Protein AF-A0A7S1YWM7-F1 (afdb_monomer_lite)

pLDDT: mean 72.5, std 27.32, range [23.38, 98.81]

Radius of gyration: 28.18 Å; chains: 1; bounding box: 75×85×78 Å

Foldseek 3Di:
DAFQLFEEDEQAEAEAQAEPEEAALYEFAHFPQQCVPPPPVAQDQGASYEYHDPPLVRAYEHYEYEQAEFEQGLAESYEYEERYAHYEYYQEEFEQHAQAGSDDGHQAYYEYAYDPSHPPAGAYEHYLYEYFAGADPLPAHDHSHENYEAALYEHEAYQEENYHYADLYAYEREQYEAAYEPRPLPHAHAEYAYDLQSLQSYHFYQYAHQEQRNGSVDDDSQSRYAYPPRHGDDPSSHHPDHPDDDPPDDGDHNDLVSLVVSVQFHHSQHPVGDDPVVVVRSQQRPSPDRHSYDHRNTHNHNGDHPVVDDDSDRDDDADQQCPLQAHPVLCVVVVHDSNDNQQQPQDPLRDGVVVVRVPVRGPDDSHRDPPDPDDDPDDDDPDDDPDDDDDDDDDDDDDDDDDDDDDDDDDDDDDDDDKDWDFDDAQDWDQLQQDPVSDIDGRDDDDPDDDDDRDTRTRDDDPPPDDDDDDDPDDDDDDDDDDDDPPVVVVVVVVPDDDDDDDDDDDDDDDDDDDDDDDDD

Organism: NCBI:txid49249

Structure (mmCIF, N/CA/C/O backbone):
data_AF-A0A7S1YWM7-F1
#
_entry.id   AF-A0A7S1YWM7-F1
#
loop_
_atom_site.group_PDB
_atom_site.id
_atom_site.type_symbol
_atom_site.label_atom_id
_atom_site.label_alt_id
_atom_site.label_comp_id
_atom_site.label_asym_id
_atom_site.label_entity_id
_atom_site.label_seq_id
_atom_site.pdbx_PDB_ins_code
_atom_site.Cartn_x
_atom_site.Cartn_y
_atom_site.Cartn_z
_atom_site.occupancy
_atom_site.B_iso_or_equiv
_atom_site.auth_seq_id
_atom_site.auth_comp_id
_atom_site.auth_asym_id
_atom_site.auth_atom_id
_atom_site.pdbx_PDB_model_num
ATOM 1 N N . GLN A 1 1 ? -16.288 -2.196 22.431 1.00 72.94 1 GLN A N 1
ATOM 2 C CA . GLN A 1 1 ? -14.935 -2.762 22.242 1.00 72.94 1 GLN A CA 1
ATOM 3 C C . GLN A 1 1 ? -14.620 -3.030 20.774 1.00 72.94 1 GLN A C 1
ATOM 5 O O . GLN A 1 1 ? -15.533 -3.049 19.949 1.00 72.94 1 GLN A O 1
ATOM 10 N N . THR A 1 2 ? -13.340 -3.245 20.452 1.00 77.19 2 THR A N 1
ATOM 11 C CA . THR A 1 2 ? -12.866 -3.684 19.128 1.00 77.19 2 THR A CA 1
ATOM 12 C C . THR A 1 2 ? -13.220 -5.148 18.843 1.00 77.19 2 THR A C 1
ATOM 14 O O . THR A 1 2 ? -13.482 -5.924 19.758 1.00 77.19 2 THR A O 1
ATOM 17 N N . SER A 1 3 ? -13.270 -5.526 17.559 1.00 82.19 3 SER A N 1
ATOM 18 C CA . SER A 1 3 ? -13.573 -6.904 17.139 1.00 82.19 3 SER A CA 1
ATOM 19 C C . SER A 1 3 ? -12.373 -7.824 17.393 1.00 82.19 3 SER A C 1
ATOM 21 O O . SER A 1 3 ? -11.393 -7.661 16.670 1.00 82.19 3 SER A O 1
ATOM 23 N N . PRO A 1 4 ? -12.450 -8.831 18.290 1.00 77.50 4 PRO A N 1
ATOM 24 C CA . PRO A 1 4 ? -11.312 -9.681 18.665 1.00 77.50 4 PRO A CA 1
ATOM 25 C C . PRO A 1 4 ? -10.742 -10.551 17.532 1.00 77.50 4 PRO A C 1
ATOM 27 O O . PRO A 1 4 ? -9.649 -11.098 17.646 1.00 77.50 4 PRO A O 1
ATOM 30 N N . GLY A 1 5 ? -11.506 -10.736 16.455 1.00 76.88 5 GLY A N 1
ATOM 31 C CA . GLY A 1 5 ? -11.076 -11.442 15.245 1.00 76.88 5 GLY A CA 1
ATOM 32 C C . GLY A 1 5 ? -10.779 -10.503 14.075 1.00 76.88 5 GLY A C 1
ATOM 33 O O . GLY A 1 5 ? -10.630 -10.972 12.945 1.00 76.88 5 GLY A O 1
ATOM 34 N N . GLY A 1 6 ? -10.766 -9.185 14.309 1.00 85.19 6 GLY A N 1
ATOM 35 C CA . GLY A 1 6 ? -10.711 -8.135 13.291 1.00 85.19 6 GLY A CA 1
ATOM 36 C C . GLY A 1 6 ? -12.002 -8.014 12.470 1.00 85.19 6 GLY A C 1
ATOM 37 O O . GLY A 1 6 ? -13.011 -8.662 12.750 1.00 85.19 6 GLY A O 1
ATOM 38 N N . ILE A 1 7 ? -11.973 -7.206 11.404 1.00 88.75 7 ILE A N 1
ATOM 39 C CA . ILE A 1 7 ? -13.115 -7.009 10.487 1.00 88.75 7 ILE A CA 1
ATOM 40 C C . ILE A 1 7 ? -12.692 -7.349 9.053 1.00 88.75 7 ILE A C 1
ATOM 42 O O . ILE A 1 7 ? -11.596 -6.976 8.635 1.00 88.75 7 ILE A O 1
ATOM 46 N N . THR A 1 8 ? -13.540 -8.070 8.311 1.00 91.44 8 THR A N 1
ATOM 47 C CA . THR A 1 8 ? -13.350 -8.353 6.876 1.00 91.44 8 THR A CA 1
ATOM 48 C C . THR A 1 8 ? -14.588 -7.947 6.088 1.00 91.44 8 THR A C 1
ATOM 50 O O . THR A 1 8 ? -15.693 -8.376 6.415 1.00 91.44 8 THR A O 1
ATOM 53 N N . LEU A 1 9 ? -14.402 -7.176 5.018 1.00 92.19 9 LEU A N 1
ATOM 54 C CA . LEU A 1 9 ? -15.423 -6.910 4.007 1.00 92.19 9 LEU A CA 1
ATOM 55 C C . LEU A 1 9 ? -15.198 -7.829 2.798 1.00 92.19 9 LEU A C 1
ATOM 57 O O . LEU A 1 9 ? -14.133 -7.793 2.185 1.00 92.19 9 LEU A O 1
ATOM 61 N N . ARG A 1 10 ? -16.201 -8.645 2.450 1.00 89.88 10 ARG A N 1
ATOM 62 C CA . ARG A 1 10 ? -16.209 -9.561 1.292 1.00 89.88 10 ARG A CA 1
ATOM 63 C C . ARG A 1 10 ? -17.391 -9.246 0.379 1.00 89.88 10 ARG A C 1
ATOM 65 O O . ARG A 1 10 ? -18.444 -8.825 0.851 1.00 89.88 10 ARG A O 1
ATOM 72 N N . GLY A 1 11 ? -17.233 -9.469 -0.922 1.00 85.38 11 GLY A N 1
ATOM 73 C CA . GLY A 1 11 ? -18.294 -9.338 -1.924 1.00 85.38 11 GLY A CA 1
ATOM 74 C C . GLY A 1 11 ? -18.488 -7.931 -2.495 1.00 85.38 11 GLY A C 1
ATOM 75 O O . GLY A 1 11 ? -19.141 -7.791 -3.531 1.00 85.38 11 GLY A O 1
ATOM 76 N N . SER A 1 12 ? -17.921 -6.893 -1.872 1.00 85.81 12 SER A N 1
ATOM 77 C CA . SER A 1 12 ? -18.046 -5.497 -2.310 1.00 85.81 12 SER A CA 1
ATOM 78 C C . SER A 1 12 ? -16.835 -4.653 -1.900 1.00 85.81 12 SER A C 1
ATOM 80 O O . SER A 1 12 ? -16.039 -5.074 -1.061 1.00 85.81 12 SER A O 1
ATOM 82 N N . ARG A 1 13 ? -16.728 -3.456 -2.486 1.00 88.00 13 ARG A N 1
ATOM 83 C CA . ARG A 1 13 ? -15.683 -2.462 -2.204 1.00 88.00 13 ARG A CA 1
ATOM 84 C C . ARG A 1 13 ? -16.076 -1.504 -1.083 1.00 88.00 13 ARG A C 1
ATOM 86 O O . ARG A 1 13 ? -17.255 -1.168 -0.942 1.00 88.00 13 ARG A O 1
ATOM 93 N N . LEU A 1 14 ? -15.088 -0.958 -0.375 1.00 94.19 14 LEU A N 1
ATOM 94 C CA . LEU A 1 14 ? -15.259 0.256 0.434 1.00 94.19 14 LEU A CA 1
ATOM 95 C C . LEU A 1 14 ? -14.886 1.493 -0.395 1.00 94.19 14 LEU A C 1
ATOM 97 O O . LEU A 1 14 ? -13.809 1.541 -0.979 1.00 94.19 14 LEU A O 1
ATOM 101 N N . LYS A 1 15 ? -15.728 2.532 -0.416 1.00 94.88 15 LYS A N 1
ATOM 102 C CA . LYS A 1 15 ? -15.357 3.838 -0.991 1.00 94.88 15 LYS A CA 1
ATOM 103 C C . LYS A 1 15 ? -15.594 4.956 0.019 1.00 94.88 15 LYS A C 1
ATOM 105 O O . LYS A 1 15 ? -16.739 5.238 0.368 1.00 94.88 15 LYS A O 1
ATOM 110 N N . VAL A 1 16 ? -14.524 5.624 0.435 1.00 97.25 16 VAL A N 1
ATOM 111 C CA . VAL A 1 16 ? -14.571 6.814 1.290 1.00 97.25 16 VAL A CA 1
ATOM 112 C C . VAL A 1 16 ? -14.831 8.045 0.423 1.00 97.25 16 VAL A C 1
ATOM 114 O O . VAL A 1 16 ? -14.039 8.389 -0.455 1.00 97.25 16 VAL A O 1
ATOM 117 N N . ARG A 1 17 ? -15.972 8.699 0.663 1.00 96.38 17 ARG A N 1
ATOM 118 C CA . ARG A 1 17 ? -16.415 9.922 -0.036 1.00 96.38 17 ARG A CA 1
ATOM 119 C C . ARG A 1 17 ? -16.599 11.122 0.899 1.00 96.38 17 ARG A C 1
ATOM 121 O O . ARG A 1 17 ? -17.191 12.117 0.491 1.00 96.38 17 ARG A O 1
ATOM 128 N N . ALA A 1 18 ? -16.136 10.992 2.138 1.00 96.06 18 ALA A N 1
ATOM 129 C CA . ALA A 1 18 ? -16.194 12.010 3.178 1.00 96.06 18 ALA A CA 1
ATOM 130 C C . ALA A 1 18 ? -14.775 12.341 3.651 1.00 96.06 18 ALA A C 1
ATOM 132 O O . ALA A 1 18 ? -13.895 11.482 3.574 1.00 96.06 18 ALA A O 1
ATOM 133 N N . SER A 1 19 ? -14.582 13.570 4.123 1.00 96.50 19 SER A N 1
ATOM 134 C CA . SER A 1 19 ? -13.327 14.038 4.719 1.00 96.50 19 SER A CA 1
ATOM 135 C C . SER A 1 19 ? -13.237 13.680 6.205 1.00 96.50 19 SER A C 1
ATOM 137 O O . SER A 1 19 ? -14.265 13.387 6.817 1.00 96.50 19 SER A O 1
ATOM 139 N N . GLU A 1 20 ? -12.032 13.749 6.780 1.00 97.06 20 GLU A N 1
ATOM 140 C CA . GLU A 1 20 ? -11.750 13.427 8.195 1.00 97.06 20 GLU A CA 1
ATOM 141 C C . GLU A 1 20 ? -12.072 11.967 8.545 1.00 97.06 20 GLU A C 1
ATOM 143 O O . GLU A 1 20 ? -12.846 11.666 9.457 1.00 97.06 20 GLU A O 1
ATOM 148 N N . VAL A 1 21 ? -11.503 11.036 7.776 1.00 98.06 21 VAL A N 1
ATOM 149 C CA . VAL A 1 21 ? -11.785 9.602 7.917 1.00 98.06 21 VAL A CA 1
ATOM 150 C C . VAL A 1 21 ? -10.505 8.828 8.188 1.00 98.06 21 VAL A C 1
ATOM 152 O O . VAL A 1 21 ? -9.547 8.903 7.426 1.00 98.06 21 VAL A O 1
ATOM 155 N N . ILE A 1 22 ? -10.525 8.018 9.243 1.00 96.19 22 ILE A N 1
ATOM 156 C CA . ILE A 1 22 ? -9.471 7.056 9.560 1.00 96.19 22 ILE A CA 1
ATOM 157 C C . ILE A 1 22 ? -10.051 5.646 9.419 1.00 96.19 22 ILE A C 1
ATOM 159 O O . ILE A 1 22 ? -11.076 5.327 10.022 1.00 96.19 22 ILE A O 1
ATOM 163 N N . VAL A 1 23 ? -9.391 4.800 8.632 1.00 96.56 23 VAL A N 1
ATOM 164 C CA . VAL A 1 23 ? -9.722 3.381 8.453 1.00 96.56 23 VAL A CA 1
ATOM 165 C C . VAL A 1 23 ? -8.502 2.555 8.837 1.00 96.56 23 VAL A C 1
ATOM 167 O O . VAL A 1 23 ? -7.436 2.728 8.246 1.00 96.56 23 VAL A O 1
ATOM 170 N N . ARG A 1 24 ? -8.641 1.688 9.850 1.00 93.19 24 ARG A N 1
ATOM 171 C CA . ARG A 1 24 ? -7.517 0.919 10.408 1.00 93.19 24 ARG A CA 1
ATOM 172 C C . ARG A 1 24 ? -7.884 -0.499 10.802 1.00 93.19 24 ARG A C 1
ATOM 174 O O . ARG A 1 24 ? -9.008 -0.734 11.241 1.00 93.19 24 ARG A O 1
ATOM 181 N N . GLY A 1 25 ? -6.943 -1.431 10.662 1.00 91.88 25 GLY A N 1
ATOM 182 C CA . GLY A 1 25 ? -7.104 -2.823 11.101 1.00 91.88 25 GLY A CA 1
ATOM 183 C C . GLY A 1 25 ? -8.165 -3.607 10.321 1.00 91.88 25 GLY A C 1
ATOM 184 O O . GLY A 1 25 ? -8.723 -4.584 10.828 1.00 91.88 25 GLY A O 1
ATOM 185 N N . MET A 1 26 ? -8.515 -3.160 9.109 1.00 94.00 26 MET A N 1
ATOM 186 C CA . MET A 1 26 ? -9.597 -3.740 8.308 1.00 94.00 26 MET A CA 1
ATOM 187 C C . MET A 1 26 ? -9.074 -4.512 7.100 1.00 94.00 26 MET A C 1
ATOM 189 O O . MET A 1 26 ? -8.111 -4.111 6.445 1.00 94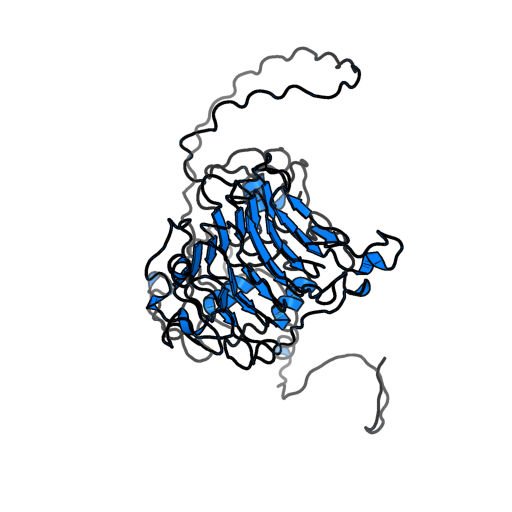.00 26 MET A O 1
ATOM 193 N N . ARG A 1 27 ? -9.771 -5.605 6.773 1.00 94.94 27 ARG A N 1
ATOM 194 C CA . ARG A 1 27 ? -9.498 -6.440 5.599 1.00 94.94 27 ARG A CA 1
ATOM 195 C C . ARG A 1 27 ? -10.550 -6.211 4.523 1.00 94.94 27 ARG A C 1
ATOM 197 O O . ARG A 1 27 ? -11.749 -6.260 4.800 1.00 94.94 27 ARG A O 1
ATOM 204 N N . PHE A 1 28 ? -10.106 -6.031 3.289 1.00 96.31 28 PHE A N 1
ATOM 205 C CA . PHE A 1 28 ? -10.931 -5.836 2.103 1.00 96.31 28 PHE A CA 1
ATOM 206 C C . PHE A 1 28 ? -10.643 -6.966 1.123 1.00 96.31 28 PHE A C 1
ATOM 208 O O . PHE A 1 28 ? -9.557 -7.038 0.553 1.00 96.31 28 PHE A O 1
ATOM 215 N N . ARG A 1 29 ? -11.605 -7.877 0.970 1.00 94.06 29 ARG A N 1
ATOM 216 C CA . ARG A 1 29 ? -11.478 -9.094 0.161 1.00 94.06 29 ARG A CA 1
ATOM 217 C C . ARG A 1 29 ? -12.700 -9.283 -0.734 1.00 94.06 29 ARG A C 1
ATOM 219 O O . ARG A 1 29 ? -13.441 -10.255 -0.552 1.00 94.06 29 ARG A O 1
ATOM 226 N N . PRO A 1 30 ? -12.980 -8.340 -1.652 1.00 91.19 30 PRO A N 1
ATOM 227 C CA . PRO A 1 30 ? -14.220 -8.328 -2.424 1.00 91.19 30 PRO A CA 1
ATOM 228 C C . PRO A 1 30 ? -14.442 -9.632 -3.201 1.00 91.19 30 PRO A C 1
ATOM 230 O O . PRO A 1 30 ? -15.560 -10.140 -3.150 1.00 91.19 30 PRO A O 1
ATOM 233 N N . GLY A 1 31 ? -13.407 -10.195 -3.835 1.00 89.12 31 GLY A N 1
ATOM 234 C CA . GLY A 1 31 ? -13.492 -11.465 -4.555 1.00 89.12 31 GLY A CA 1
ATOM 235 C C . GLY A 1 31 ? -14.425 -11.475 -5.763 1.00 89.12 31 GLY A C 1
ATOM 236 O O . GLY A 1 31 ? -15.201 -10.543 -6.007 1.00 89.12 31 GLY A O 1
ATOM 237 N N . ASP A 1 32 ? -14.384 -12.584 -6.495 1.00 83.25 32 ASP A N 1
ATOM 238 C CA . ASP A 1 32 ? -15.316 -12.907 -7.582 1.00 83.25 32 ASP A CA 1
ATOM 239 C C . ASP A 1 32 ? -16.265 -14.076 -7.234 1.00 83.25 32 ASP A C 1
ATOM 241 O O . ASP A 1 32 ? -17.213 -14.359 -7.966 1.00 83.25 32 ASP A O 1
ATOM 245 N N . ASP A 1 33 ? -16.096 -14.695 -6.062 1.00 76.38 33 ASP A N 1
ATOM 246 C CA . ASP A 1 33 ? -16.854 -15.864 -5.597 1.00 76.38 33 ASP A CA 1
ATOM 247 C C . ASP A 1 33 ? -18.373 -15.622 -5.462 1.00 76.38 33 ASP A C 1
ATOM 249 O O . ASP A 1 33 ? -19.193 -16.538 -5.578 1.00 76.38 33 ASP A O 1
ATOM 253 N N . THR A 1 34 ? -18.758 -14.365 -5.241 1.00 65.31 34 THR A N 1
ATOM 254 C CA . THR A 1 34 ? -20.158 -13.941 -5.091 1.00 65.31 34 THR A CA 1
ATOM 255 C C . THR A 1 34 ? -20.899 -13.801 -6.424 1.00 65.31 34 THR A C 1
ATOM 257 O O . THR A 1 34 ? -22.130 -13.766 -6.423 1.00 65.31 34 THR A O 1
ATOM 260 N N . ILE A 1 35 ? -20.183 -13.804 -7.557 1.00 60.59 35 ILE A N 1
ATOM 261 C CA . ILE A 1 35 ? -20.754 -13.717 -8.915 1.00 60.59 35 ILE A CA 1
ATOM 262 C C . ILE A 1 35 ? -21.447 -15.037 -9.307 1.00 60.59 35 ILE A C 1
ATOM 264 O O . ILE A 1 35 ? -22.415 -15.043 -10.066 1.00 60.59 35 ILE A O 1
ATOM 268 N N . ALA A 1 36 ? -21.011 -16.171 -8.748 1.00 48.84 36 ALA A N 1
ATOM 269 C CA . ALA A 1 36 ? -21.535 -17.497 -9.088 1.00 48.84 36 ALA A CA 1
ATOM 270 C C . ALA A 1 36 ? -22.841 -17.887 -8.353 1.00 48.84 36 ALA A C 1
ATOM 272 O O . ALA A 1 36 ? -23.482 -18.862 -8.739 1.00 48.84 36 ALA A O 1
ATOM 273 N N . ASN A 1 37 ? -23.259 -17.138 -7.321 1.00 43.00 37 ASN A N 1
ATOM 274 C CA . ASN A 1 37 ? -24.347 -17.525 -6.401 1.00 43.00 37 ASN A CA 1
ATOM 275 C C . ASN A 1 37 ? -25.614 -16.647 -6.492 1.00 43.00 37 ASN A C 1
ATOM 277 O O . ASN A 1 37 ? -26.392 -16.575 -5.542 1.00 43.00 37 ASN A O 1
ATOM 281 N N . GLY A 1 38 ? -25.844 -15.965 -7.618 1.00 43.56 38 GLY A N 1
ATOM 282 C CA . GLY A 1 38 ? -27.034 -15.119 -7.802 1.00 43.56 38 GLY A CA 1
ATOM 283 C C . GLY A 1 38 ? -26.984 -13.766 -7.075 1.00 43.56 38 GLY A C 1
ATOM 284 O O . GLY A 1 38 ? -27.999 -13.073 -7.020 1.00 43.56 38 GLY A O 1
ATOM 285 N N . GLY A 1 39 ? -25.819 -13.376 -6.546 1.00 45.88 39 GLY A N 1
ATOM 286 C CA . GLY A 1 39 ? -25.472 -11.978 -6.283 1.00 45.88 39 GLY A CA 1
ATOM 287 C C . GLY A 1 39 ? -24.994 -11.312 -7.576 1.00 45.88 39 GLY A C 1
ATOM 288 O O . GLY A 1 39 ? -24.473 -12.010 -8.438 1.00 45.88 39 GLY A O 1
ATOM 289 N N . ASP A 1 40 ? -25.251 -10.003 -7.710 1.00 46.66 40 ASP A N 1
ATOM 290 C CA . ASP A 1 40 ? -25.045 -9.145 -8.894 1.00 46.66 40 ASP A CA 1
ATOM 291 C C . ASP A 1 40 ? -24.505 -9.870 -10.143 1.00 46.66 40 ASP A C 1
ATOM 293 O O . ASP A 1 40 ? -23.310 -10.124 -10.280 1.00 46.66 40 ASP A O 1
ATOM 297 N N . SER A 1 41 ? -25.412 -10.209 -11.065 1.00 47.88 41 SER A N 1
ATOM 298 C CA . SER A 1 41 ? -25.155 -10.974 -12.293 1.00 47.88 41 SER A CA 1
ATOM 299 C C . SER A 1 41 ? -24.244 -10.268 -13.306 1.00 47.88 41 SER A C 1
ATOM 301 O O . SER A 1 41 ? -24.177 -10.674 -14.468 1.00 47.88 41 SER A O 1
ATOM 303 N N . THR A 1 42 ? -23.594 -9.176 -12.914 1.00 56.06 42 THR A N 1
ATOM 304 C CA . THR A 1 42 ? -22.659 -8.432 -13.740 1.00 56.06 42 THR A CA 1
ATOM 305 C C . THR A 1 42 ? -21.293 -8.474 -13.083 1.00 56.06 42 THR A C 1
ATOM 307 O O . THR A 1 42 ? -21.121 -8.134 -11.916 1.00 56.06 42 THR A O 1
ATOM 310 N N . CYS A 1 43 ? -20.299 -8.929 -13.837 1.00 65.81 43 CYS A N 1
ATOM 311 C CA . CYS A 1 43 ? -18.923 -8.761 -13.424 1.00 65.81 43 CYS A CA 1
ATOM 312 C C . CYS A 1 43 ? -18.669 -7.245 -13.304 1.00 65.81 43 CYS A C 1
ATOM 314 O O . CYS A 1 43 ? -18.796 -6.516 -14.289 1.00 65.81 43 CYS A O 1
ATOM 316 N N . GLN A 1 44 ? -18.390 -6.774 -12.089 1.00 68.31 44 GLN A N 1
ATOM 317 C CA . GLN A 1 44 ? -18.227 -5.357 -11.767 1.00 68.31 44 GLN A CA 1
ATOM 318 C C . GLN A 1 44 ? -16.803 -5.055 -11.330 1.00 68.31 44 GLN A C 1
ATOM 320 O O . GLN A 1 44 ? -16.184 -5.852 -10.634 1.00 68.31 44 GLN A O 1
ATOM 325 N N . ASN A 1 45 ? -16.320 -3.858 -11.647 1.00 76.19 45 ASN A N 1
ATOM 326 C CA . ASN A 1 45 ? -15.075 -3.352 -11.085 1.00 76.19 45 ASN A CA 1
ATOM 327 C C . ASN A 1 45 ? -15.259 -3.168 -9.572 1.00 76.19 45 ASN A C 1
ATOM 329 O O . ASN A 1 45 ? -15.995 -2.282 -9.120 1.00 76.19 45 ASN A O 1
ATOM 333 N N . LYS A 1 46 ? -14.629 -4.052 -8.795 1.00 85.19 46 LYS A N 1
ATOM 334 C CA . LYS A 1 46 ? -14.627 -4.011 -7.333 1.00 85.19 46 LYS A CA 1
ATOM 335 C C . LYS A 1 46 ? -13.203 -3.814 -6.850 1.00 85.19 46 LYS A C 1
ATOM 337 O O . LYS A 1 46 ? -12.434 -4.776 -6.792 1.00 85.19 46 LYS A O 1
ATOM 342 N N . ASP A 1 47 ? -12.888 -2.577 -6.494 1.00 90.19 47 ASP A N 1
ATOM 343 C CA . ASP A 1 47 ? -11.695 -2.256 -5.728 1.00 90.19 47 ASP A CA 1
ATOM 344 C C . ASP A 1 47 ? -11.766 -2.940 -4.344 1.00 90.19 47 ASP A C 1
ATOM 346 O O . ASP A 1 47 ? -12.854 -3.266 -3.860 1.00 90.19 47 ASP A O 1
ATOM 350 N N . GLY A 1 48 ? -10.640 -3.116 -3.657 1.00 94.31 48 GLY A N 1
ATOM 351 C CA . GLY A 1 48 ? -10.653 -3.456 -2.231 1.00 94.31 48 GLY A CA 1
ATOM 352 C C . GLY A 1 48 ? -11.195 -2.277 -1.422 1.00 94.31 48 GLY A C 1
ATOM 353 O O . GLY A 1 48 ? -12.307 -2.318 -0.876 1.00 94.31 48 GLY A O 1
ATOM 354 N N . PHE A 1 49 ? -10.437 -1.183 -1.423 1.00 96.00 49 PHE A N 1
ATOM 355 C CA . PHE A 1 49 ? -10.900 0.107 -0.928 1.00 96.00 49 PHE A CA 1
ATOM 356 C C . PHE A 1 49 ? -10.507 1.255 -1.856 1.00 96.00 49 PHE A C 1
ATOM 358 O O . PHE A 1 49 ? -9.597 1.145 -2.670 1.00 96.00 49 PHE A O 1
ATOM 365 N N . GLY A 1 50 ? -11.149 2.407 -1.689 1.00 95.56 50 GLY A N 1
ATOM 366 C CA . GLY A 1 50 ? -10.640 3.632 -2.283 1.00 95.56 50 GLY A CA 1
ATOM 367 C C . GLY A 1 50 ? -11.174 4.903 -1.650 1.00 95.56 50 GLY A C 1
ATOM 368 O O . GLY A 1 50 ? -12.183 4.899 -0.943 1.00 95.56 50 GLY A O 1
ATOM 369 N N . VAL A 1 51 ? -10.533 6.017 -1.976 1.00 96.56 51 VAL A N 1
ATOM 370 C CA . VAL A 1 51 ? -10.909 7.369 -1.552 1.00 96.56 51 VAL A CA 1
ATOM 371 C C . VAL A 1 51 ? -11.222 8.251 -2.757 1.00 96.56 51 VAL A C 1
ATOM 373 O O . VAL A 1 51 ? -10.710 8.032 -3.858 1.00 96.56 51 VAL A O 1
ATOM 376 N N . GLY A 1 52 ? -12.122 9.209 -2.552 1.00 94.69 52 GLY A N 1
ATOM 377 C CA . GLY A 1 52 ? -12.443 10.265 -3.504 1.00 94.69 52 GLY A CA 1
ATOM 378 C C . GLY A 1 52 ? -13.817 10.134 -4.150 1.00 94.69 52 GLY A C 1
ATOM 379 O O . GLY A 1 52 ? -14.510 9.114 -4.040 1.00 94.69 52 GLY A O 1
ATOM 380 N N . SER A 1 53 ? -14.234 11.210 -4.808 1.00 93.62 53 SER A N 1
ATOM 381 C CA . SER A 1 53 ? -15.590 11.381 -5.320 1.00 93.62 53 SER A CA 1
ATOM 382 C C . SER A 1 53 ? -15.582 11.661 -6.816 1.00 93.62 53 SER A C 1
ATOM 384 O O . SER A 1 53 ? -14.859 12.523 -7.290 1.00 93.62 53 SER A O 1
ATOM 386 N N . SER A 1 54 ? -16.429 10.962 -7.571 1.00 90.94 54 SER A N 1
ATOM 387 C CA . SER A 1 54 ? -16.659 11.282 -8.986 1.00 90.94 54 SER A CA 1
ATOM 388 C C . SER A 1 54 ? -17.470 12.571 -9.174 1.00 90.94 54 SER A C 1
ATOM 390 O O . SER A 1 54 ? -17.554 13.090 -10.281 1.00 90.94 54 SER A O 1
ATOM 392 N N . ASP A 1 55 ? -18.108 13.066 -8.111 1.00 91.00 55 ASP A N 1
ATOM 393 C CA . ASP A 1 55 ? -18.707 14.397 -8.085 1.00 91.00 55 ASP A CA 1
ATOM 394 C C . ASP A 1 55 ? -17.601 15.434 -7.875 1.00 91.00 55 ASP A C 1
ATOM 396 O O . ASP A 1 55 ? -17.043 15.533 -6.781 1.00 91.00 55 ASP A O 1
ATOM 400 N N . SER A 1 56 ? -17.317 16.215 -8.922 1.00 85.94 56 SER A N 1
ATOM 401 C CA . SER A 1 56 ? -16.270 17.241 -8.937 1.00 85.94 56 SER A CA 1
ATOM 402 C C . SER A 1 56 ? -16.503 18.390 -7.951 1.00 85.94 56 SER A C 1
ATOM 404 O O . SER A 1 56 ? -15.624 19.233 -7.784 1.00 85.94 56 SER A O 1
ATOM 406 N N . THR A 1 57 ? -17.684 18.469 -7.335 1.00 87.44 57 THR A N 1
ATOM 407 C CA . THR A 1 57 ? -18.002 19.455 -6.293 1.00 87.44 57 THR A CA 1
ATOM 408 C C . THR A 1 57 ? -17.732 18.942 -4.879 1.00 87.44 57 THR A C 1
ATOM 410 O O . THR A 1 57 ? -17.656 19.742 -3.948 1.00 87.44 57 THR A O 1
ATOM 413 N N . ASN A 1 58 ? -17.533 17.631 -4.714 1.00 90.38 58 ASN A N 1
ATOM 414 C CA . ASN A 1 58 ? -17.226 17.004 -3.434 1.00 90.38 58 ASN A CA 1
ATOM 415 C C . ASN A 1 58 ? -15.725 16.698 -3.339 1.00 90.38 58 ASN A C 1
ATOM 417 O O . ASN A 1 58 ? -15.248 15.711 -3.900 1.00 90.38 58 ASN A O 1
ATOM 421 N N . TYR A 1 59 ? -14.982 17.545 -2.632 1.00 92.38 59 TYR A N 1
ATOM 422 C CA . TYR A 1 59 ? -13.554 17.354 -2.384 1.00 92.38 59 TYR A CA 1
ATOM 423 C C . TYR A 1 59 ? -13.347 16.532 -1.115 1.00 92.38 59 TYR A C 1
ATOM 425 O O . TYR A 1 59 ? -13.769 16.937 -0.035 1.00 92.38 59 TYR A O 1
ATOM 433 N N . VAL A 1 60 ? -12.689 15.385 -1.259 1.00 95.44 60 VAL A N 1
ATOM 434 C CA . VAL A 1 60 ? -12.408 14.461 -0.160 1.00 95.44 60 VAL A CA 1
ATOM 435 C C . VAL A 1 60 ? -10.976 14.680 0.310 1.00 95.44 60 VAL A C 1
ATOM 437 O O . VAL A 1 60 ? -10.036 14.511 -0.470 1.00 95.44 60 VAL A O 1
ATOM 440 N N . GLU A 1 61 ? -10.804 15.058 1.572 1.00 95.50 61 GLU A N 1
ATOM 441 C CA . GLU A 1 61 ? -9.489 15.323 2.154 1.00 95.50 61 GLU A CA 1
ATOM 442 C C . GLU A 1 61 ? -9.337 14.796 3.582 1.00 95.50 61 GLU A C 1
ATOM 444 O O . GLU A 1 61 ? -10.322 14.506 4.253 1.00 95.50 61 GLU A O 1
ATOM 449 N N . ASN A 1 62 ? -8.089 14.680 4.042 1.00 96.81 62 ASN A N 1
ATOM 450 C CA . ASN A 1 62 ? -7.735 14.215 5.385 1.00 96.81 62 ASN A CA 1
ATOM 451 C C . ASN A 1 62 ? -8.261 12.797 5.633 1.00 96.81 62 ASN A C 1
ATOM 453 O O . ASN A 1 62 ? -9.135 12.553 6.467 1.00 96.81 62 ASN A O 1
ATOM 457 N N . VAL A 1 63 ? -7.742 11.861 4.838 1.00 98.25 63 VAL A N 1
ATOM 458 C CA . VAL A 1 63 ? -8.105 10.444 4.915 1.00 98.25 63 VAL A CA 1
ATOM 459 C C . VAL A 1 63 ? -6.866 9.614 5.212 1.00 98.25 63 VAL A C 1
ATOM 461 O O . VAL A 1 63 ? -5.849 9.750 4.534 1.00 98.25 63 VAL A O 1
ATOM 464 N N . VAL A 1 64 ? -6.959 8.738 6.207 1.00 98.31 64 VAL A N 1
ATOM 465 C CA . VAL A 1 64 ? -5.892 7.805 6.573 1.00 98.31 64 VAL A CA 1
ATOM 466 C C . VAL A 1 64 ? -6.395 6.378 6.418 1.00 98.31 64 VAL A C 1
ATOM 468 O O . VAL A 1 64 ? -7.388 5.996 7.035 1.00 98.31 64 VAL A O 1
ATOM 471 N N . PHE A 1 65 ? -5.681 5.589 5.625 1.00 98.31 65 PHE A N 1
ATOM 472 C CA . PHE A 1 65 ? -5.727 4.134 5.682 1.00 98.31 65 PHE A CA 1
ATOM 473 C C . PHE A 1 65 ? -4.429 3.671 6.324 1.00 98.31 65 PHE A C 1
ATOM 475 O O . PHE A 1 65 ? -3.361 3.900 5.767 1.00 98.31 65 PHE A O 1
ATOM 482 N N . ASP A 1 66 ? -4.511 3.055 7.494 1.00 97.19 66 ASP A N 1
ATOM 483 C CA . ASP A 1 66 ? -3.331 2.554 8.196 1.00 97.19 66 ASP A CA 1
ATOM 484 C C . ASP A 1 66 ? -3.557 1.110 8.632 1.00 97.19 66 ASP A C 1
ATOM 486 O O . ASP A 1 66 ? -4.652 0.781 9.083 1.00 97.19 66 ASP A O 1
ATOM 490 N N . HIS A 1 67 ? -2.565 0.233 8.476 1.00 96.12 67 HIS A N 1
ATOM 491 C CA . HIS A 1 67 ? -2.694 -1.171 8.887 1.00 96.12 67 HIS A CA 1
ATOM 492 C C . HIS A 1 67 ? -3.957 -1.844 8.323 1.00 96.12 67 HIS A C 1
ATOM 494 O O . HIS A 1 67 ? -4.769 -2.427 9.040 1.00 96.12 67 HIS A O 1
ATOM 500 N N . CYS A 1 68 ? -4.183 -1.709 7.019 1.00 97.50 68 CYS A N 1
ATOM 501 C CA . CYS A 1 68 ? -5.262 -2.397 6.315 1.00 97.50 68 CYS A CA 1
ATOM 502 C C . CYS A 1 68 ? -4.696 -3.470 5.385 1.00 97.50 68 CYS A C 1
ATOM 504 O O . CYS A 1 68 ? -3.568 -3.362 4.910 1.00 97.50 68 CYS A O 1
ATOM 506 N N . SER A 1 69 ? -5.503 -4.477 5.064 1.00 97.75 69 SER A N 1
ATOM 507 C CA . SER A 1 69 ? -5.142 -5.493 4.069 1.00 97.75 69 SER A CA 1
ATOM 508 C C . SER A 1 69 ? -6.172 -5.515 2.957 1.00 97.75 69 SER A C 1
ATOM 510 O O . SER A 1 69 ? -7.349 -5.768 3.203 1.00 97.75 69 SER A O 1
ATOM 512 N N . ALA A 1 70 ? -5.745 -5.276 1.726 1.00 97.88 70 ALA A N 1
ATOM 513 C CA . ALA A 1 70 ? -6.578 -5.387 0.543 1.00 97.88 70 ALA A CA 1
ATOM 514 C C . ALA A 1 70 ? -6.039 -6.486 -0.372 1.00 97.88 70 ALA A C 1
ATOM 516 O O . ALA A 1 70 ? -4.904 -6.429 -0.850 1.00 97.88 70 ALA A O 1
ATOM 517 N N . THR A 1 71 ? -6.864 -7.504 -0.591 1.00 96.00 71 THR A N 1
ATOM 518 C CA . THR A 1 71 ? -6.514 -8.670 -1.403 1.00 96.00 71 THR A CA 1
ATOM 519 C C . THR A 1 71 ? -7.665 -9.061 -2.302 1.00 96.00 71 THR A C 1
ATOM 521 O O . THR A 1 71 ? -8.831 -8.826 -1.976 1.00 96.00 71 THR A O 1
ATOM 524 N N . TRP A 1 72 ? -7.341 -9.682 -3.434 1.00 94.19 72 TRP A N 1
ATOM 525 C CA . TRP A 1 72 ? -8.336 -10.261 -4.333 1.00 94.19 72 TRP A CA 1
ATOM 526 C C . TRP A 1 72 ? -9.398 -9.258 -4.815 1.00 94.19 72 TRP A C 1
ATOM 528 O O . TRP A 1 72 ? -10.580 -9.591 -4.966 1.00 94.19 72 TRP A O 1
ATOM 538 N N . ALA A 1 73 ? -8.990 -8.010 -5.040 1.00 92.31 73 ALA A N 1
ATOM 539 C CA . ALA A 1 73 ? -9.802 -7.055 -5.773 1.00 92.31 73 ALA A CA 1
ATOM 540 C C . ALA A 1 73 ? -9.937 -7.457 -7.239 1.00 92.31 73 ALA A C 1
ATOM 542 O O . ALA A 1 73 ? -8.999 -7.985 -7.839 1.00 92.31 73 ALA A O 1
ATOM 543 N N . MET A 1 74 ? -11.115 -7.197 -7.807 1.00 86.81 74 MET A N 1
ATOM 544 C CA . MET A 1 74 ? -11.339 -7.396 -9.236 1.00 86.81 74 MET A CA 1
ATOM 545 C C . MET A 1 74 ? -10.727 -6.272 -10.060 1.00 86.81 74 MET A C 1
ATOM 547 O O . MET A 1 74 ? -10.293 -6.546 -11.169 1.00 86.81 74 MET A O 1
ATOM 5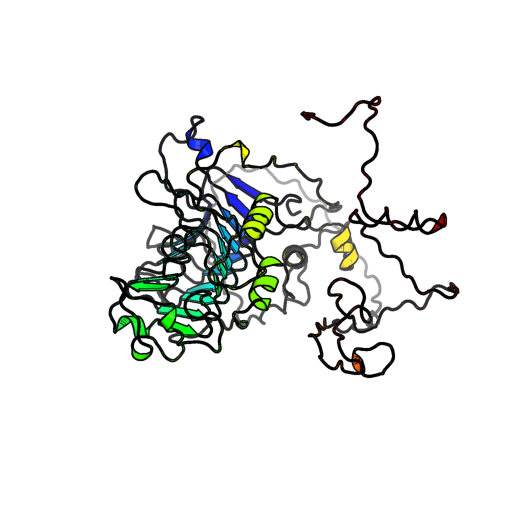51 N N . ASP A 1 75 ? -10.682 -5.041 -9.539 1.00 88.00 75 ASP A N 1
ATOM 552 C CA . ASP A 1 75 ? -9.947 -3.935 -10.166 1.00 88.00 75 ASP A CA 1
ATOM 553 C C . ASP A 1 75 ? -8.645 -3.666 -9.394 1.00 88.00 75 ASP A C 1
ATOM 555 O O . ASP A 1 75 ? -7.726 -4.489 -9.457 1.00 88.00 75 ASP A O 1
ATOM 559 N N . GLU A 1 76 ? -8.569 -2.598 -8.600 1.00 93.62 76 GLU A N 1
ATOM 560 C CA . GLU A 1 76 ? -7.446 -2.326 -7.699 1.00 93.62 76 GLU A CA 1
ATOM 561 C C . GLU A 1 76 ? -7.659 -2.840 -6.282 1.00 93.62 76 GLU A C 1
ATOM 563 O O . GLU A 1 76 ? -8.717 -2.653 -5.689 1.00 93.62 76 GLU A O 1
ATOM 568 N N . ASN A 1 77 ? -6.612 -3.356 -5.646 1.00 97.25 77 ASN A N 1
ATOM 569 C CA . ASN A 1 77 ? -6.654 -3.564 -4.201 1.00 97.25 77 ASN A CA 1
ATOM 570 C C . ASN A 1 77 ? -6.881 -2.232 -3.446 1.00 97.25 77 ASN A C 1
ATOM 572 O O . ASN A 1 77 ? -7.644 -2.205 -2.479 1.00 97.25 77 ASN A O 1
ATOM 576 N N . GLY A 1 78 ? -6.322 -1.115 -3.921 1.00 97.50 78 GLY A N 1
ATOM 577 C CA . GLY A 1 78 ? -6.564 0.220 -3.366 1.00 97.50 78 GLY A CA 1
ATOM 578 C C . GLY A 1 78 ? -6.600 1.346 -4.406 1.00 97.50 78 GLY A C 1
ATOM 579 O O . GLY A 1 78 ? -5.975 1.257 -5.460 1.00 97.50 78 GLY A O 1
ATOM 580 N N . SER A 1 79 ? -7.301 2.446 -4.123 1.00 97.12 79 SER A N 1
ATOM 581 C CA . SER A 1 79 ? -7.277 3.616 -5.013 1.00 97.12 79 SER A CA 1
ATOM 582 C C . SER A 1 79 ? -7.416 4.968 -4.305 1.00 97.12 79 SER A C 1
ATOM 584 O O . SER A 1 79 ? -8.283 5.164 -3.452 1.00 97.12 79 SER A O 1
ATOM 586 N N . SER A 1 80 ? -6.618 5.952 -4.730 1.00 96.75 80 SER A N 1
ATOM 587 C CA . SER A 1 80 ? -6.850 7.381 -4.475 1.00 96.75 80 SER A CA 1
ATOM 588 C C . SER A 1 80 ? -7.221 8.048 -5.789 1.00 96.75 80 SER A C 1
ATOM 590 O O . SER A 1 80 ? -6.363 8.248 -6.650 1.00 96.75 80 SER A O 1
ATOM 592 N N . TRP A 1 81 ? -8.509 8.332 -5.975 1.00 93.25 81 TRP A N 1
ATOM 593 C CA . TRP A 1 81 ? -9.037 8.638 -7.301 1.00 93.25 81 TRP A CA 1
ATOM 594 C C . TRP A 1 81 ? -10.005 9.821 -7.309 1.00 93.25 81 TRP A C 1
ATOM 596 O O . TRP A 1 81 ? -10.721 10.054 -6.335 1.00 93.25 81 TRP A O 1
ATOM 606 N N . TYR A 1 82 ? -10.102 10.515 -8.443 1.00 93.69 82 TYR A N 1
ATOM 607 C CA . TYR A 1 82 ? -10.959 11.691 -8.639 1.00 93.69 82 TYR A CA 1
ATOM 608 C C . TYR A 1 82 ? -10.586 12.879 -7.725 1.00 93.69 82 TYR A C 1
ATOM 610 O O . TYR A 1 82 ? -9.427 13.282 -7.656 1.00 93.69 82 TYR A O 1
ATOM 618 N N . THR A 1 83 ? -11.553 13.518 -7.061 1.00 93.38 83 THR A N 1
ATOM 619 C CA . THR A 1 83 ? -11.339 14.672 -6.175 1.00 93.38 83 THR A CA 1
ATOM 620 C C . THR A 1 83 ? -10.883 14.248 -4.773 1.00 93.38 83 THR A C 1
ATOM 622 O O . THR A 1 83 ? -11.575 14.491 -3.785 1.00 93.38 83 THR A O 1
ATOM 625 N N . SER A 1 84 ? -9.716 13.601 -4.678 1.00 93.94 84 SER A N 1
ATOM 626 C CA . SER A 1 84 ? -9.070 13.227 -3.408 1.00 93.94 84 SER A CA 1
ATOM 627 C C . SER A 1 84 ? -7.750 13.970 -3.185 1.00 93.94 84 SER A C 1
ATOM 629 O O . SER A 1 84 ? -6.931 14.062 -4.101 1.00 93.94 84 SER A O 1
ATOM 631 N N . SER A 1 85 ? -7.509 14.443 -1.962 1.00 94.69 85 SER A N 1
ATOM 632 C CA . SER A 1 85 ? -6.228 15.019 -1.525 1.00 94.69 85 SER A CA 1
ATOM 633 C C . SER A 1 85 ? -5.951 14.694 -0.055 1.00 94.69 85 SER A C 1
ATOM 635 O O . SER A 1 85 ? -6.807 14.134 0.625 1.00 94.69 85 SER A O 1
ATOM 637 N N . LYS A 1 86 ? -4.754 15.026 0.441 1.00 96.19 86 LYS A N 1
ATOM 638 C CA . LYS A 1 86 ? -4.303 14.809 1.828 1.00 96.19 86 LYS A CA 1
ATOM 639 C C . LYS A 1 86 ? -4.650 13.401 2.323 1.00 96.19 86 LYS A C 1
ATOM 641 O O . LYS A 1 86 ? -5.347 13.229 3.322 1.00 96.19 86 LYS A O 1
ATOM 646 N N . THR A 1 87 ? -4.242 12.406 1.540 1.00 97.38 87 THR A N 1
ATOM 647 C CA . THR A 1 87 ? -4.486 10.992 1.841 1.00 97.38 87 THR A CA 1
ATOM 648 C C . THR A 1 87 ? -3.185 10.318 2.244 1.00 97.38 87 THR A C 1
ATOM 650 O O . THR A 1 87 ? -2.233 10.332 1.466 1.00 97.38 87 THR A O 1
ATOM 653 N N . THR A 1 88 ? -3.170 9.682 3.411 1.00 98.50 88 THR A N 1
ATOM 654 C CA . THR A 1 88 ? -2.061 8.831 3.857 1.00 98.50 88 THR A CA 1
ATOM 655 C C . THR A 1 88 ? -2.494 7.374 3.808 1.00 98.50 88 THR A C 1
ATOM 657 O O . THR A 1 88 ? -3.541 7.011 4.340 1.00 98.50 88 THR A O 1
ATOM 660 N N . VAL A 1 89 ? -1.685 6.543 3.166 1.00 98.75 89 VAL A N 1
ATOM 661 C CA . VAL A 1 89 ? -1.835 5.090 3.120 1.00 98.75 89 VAL A CA 1
ATOM 662 C C . VAL A 1 89 ? -0.563 4.496 3.703 1.00 98.75 89 VAL A C 1
ATOM 664 O O . VAL A 1 89 ? 0.494 4.582 3.070 1.00 98.75 89 VAL A O 1
ATOM 667 N N . SER A 1 90 ? -0.644 3.962 4.919 1.00 98.00 90 SER A N 1
ATOM 668 C CA . SER A 1 90 ? 0.518 3.494 5.673 1.00 98.00 90 SER A CA 1
ATOM 669 C C . SER A 1 90 ? 0.396 2.062 6.164 1.00 98.00 90 SER A C 1
ATOM 671 O O . SER A 1 90 ? -0.689 1.612 6.528 1.00 98.00 90 SER A O 1
ATOM 673 N N . SER A 1 91 ? 1.514 1.332 6.172 1.00 97.69 91 SER A N 1
ATOM 674 C CA . SER A 1 91 ? 1.590 -0.024 6.735 1.00 97.69 91 SER A CA 1
ATOM 675 C C . SER A 1 91 ? 0.486 -0.964 6.226 1.00 97.69 91 SER A C 1
ATOM 677 O O . SER A 1 91 ? 0.010 -1.834 6.951 1.00 97.69 91 SER A O 1
ATOM 679 N N . CYS A 1 92 ? 0.030 -0.797 4.981 1.00 98.62 92 CYS A N 1
ATOM 680 C CA . CYS A 1 92 ? -1.015 -1.628 4.387 1.00 98.62 92 CYS A CA 1
ATOM 681 C C . CYS A 1 92 ? -0.435 -2.755 3.522 1.00 98.62 92 CYS A C 1
ATOM 683 O O . CYS A 1 92 ? 0.635 -2.614 2.925 1.00 98.62 92 CYS A O 1
ATOM 685 N N . ILE A 1 93 ? -1.183 -3.854 3.398 1.00 98.62 93 ILE A N 1
ATOM 686 C CA . ILE A 1 93 ? -0.919 -4.935 2.439 1.00 98.62 93 ILE A CA 1
ATOM 687 C C . ILE A 1 93 ? -1.825 -4.752 1.219 1.00 98.62 93 ILE A C 1
ATOM 689 O O . ILE A 1 93 ? -3.044 -4.659 1.357 1.00 98.62 93 ILE A O 1
ATOM 693 N N . PHE A 1 94 ? -1.240 -4.778 0.023 1.00 98.62 94 PHE A N 1
ATOM 694 C CA . PHE A 1 94 ? -1.942 -4.859 -1.259 1.00 98.62 94 PHE A CA 1
ATOM 695 C C . PHE A 1 94 ? -1.449 -6.083 -2.018 1.00 98.62 94 PHE A C 1
ATOM 697 O O . PHE A 1 94 ? -0.338 -6.070 -2.552 1.00 98.62 94 PHE A O 1
ATOM 704 N N . ALA A 1 95 ? -2.239 -7.147 -2.104 1.00 97.38 95 ALA A N 1
ATOM 705 C CA . ALA A 1 95 ? -1.721 -8.392 -2.664 1.00 97.38 95 ALA A CA 1
ATOM 706 C C . ALA A 1 95 ? -2.714 -9.189 -3.503 1.00 97.38 95 ALA A C 1
ATOM 708 O O . ALA A 1 95 ? -3.929 -9.073 -3.353 1.00 97.38 95 ALA A O 1
ATOM 709 N N . GLU A 1 96 ? -2.164 -10.007 -4.398 1.00 95.50 96 GLU A N 1
ATOM 710 C CA . GLU A 1 96 ? -2.895 -10.996 -5.192 1.00 95.50 96 GLU A CA 1
ATOM 711 C C . GLU A 1 96 ? -4.166 -10.427 -5.859 1.00 95.50 96 GLU A C 1
ATOM 713 O O . GLU A 1 96 ? -5.234 -11.032 -5.809 1.00 95.50 96 GLU A O 1
ATOM 718 N N . GLY A 1 97 ? -4.099 -9.242 -6.480 1.00 93.62 97 GLY A N 1
ATOM 719 C CA . GLY A 1 97 ? -5.237 -8.745 -7.263 1.00 93.62 97 GLY A CA 1
ATOM 720 C C . GLY A 1 97 ? -5.667 -9.766 -8.336 1.00 93.62 97 GLY A C 1
ATOM 721 O O . GLY A 1 97 ? -4.820 -10.417 -8.960 1.00 93.62 97 GLY A O 1
ATOM 722 N N . ILE A 1 98 ? -6.970 -9.886 -8.596 1.00 90.94 98 ILE A N 1
ATOM 723 C CA . ILE A 1 98 ? -7.520 -10.873 -9.535 1.00 90.94 98 ILE A CA 1
ATOM 724 C C . ILE A 1 98 ? -7.166 -10.472 -10.969 1.00 90.94 98 ILE A C 1
ATOM 726 O O . ILE A 1 98 ? -7.561 -9.418 -11.466 1.00 90.94 98 ILE A O 1
ATOM 730 N N . SER A 1 99 ? -6.402 -11.322 -11.658 1.00 87.19 99 SER A N 1
ATOM 731 C CA . SER A 1 99 ? -5.885 -11.017 -12.998 1.00 87.19 99 SER A CA 1
ATOM 732 C C . SER A 1 99 ? -6.886 -11.173 -14.134 1.00 87.19 99 SER A C 1
ATOM 734 O O . SER A 1 99 ? -6.685 -10.562 -15.189 1.00 87.19 99 SER A O 1
ATOM 736 N N . GLN A 1 100 ? -7.938 -11.969 -13.939 1.00 77.69 100 GLN A N 1
ATOM 737 C CA . GLN A 1 100 ? -9.009 -12.147 -14.909 1.00 77.69 100 GLN A CA 1
ATOM 738 C C . GLN A 1 100 ? -10.191 -11.255 -14.528 1.00 77.69 100 GLN A C 1
ATOM 740 O O . GLN A 1 100 ? -11.034 -11.627 -13.719 1.00 77.69 100 GLN A O 1
ATOM 745 N N . GLN A 1 101 ? -10.247 -10.064 -15.120 1.00 70.88 101 GLN A N 1
ATOM 746 C CA . GLN A 1 101 ? -11.374 -9.157 -14.921 1.00 70.88 101 GLN A CA 1
ATOM 747 C C . GLN A 1 101 ? -12.517 -9.451 -15.892 1.00 70.88 101 GLN A C 1
ATOM 749 O O . GLN A 1 101 ? -12.400 -10.206 -16.859 1.00 70.88 101 GLN A O 1
ATOM 754 N N . CYS A 1 102 ? -13.611 -8.737 -15.664 1.00 64.44 102 CYS A N 1
ATOM 755 C CA . CYS A 1 102 ? -14.797 -8.654 -16.507 1.00 64.44 102 CYS A CA 1
ATOM 756 C C . CYS A 1 102 ? -14.483 -8.267 -17.953 1.00 64.44 102 CYS A C 1
ATOM 758 O O . CYS A 1 102 ? -15.086 -8.786 -18.892 1.00 64.44 102 CYS A O 1
ATOM 760 N N . SER A 1 103 ? -13.533 -7.349 -18.128 1.00 60.22 103 SER A N 1
ATOM 761 C CA . SER A 1 103 ? -13.048 -6.904 -19.427 1.00 60.22 103 SER A CA 1
ATOM 762 C C . SER A 1 103 ? -11.606 -6.429 -19.305 1.00 60.22 103 SER A C 1
ATOM 764 O O . SER A 1 103 ? -11.341 -5.448 -18.619 1.00 60.22 103 SER A O 1
ATOM 766 N N . GLY A 1 104 ? -10.695 -7.083 -20.021 1.00 71.25 104 GLY A N 1
ATOM 767 C CA . GLY A 1 104 ? -9.287 -6.701 -20.047 1.00 71.25 104 GLY A CA 1
ATOM 768 C C . GLY A 1 104 ? -8.450 -7.358 -18.952 1.00 71.25 104 GLY A C 1
ATOM 769 O O . GLY A 1 104 ? -8.776 -8.422 -18.427 1.00 71.25 104 GLY A O 1
ATOM 770 N N . ASP A 1 105 ? -7.311 -6.734 -18.689 1.00 80.94 105 ASP A N 1
ATOM 771 C CA . ASP A 1 105 ? -6.298 -7.209 -17.759 1.00 80.94 105 ASP A CA 1
ATOM 772 C C . ASP A 1 105 ? -6.583 -6.722 -16.338 1.00 80.94 105 ASP A C 1
ATOM 774 O O . ASP A 1 105 ? -6.908 -5.554 -16.176 1.00 80.94 105 ASP A O 1
ATOM 778 N N . GLY A 1 106 ? -6.373 -7.570 -15.325 1.00 85.81 106 GLY A N 1
ATOM 779 C CA . GLY A 1 106 ? -6.440 -7.163 -13.916 1.00 85.81 106 GLY A CA 1
ATOM 780 C C . GLY A 1 106 ? -5.205 -7.473 -13.100 1.00 85.81 106 GLY A C 1
ATOM 781 O O . GLY A 1 106 ? -4.116 -7.705 -13.634 1.00 85.81 106 GLY A O 1
ATOM 782 N N . GLY A 1 107 ? -5.404 -7.537 -11.788 1.00 91.12 107 GLY A N 1
ATOM 783 C CA . GLY A 1 107 ? -4.357 -7.756 -10.806 1.00 91.12 107 GLY A CA 1
ATOM 784 C C . GLY A 1 107 ? -3.675 -6.464 -10.400 1.00 91.12 107 GLY A C 1
ATOM 785 O O . GLY A 1 107 ? -2.451 -6.388 -10.432 1.00 91.12 107 GLY A O 1
ATOM 786 N N . PHE A 1 108 ? -4.440 -5.426 -10.080 1.00 94.62 108 PHE A N 1
ATOM 787 C CA . PHE A 1 108 ? -3.871 -4.118 -9.786 1.00 94.62 108 PHE A CA 1
ATOM 788 C C . PHE A 1 108 ? -3.671 -3.896 -8.284 1.00 94.62 108 PHE A C 1
ATOM 790 O O . PHE A 1 108 ? -4.525 -4.249 -7.474 1.00 94.62 108 PHE A O 1
ATOM 797 N N . GLY A 1 109 ? -2.527 -3.314 -7.913 1.00 97.44 109 GLY A N 1
ATOM 798 C CA . GLY A 1 109 ? -2.196 -2.985 -6.525 1.00 97.44 109 GLY A CA 1
ATOM 799 C C . GLY A 1 109 ? -2.914 -1.724 -6.043 1.00 97.44 109 GLY A C 1
ATOM 800 O O . GLY A 1 109 ? -3.986 -1.803 -5.454 1.00 97.44 109 GLY A O 1
ATOM 801 N N . TYR A 1 110 ? -2.318 -0.560 -6.289 1.00 98.19 110 TYR A N 1
ATOM 802 C CA . TYR A 1 110 ? -2.835 0.754 -5.946 1.00 98.19 110 TYR A CA 1
ATOM 803 C C . TYR A 1 110 ? -2.777 1.739 -7.118 1.00 98.19 110 TYR A C 1
ATOM 805 O O . TYR A 1 110 ? -1.728 1.935 -7.742 1.00 98.19 110 TYR A O 1
ATOM 813 N N . LEU A 1 111 ? -3.896 2.404 -7.391 1.00 97.31 111 LEU A N 1
ATOM 814 C CA . LEU A 1 111 ? -3.998 3.437 -8.421 1.00 97.31 111 LEU A CA 1
ATOM 815 C C . LEU A 1 111 ? -4.132 4.831 -7.797 1.00 97.31 111 LEU A C 1
ATOM 817 O O . LEU A 1 111 ? -4.945 5.051 -6.898 1.00 97.31 111 LEU A O 1
ATOM 821 N N . ILE A 1 112 ? -3.358 5.783 -8.313 1.00 97.44 112 ILE A N 1
ATOM 822 C CA . ILE A 1 112 ? -3.428 7.198 -7.955 1.00 97.44 112 ILE A CA 1
ATOM 823 C C . ILE A 1 112 ? -3.697 8.009 -9.218 1.00 97.44 112 ILE A C 1
ATOM 825 O O . ILE A 1 112 ? -2.873 8.035 -10.128 1.00 97.44 112 ILE A O 1
ATOM 829 N N . GLY A 1 113 ? -4.826 8.705 -9.256 1.00 94.44 113 GLY A N 1
ATOM 830 C CA . GLY A 1 113 ? -5.154 9.630 -10.340 1.00 94.44 113 GLY A CA 1
ATOM 831 C C . GLY A 1 113 ? -6.209 10.613 -9.888 1.00 94.44 113 GLY A C 1
ATOM 832 O O . GLY A 1 113 ? -7.362 10.268 -9.616 1.00 94.44 113 GLY A O 1
ATOM 833 N N . THR A 1 114 ? -5.774 11.856 -9.726 1.00 92.19 114 THR A N 1
ATOM 834 C CA . THR A 1 114 ? -6.608 12.909 -9.165 1.00 92.19 114 THR A CA 1
ATOM 835 C C . THR A 1 114 ? -7.092 13.851 -10.256 1.00 92.19 114 THR A C 1
ATOM 837 O O . THR A 1 114 ? -6.495 13.988 -11.327 1.00 92.19 114 THR A O 1
ATOM 840 N N . SER A 1 115 ? -8.231 14.485 -9.991 1.00 89.00 115 SER A N 1
ATOM 841 C CA . SER A 1 115 ? -8.800 15.495 -10.876 1.00 89.00 115 SER A CA 1
ATOM 842 C C . SER A 1 115 ? -7.940 16.756 -10.869 1.00 89.00 115 SER A C 1
ATOM 844 O O . SER A 1 115 ? -7.580 17.256 -9.803 1.00 89.00 115 SER A O 1
ATOM 846 N N . SER A 1 116 ? -7.739 17.365 -12.039 1.00 86.00 116 SER A N 1
ATOM 847 C CA . SER A 1 116 ? -7.084 18.676 -12.169 1.00 86.00 116 SER A CA 1
ATOM 848 C C . SER A 1 116 ? -7.840 19.813 -11.468 1.00 86.00 116 SER A C 1
ATOM 850 O O . SER A 1 116 ? -7.342 20.931 -11.385 1.00 86.00 116 SER A O 1
ATOM 852 N N . THR A 1 117 ? -9.066 19.559 -10.998 1.00 84.94 117 THR A N 1
ATOM 853 C CA . THR A 1 117 ? -9.856 20.509 -10.205 1.00 84.94 117 THR A CA 1
ATOM 854 C C . THR A 1 117 ? -9.446 20.552 -8.733 1.00 84.94 117 THR A C 1
ATOM 856 O O . THR A 1 117 ? -9.865 21.464 -8.024 1.00 84.94 117 THR A O 1
ATOM 859 N N . VAL A 1 118 ? -8.650 19.592 -8.248 1.00 79.81 118 VAL A N 1
ATOM 860 C CA . VAL A 1 118 ? -8.138 19.592 -6.872 1.00 79.81 118 VAL A CA 1
ATOM 861 C C . VAL A 1 118 ? -7.173 20.770 -6.695 1.00 79.81 118 VAL A C 1
ATOM 863 O O . VAL A 1 118 ? -6.163 20.871 -7.387 1.00 79.81 118 VAL A O 1
ATOM 866 N N . SER A 1 119 ? -7.514 21.687 -5.784 1.00 74.62 119 SER A N 1
ATOM 867 C CA . SER A 1 119 ? -6.732 22.892 -5.489 1.00 74.62 119 SER A CA 1
ATOM 868 C C . SER A 1 119 ? -6.676 23.140 -3.973 1.00 74.62 119 SER A C 1
ATOM 870 O O . SER A 1 119 ? -7.740 23.176 -3.349 1.00 74.62 119 SER A O 1
ATOM 872 N N . PRO A 1 120 ? -5.488 23.331 -3.355 1.00 71.44 120 PRO A N 1
ATOM 873 C CA . PRO A 1 120 ? -4.134 23.233 -3.934 1.00 71.44 120 PRO A CA 1
ATOM 874 C C . PRO A 1 120 ? -3.840 21.817 -4.481 1.00 71.44 120 PRO A C 1
ATOM 876 O O . PRO A 1 120 ? -4.698 20.949 -4.311 1.00 71.44 120 PRO A O 1
ATOM 879 N N . PRO A 1 121 ? -2.693 21.581 -5.160 1.00 80.50 121 PRO A N 1
ATOM 880 C CA . PRO A 1 121 ? -2.377 20.286 -5.766 1.00 80.50 121 PRO A CA 1
ATOM 881 C C . PRO A 1 121 ? -2.688 19.118 -4.818 1.00 80.50 121 PRO A C 1
ATOM 883 O O . PRO A 1 121 ? -2.551 19.250 -3.595 1.00 80.50 121 PRO A O 1
ATOM 886 N N . SER A 1 122 ? -3.144 17.987 -5.366 1.00 92.19 122 SER A N 1
ATOM 887 C CA . SER A 1 122 ? -3.322 16.766 -4.573 1.00 92.19 122 SER A CA 1
ATOM 888 C C . SER A 1 122 ? -2.048 16.436 -3.784 1.00 92.19 122 SER A C 1
ATOM 890 O O . SER A 1 122 ? -0.961 16.785 -4.229 1.00 92.19 122 SER A O 1
ATOM 892 N N . LYS A 1 123 ? -2.198 15.843 -2.594 1.00 96.44 123 LYS A N 1
ATOM 893 C CA . LYS A 1 123 ? -1.098 15.377 -1.731 1.00 96.44 123 LYS A CA 1
ATOM 894 C C . LYS A 1 123 ? -1.417 13.970 -1.261 1.00 96.44 123 LYS A C 1
ATOM 896 O O . LYS A 1 123 ? -2.442 13.780 -0.597 1.00 96.44 123 LYS A O 1
ATOM 901 N N . ILE A 1 124 ? -0.610 12.988 -1.636 1.00 97.81 124 ILE A N 1
ATOM 902 C CA . ILE A 1 124 ? -0.890 11.580 -1.330 1.00 97.81 124 ILE A CA 1
ATOM 903 C C . ILE A 1 124 ? 0.403 10.904 -0.891 1.00 97.81 124 ILE A C 1
ATOM 905 O O . ILE A 1 124 ? 1.373 10.921 -1.637 1.00 97.81 124 ILE A O 1
ATOM 909 N N . SER A 1 125 ? 0.402 10.266 0.275 1.00 98.62 125 SER A N 1
ATOM 910 C CA . SER A 1 125 ? 1.574 9.558 0.794 1.00 98.62 125 SER A CA 1
ATOM 911 C C . SER A 1 125 ? 1.280 8.068 0.926 1.00 98.62 125 SER A C 1
ATOM 913 O O . SER A 1 125 ? 0.403 7.670 1.687 1.00 98.62 125 SER A O 1
ATOM 915 N N . LEU A 1 126 ? 2.020 7.242 0.190 1.00 98.81 126 LEU A N 1
ATOM 916 C CA . LEU A 1 126 ? 2.096 5.791 0.345 1.00 98.81 126 LEU A CA 1
ATOM 917 C C . LEU A 1 126 ? 3.384 5.475 1.103 1.00 98.81 126 LEU A C 1
ATOM 919 O O . LEU A 1 126 ? 4.483 5.541 0.546 1.00 98.81 126 LEU A O 1
ATOM 923 N N . LEU A 1 127 ? 3.240 5.161 2.385 1.00 98.62 127 LEU A N 1
ATOM 924 C CA . LEU A 1 127 ? 4.344 5.000 3.321 1.00 98.62 127 LEU A CA 1
ATOM 925 C C . LEU A 1 127 ? 4.388 3.560 3.824 1.00 98.62 127 LEU A C 1
ATOM 927 O O . LEU A 1 127 ? 3.400 3.074 4.361 1.00 98.62 127 LEU A O 1
ATOM 931 N N . ARG A 1 128 ? 5.528 2.880 3.719 1.00 97.94 128 ARG A N 1
ATOM 932 C CA . ARG A 1 128 ? 5.720 1.586 4.397 1.00 97.94 128 ARG A CA 1
ATOM 933 C C . ARG A 1 128 ? 4.677 0.510 4.055 1.00 97.94 128 ARG A C 1
ATOM 935 O O . ARG A 1 128 ? 4.333 -0.320 4.888 1.00 97.94 128 ARG A O 1
ATOM 942 N N . ASN A 1 129 ? 4.142 0.517 2.839 1.00 98.81 129 ASN A N 1
ATOM 943 C CA . ASN A 1 129 ? 3.195 -0.503 2.396 1.00 98.81 129 ASN A CA 1
ATOM 944 C C . ASN A 1 129 ? 3.920 -1.686 1.755 1.00 98.81 129 ASN A C 1
ATOM 946 O O . ASN A 1 129 ? 5.040 -1.564 1.251 1.00 98.81 129 ASN A O 1
ATOM 950 N N . VAL A 1 130 ? 3.236 -2.823 1.718 1.00 98.44 130 VAL A N 1
ATOM 951 C CA . VAL A 1 130 ? 3.706 -4.043 1.068 1.00 98.44 130 VAL A CA 1
ATOM 952 C C . VAL A 1 130 ? 2.789 -4.390 -0.102 1.00 98.44 130 VAL A C 1
ATOM 954 O O . VAL A 1 130 ? 1.580 -4.546 0.057 1.00 98.44 130 VAL A O 1
ATOM 957 N N . PHE A 1 131 ? 3.380 -4.548 -1.284 1.00 98.44 131 PHE A N 1
ATOM 958 C CA . PHE A 1 131 ? 2.718 -4.944 -2.522 1.00 98.44 131 PHE A CA 1
ATOM 959 C C . PHE A 1 131 ? 3.216 -6.324 -2.944 1.00 98.44 131 PHE A C 1
ATOM 961 O O . PHE A 1 131 ? 4.395 -6.475 -3.254 1.00 98.44 131 PHE A O 1
ATOM 968 N N . ILE A 1 132 ? 2.354 -7.342 -2.971 1.00 97.19 132 ILE A N 1
ATOM 969 C CA . ILE A 1 132 ? 2.782 -8.729 -3.228 1.00 97.19 132 ILE A CA 1
ATOM 970 C C . ILE A 1 132 ? 1.987 -9.355 -4.364 1.00 97.19 132 ILE A C 1
ATOM 972 O O . ILE A 1 132 ? 0.770 -9.501 -4.287 1.00 97.19 132 ILE A O 1
ATOM 976 N N . SER A 1 133 ? 2.699 -9.817 -5.394 1.00 95.75 133 SER A N 1
ATOM 977 C CA . SER A 1 133 ? 2.138 -10.616 -6.491 1.00 95.75 133 SER A CA 1
ATOM 978 C C . SER A 1 133 ? 0.907 -9.970 -7.134 1.00 95.75 133 SER A C 1
ATOM 980 O O . SER A 1 133 ? -0.094 -10.627 -7.410 1.00 95.75 133 SER A O 1
ATOM 982 N N . ASN A 1 134 ? 0.987 -8.661 -7.370 1.00 96.25 134 ASN A N 1
ATOM 983 C CA . ASN A 1 134 ? 0.063 -7.941 -8.239 1.00 96.25 134 ASN A CA 1
ATOM 984 C C . ASN A 1 134 ? 0.662 -7.869 -9.645 1.00 96.25 134 ASN A C 1
ATOM 986 O O . ASN A 1 134 ? 1.874 -7.874 -9.840 1.00 96.25 134 ASN A O 1
ATOM 990 N N . ARG A 1 135 ? -0.170 -7.744 -10.667 1.00 93.94 135 ARG A N 1
ATOM 991 C CA . ARG A 1 135 ? 0.293 -7.547 -12.036 1.00 93.94 135 ARG A CA 1
ATOM 992 C C . ARG A 1 135 ? 0.952 -6.189 -12.243 1.00 93.94 135 ARG A C 1
ATOM 994 O O . ARG A 1 135 ? 2.067 -6.131 -12.752 1.00 93.94 135 ARG A O 1
ATOM 1001 N N . ASP A 1 136 ? 0.236 -5.118 -11.949 1.00 92.81 136 ASP A N 1
ATOM 1002 C CA . ASP A 1 136 ? 0.602 -3.740 -12.292 1.00 92.81 136 ASP A CA 1
ATOM 1003 C C . ASP A 1 136 ? 0.063 -2.797 -11.207 1.00 92.81 136 ASP A C 1
ATOM 1005 O O . ASP A 1 136 ? -0.611 -3.245 -10.277 1.00 92.81 136 ASP A O 1
ATOM 1009 N N . ARG A 1 137 ? 0.324 -1.497 -11.347 1.00 94.62 137 ARG A N 1
ATOM 1010 C CA . ARG A 1 137 ? -0.126 -0.438 -10.443 1.00 94.62 137 ARG A CA 1
ATOM 1011 C C . ARG A 1 137 ? 0.341 -0.698 -9.011 1.00 94.62 137 ARG A C 1
ATOM 1013 O O . ARG A 1 137 ? -0.478 -0.974 -8.159 1.00 94.62 137 ARG A O 1
ATOM 1020 N N . ASN A 1 138 ? 1.644 -0.634 -8.727 1.00 97.31 138 ASN A N 1
ATOM 1021 C CA . ASN A 1 138 ? 2.184 -0.886 -7.375 1.00 97.31 138 ASN A CA 1
ATOM 1022 C C . ASN A 1 138 ? 2.996 0.273 -6.737 1.00 97.31 138 ASN A C 1
ATOM 1024 O O . ASN A 1 138 ? 3.940 -0.011 -6.003 1.00 97.31 138 ASN A O 1
ATOM 1028 N N . PRO A 1 139 ? 2.658 1.566 -6.927 1.00 97.81 139 PRO A N 1
ATOM 1029 C CA . PRO A 1 139 ? 1.436 2.120 -7.509 1.00 97.81 139 PRO A CA 1
ATOM 1030 C C . PRO A 1 139 ? 1.564 2.471 -9.003 1.00 97.81 139 PRO A C 1
ATOM 1032 O O . PRO A 1 139 ? 2.646 2.419 -9.592 1.00 97.81 139 PRO A O 1
ATOM 1035 N N . TYR A 1 140 ? 0.442 2.850 -9.620 1.00 97.25 140 TYR A N 1
ATOM 1036 C CA . TYR A 1 140 ? 0.427 3.628 -10.865 1.00 97.25 140 TYR A CA 1
ATOM 1037 C C . TYR A 1 140 ? -0.086 5.036 -10.567 1.00 97.25 140 TYR A C 1
ATOM 1039 O O . TYR A 1 140 ? -1.179 5.184 -10.026 1.00 97.25 140 TYR A O 1
ATOM 1047 N N . ILE A 1 141 ? 0.706 6.050 -10.902 1.00 97.12 141 ILE A N 1
ATOM 1048 C CA . ILE A 1 141 ? 0.452 7.463 -10.620 1.00 97.12 141 ILE A CA 1
ATOM 1049 C C . ILE A 1 141 ? 0.196 8.169 -11.947 1.00 97.12 141 ILE A C 1
ATOM 1051 O O . ILE A 1 141 ? 1.031 8.107 -12.849 1.00 97.12 141 ILE A O 1
ATOM 1055 N N . THR A 1 142 ? -0.963 8.802 -12.097 1.00 93.81 142 THR A N 1
ATOM 1056 C CA . THR A 1 142 ? -1.413 9.345 -13.383 1.00 93.81 142 THR A CA 1
ATOM 1057 C C . THR A 1 142 ? -2.338 10.555 -13.232 1.00 93.81 142 THR A C 1
ATOM 1059 O O . THR A 1 142 ? -2.523 11.084 -12.135 1.00 93.81 142 THR A O 1
ATOM 1062 N N . ASP A 1 143 ? -2.910 11.000 -14.350 1.00 90.81 143 ASP A N 1
ATOM 1063 C CA . ASP A 1 143 ? -3.764 12.179 -14.464 1.00 90.81 143 ASP A CA 1
ATOM 1064 C C . ASP A 1 143 ? -3.100 13.433 -13.869 1.00 90.81 143 ASP A C 1
ATOM 1066 O O . ASP A 1 143 ? -1.942 13.722 -14.176 1.00 90.81 143 ASP A O 1
ATOM 1070 N N . ALA A 1 144 ? -3.829 14.190 -13.044 1.00 90.56 144 ALA A N 1
ATOM 1071 C CA . ALA A 1 144 ? -3.335 15.391 -12.378 1.00 90.56 144 ALA A CA 1
ATOM 1072 C C . ALA A 1 144 ? -2.848 15.117 -10.944 1.00 90.56 144 ALA A C 1
ATOM 1074 O O . ALA A 1 144 ? -2.776 16.045 -10.133 1.00 90.56 144 ALA A O 1
ATOM 1075 N N . ALA A 1 145 ? -2.528 13.853 -10.623 1.00 93.81 145 ALA A N 1
ATOM 1076 C CA . ALA A 1 145 ? -1.899 13.507 -9.354 1.00 93.81 145 ALA A CA 1
ATOM 1077 C C . ALA A 1 145 ? -0.638 14.343 -9.153 1.00 93.81 145 ALA A C 1
ATOM 1079 O O . ALA A 1 145 ? 0.132 14.559 -10.073 1.00 93.81 145 ALA A O 1
ATOM 1080 N N . SER A 1 146 ? -0.416 14.823 -7.946 1.00 93.38 146 SER A N 1
ATOM 1081 C CA . SER A 1 146 ? 0.679 15.730 -7.623 1.00 93.38 146 SER A CA 1
ATOM 1082 C C . SER A 1 146 ? 1.114 15.474 -6.194 1.00 93.38 146 SER A C 1
ATOM 1084 O O . SER A 1 146 ? 0.364 14.863 -5.438 1.00 93.38 146 SER A O 1
ATOM 1086 N N . GLU A 1 147 ? 2.309 15.934 -5.839 1.00 96.12 147 GLU A N 1
ATOM 1087 C CA . GLU A 1 147 ? 2.888 15.808 -4.498 1.00 96.12 147 GLU A CA 1
ATOM 1088 C C . GLU A 1 147 ? 2.674 14.405 -3.905 1.00 96.12 147 GLU A C 1
ATOM 1090 O O . GLU A 1 147 ? 2.141 14.244 -2.803 1.00 96.12 147 GLU A O 1
ATOM 1095 N N . VAL A 1 148 ? 3.023 13.382 -4.696 1.00 98.25 148 VAL A N 1
ATOM 1096 C CA . VAL A 1 148 ? 2.879 11.982 -4.300 1.00 98.25 148 VAL A CA 1
ATOM 1097 C C . VAL A 1 148 ? 4.167 11.493 -3.656 1.00 98.25 148 VAL A C 1
ATOM 1099 O O . VAL A 1 148 ? 5.221 11.467 -4.289 1.00 98.25 148 VAL A O 1
ATOM 1102 N N . GLU A 1 149 ? 4.085 11.055 -2.409 1.00 98.69 149 GLU A N 1
ATOM 1103 C CA . GLU A 1 149 ? 5.169 10.366 -1.721 1.00 98.69 149 GLU A CA 1
ATOM 1104 C C . GLU A 1 149 ? 4.975 8.853 -1.842 1.00 98.69 149 GLU A C 1
ATOM 1106 O O . GLU A 1 149 ? 3.918 8.319 -1.516 1.00 98.69 149 GLU A O 1
ATOM 1111 N N . PHE A 1 150 ? 6.007 8.151 -2.293 1.00 98.81 150 PHE A N 1
ATOM 1112 C CA . PHE A 1 150 ? 6.103 6.698 -2.290 1.00 98.81 150 PHE A CA 1
ATOM 1113 C C . PHE A 1 150 ? 7.380 6.338 -1.534 1.00 98.81 150 PHE A C 1
ATOM 1115 O O . PHE A 1 150 ? 8.470 6.350 -2.108 1.00 98.81 150 PHE A O 1
ATOM 1122 N N . ILE A 1 151 ? 7.264 6.132 -0.220 1.00 98.81 151 ILE A N 1
ATOM 1123 C CA . ILE A 1 151 ? 8.419 6.045 0.681 1.00 98.81 151 ILE A CA 1
ATOM 1124 C C . ILE A 1 151 ? 8.435 4.729 1.461 1.00 98.81 151 ILE A C 1
ATOM 1126 O O . ILE A 1 151 ? 7.453 4.376 2.115 1.00 98.81 151 ILE A O 1
ATOM 1130 N N . ASN A 1 152 ? 9.575 4.032 1.434 1.00 98.56 152 ASN A N 1
ATOM 1131 C CA . ASN A 1 152 ? 9.821 2.784 2.168 1.00 98.56 152 ASN A CA 1
ATOM 1132 C C . ASN A 1 152 ? 8.811 1.659 1.925 1.00 98.56 152 ASN A C 1
ATOM 1134 O O . ASN A 1 152 ? 8.535 0.865 2.817 1.00 98.56 152 ASN A O 1
ATOM 1138 N N . ASN A 1 153 ? 8.268 1.560 0.718 1.00 98.81 153 ASN A N 1
ATOM 1139 C CA . ASN A 1 153 ? 7.387 0.461 0.349 1.00 98.81 153 ASN A CA 1
ATOM 1140 C C . ASN A 1 153 ? 8.203 -0.732 -0.161 1.00 98.81 153 ASN A C 1
ATOM 1142 O O . ASN A 1 153 ? 9.270 -0.568 -0.761 1.00 98.81 153 ASN A O 1
ATOM 1146 N N . PHE A 1 154 ? 7.667 -1.931 0.034 1.00 98.12 154 PHE A N 1
ATOM 1147 C CA . PHE A 1 154 ? 8.208 -3.168 -0.520 1.00 98.12 154 PHE A CA 1
ATOM 1148 C C . PHE A 1 154 ? 7.279 -3.680 -1.617 1.00 98.12 154 PHE A C 1
ATOM 1150 O O . PHE A 1 154 ? 6.091 -3.891 -1.375 1.00 98.12 154 PHE A O 1
ATOM 1157 N N . VAL A 1 155 ? 7.809 -3.891 -2.819 1.00 97.75 155 VAL A N 1
ATOM 1158 C CA . VAL A 1 155 ? 7.055 -4.443 -3.950 1.00 97.75 155 VAL A CA 1
ATOM 1159 C C . VAL A 1 155 ? 7.698 -5.743 -4.394 1.00 97.75 155 VAL A C 1
ATOM 1161 O O . VAL A 1 155 ? 8.875 -5.762 -4.745 1.00 97.75 155 VAL A O 1
ATOM 1164 N N . TYR A 1 156 ? 6.923 -6.823 -4.403 1.00 96.06 156 TYR A N 1
ATOM 1165 C CA . TYR A 1 156 ? 7.383 -8.159 -4.752 1.00 96.06 156 TYR A CA 1
ATOM 1166 C C . TYR A 1 156 ? 6.577 -8.786 -5.887 1.00 96.06 156 TYR A C 1
ATOM 1168 O O . TYR A 1 156 ? 5.343 -8.788 -5.867 1.00 96.06 156 TYR A O 1
ATOM 1176 N N . ASN A 1 157 ? 7.295 -9.423 -6.820 1.00 94.19 157 ASN A N 1
ATOM 1177 C CA . ASN A 1 157 ? 6.737 -10.324 -7.834 1.00 94.19 157 ASN A CA 1
ATOM 1178 C C . ASN A 1 157 ? 5.684 -9.667 -8.744 1.00 94.19 157 ASN A C 1
ATOM 1180 O O . ASN A 1 157 ? 4.633 -10.243 -9.033 1.00 94.19 157 ASN A O 1
ATOM 1184 N N . HIS A 1 158 ? 5.960 -8.449 -9.212 1.00 93.62 158 HIS A N 1
ATOM 1185 C CA . HIS A 1 158 ? 5.102 -7.777 -10.184 1.00 93.62 158 HIS A CA 1
ATOM 1186 C C . HIS A 1 158 ? 5.174 -8.436 -11.570 1.00 93.62 158 HIS A C 1
ATOM 1188 O O . HIS A 1 158 ? 6.244 -8.799 -12.042 1.00 93.62 158 HIS A O 1
ATOM 1194 N N . LYS A 1 159 ? 4.062 -8.549 -12.304 1.00 91.94 159 LYS A N 1
ATOM 1195 C CA . LYS A 1 159 ? 4.099 -9.108 -13.685 1.00 91.94 159 LYS A CA 1
ATOM 1196 C C . LYS A 1 159 ? 4.359 -8.070 -14.776 1.00 91.94 159 LYS A C 1
ATOM 1198 O O . LYS A 1 159 ? 4.786 -8.428 -15.874 1.00 91.94 159 LYS A O 1
ATOM 1203 N N . SER A 1 160 ? 4.050 -6.808 -14.506 1.00 91.56 160 SER A N 1
ATOM 1204 C CA . SER A 1 160 ? 4.145 -5.696 -15.453 1.00 91.56 160 SER A CA 1
ATOM 1205 C C . SER A 1 160 ? 4.973 -4.555 -14.877 1.00 91.56 160 SER A C 1
ATOM 1207 O O . SER A 1 160 ? 6.016 -4.250 -15.446 1.00 91.56 160 SER A O 1
ATOM 1209 N N . LYS A 1 161 ? 4.544 -3.942 -13.762 1.00 90.88 161 LYS A N 1
ATOM 1210 C CA . LYS A 1 161 ? 5.239 -2.790 -13.155 1.00 90.88 161 LYS A CA 1
ATOM 1211 C C . LYS A 1 161 ? 5.156 -2.824 -11.641 1.00 90.88 161 LYS A C 1
ATOM 1213 O O . LYS A 1 161 ? 4.093 -3.112 -11.080 1.00 90.88 161 LYS A O 1
ATOM 1218 N N . ALA A 1 162 ? 6.264 -2.461 -11.014 1.00 95.44 162 ALA A N 1
ATOM 1219 C CA . ALA A 1 162 ? 6.338 -2.194 -9.592 1.00 95.44 162 ALA A CA 1
ATOM 1220 C C . ALA A 1 162 ? 6.060 -0.715 -9.282 1.00 95.44 162 ALA A C 1
ATOM 1222 O O . ALA A 1 162 ? 5.415 -0.413 -8.298 1.00 95.44 162 ALA A O 1
ATOM 1223 N N . LEU A 1 163 ? 6.459 0.209 -10.153 1.00 97.50 163 LEU A N 1
ATOM 1224 C CA . LEU A 1 163 ? 6.109 1.626 -10.081 1.00 97.50 163 LEU A CA 1
ATOM 1225 C C . LEU A 1 163 ? 5.791 2.132 -11.486 1.00 97.50 163 LEU A C 1
ATOM 1227 O O . LEU A 1 163 ? 6.548 1.898 -12.428 1.00 97.50 163 LEU A O 1
ATOM 1231 N N . GLY A 1 164 ? 4.680 2.842 -11.638 1.00 96.25 164 GLY A N 1
ATOM 1232 C CA . GLY A 1 164 ? 4.365 3.568 -12.861 1.00 96.25 164 GLY A CA 1
ATOM 1233 C C . GLY A 1 164 ? 4.057 5.028 -12.573 1.00 96.25 164 GLY A C 1
ATOM 1234 O O . GLY A 1 164 ? 3.291 5.321 -11.661 1.00 96.25 164 GLY A O 1
ATOM 1235 N N . VAL A 1 165 ? 4.619 5.933 -13.368 1.00 95.62 165 VAL A N 1
ATOM 1236 C CA . VAL A 1 165 ? 4.324 7.371 -13.311 1.00 95.62 165 VAL A CA 1
ATOM 1237 C C . VAL A 1 165 ? 3.981 7.849 -14.714 1.00 95.62 165 VAL A C 1
ATOM 1239 O O . VAL A 1 165 ? 4.695 7.524 -15.657 1.00 95.62 165 VAL A O 1
ATOM 1242 N N . ASN A 1 166 ? 2.890 8.586 -14.874 1.00 91.69 166 ASN A N 1
ATOM 1243 C CA . ASN A 1 166 ? 2.405 9.098 -16.152 1.00 91.69 166 ASN A CA 1
ATOM 1244 C C . ASN A 1 166 ? 1.842 10.517 -15.977 1.00 91.69 166 ASN A C 1
ATOM 1246 O O . ASN A 1 166 ? 1.476 10.919 -14.873 1.00 91.69 166 ASN A O 1
ATOM 1250 N N . GLY A 1 167 ? 1.725 11.248 -17.081 1.00 81.75 167 GLY A N 1
ATOM 1251 C CA . GLY A 1 167 ? 1.088 12.557 -17.131 1.00 81.75 167 GLY A CA 1
ATOM 1252 C C . GLY A 1 167 ? 1.963 13.664 -16.552 1.00 81.75 167 GLY A C 1
ATOM 1253 O O . GLY A 1 167 ? 3.175 13.712 -16.785 1.00 81.75 167 GLY A O 1
ATOM 1254 N N . ASP A 1 168 ? 1.321 14.566 -15.815 1.00 81.19 168 ASP A N 1
ATOM 1255 C CA . ASP A 1 168 ? 1.949 15.734 -15.191 1.00 81.19 168 ASP A CA 1
ATOM 1256 C C . ASP A 1 168 ? 2.258 15.487 -13.705 1.00 81.19 168 ASP A C 1
ATOM 1258 O O . ASP A 1 168 ? 2.336 16.422 -12.906 1.00 81.19 168 ASP A O 1
ATOM 1262 N N . ALA A 1 169 ? 2.422 14.216 -13.321 1.00 91.06 169 ALA A N 1
ATOM 1263 C CA . ALA A 1 169 ? 2.553 13.852 -11.924 1.00 91.06 169 ALA A CA 1
ATOM 1264 C C . ALA A 1 169 ? 3.898 14.229 -11.304 1.00 91.06 169 ALA A C 1
ATOM 1266 O O . ALA A 1 169 ? 4.958 13.977 -11.877 1.00 91.06 169 ALA A O 1
ATOM 1267 N N . SER A 1 170 ? 3.844 14.778 -10.086 1.00 94.06 170 SER A N 1
ATOM 1268 C CA . SER A 1 170 ? 5.024 15.022 -9.257 1.00 94.06 170 SER A CA 1
ATOM 1269 C C . SER A 1 170 ? 5.139 13.988 -8.142 1.00 94.06 170 SER A C 1
ATOM 1271 O O . SER A 1 170 ? 4.190 13.754 -7.391 1.00 94.06 170 SER A O 1
ATOM 1273 N N . VAL A 1 171 ? 6.308 13.349 -8.053 1.00 97.38 171 VAL A N 1
ATOM 1274 C CA . VAL A 1 171 ? 6.521 12.150 -7.233 1.00 97.38 171 VAL A CA 1
ATOM 1275 C C . VAL A 1 171 ? 7.864 12.206 -6.514 1.00 97.38 171 VAL A C 1
ATOM 1277 O O . VAL A 1 171 ? 8.886 12.520 -7.121 1.00 97.38 171 VAL A O 1
ATOM 1280 N N . HIS A 1 172 ? 7.877 11.842 -5.235 1.00 98.50 172 HIS A N 1
ATOM 1281 C CA . HIS A 1 172 ? 9.079 11.427 -4.511 1.00 98.50 172 HIS A CA 1
ATOM 1282 C C . HIS A 1 172 ? 9.007 9.917 -4.298 1.00 98.50 172 HIS A C 1
ATOM 1284 O O . HIS A 1 172 ? 8.161 9.451 -3.539 1.00 98.50 172 HIS A O 1
ATOM 1290 N N . ALA A 1 173 ? 9.881 9.153 -4.952 1.00 98.56 173 ALA A N 1
ATOM 1291 C CA . ALA A 1 173 ? 10.058 7.730 -4.678 1.00 98.56 173 ALA A CA 1
ATOM 1292 C C . ALA A 1 173 ? 11.355 7.545 -3.887 1.00 98.56 173 ALA A C 1
ATOM 1294 O O . ALA A 1 173 ? 12.449 7.713 -4.436 1.00 98.56 173 ALA A O 1
ATOM 1295 N N . ILE A 1 174 ? 11.235 7.254 -2.590 1.00 98.62 174 ILE A N 1
ATOM 1296 C CA . ILE A 1 174 ? 12.368 7.266 -1.660 1.00 98.62 174 ILE A CA 1
ATOM 1297 C C . ILE A 1 174 ? 12.451 5.955 -0.880 1.00 98.62 174 ILE A C 1
ATOM 1299 O O . ILE A 1 174 ? 11.485 5.535 -0.249 1.00 98.62 174 ILE A O 1
ATOM 1303 N N . GLY A 1 175 ? 13.621 5.320 -0.869 1.00 98.12 175 GLY A N 1
ATOM 1304 C CA . GLY A 1 175 ? 13.881 4.203 0.037 1.00 98.12 175 GLY A CA 1
ATOM 1305 C C . GLY A 1 175 ? 13.017 2.963 -0.213 1.00 98.12 175 GLY A C 1
ATOM 1306 O O . GLY A 1 175 ? 12.779 2.215 0.730 1.00 98.12 175 GLY A O 1
ATOM 1307 N N . ASN A 1 176 ? 12.484 2.759 -1.422 1.00 98.69 176 ASN A N 1
ATOM 1308 C CA . ASN A 1 176 ? 11.646 1.595 -1.727 1.00 98.69 176 ASN A CA 1
ATOM 1309 C C . ASN A 1 176 ? 12.495 0.379 -2.114 1.00 98.69 176 ASN A C 1
ATOM 1311 O O . ASN A 1 176 ? 13.577 0.516 -2.692 1.00 98.69 176 ASN A O 1
ATOM 1315 N N . VAL A 1 177 ? 11.964 -0.810 -1.836 1.00 97.56 177 VAL A N 1
ATOM 1316 C CA . VAL A 1 177 ? 12.571 -2.093 -2.199 1.00 97.56 177 VAL A CA 1
ATOM 1317 C C . VAL A 1 177 ? 11.722 -2.756 -3.277 1.00 97.56 177 VAL A C 1
ATOM 1319 O O . VAL A 1 177 ? 10.590 -3.173 -3.025 1.00 97.56 177 VAL A O 1
ATOM 1322 N N . PHE A 1 178 ? 12.283 -2.883 -4.477 1.00 96.62 178 PHE A N 1
ATOM 1323 C CA . PHE A 1 178 ? 11.680 -3.605 -5.591 1.00 96.62 178 PHE A CA 1
ATOM 1324 C C . PHE A 1 178 ? 12.326 -4.982 -5.712 1.00 96.62 178 PHE A C 1
ATOM 1326 O O . PHE A 1 178 ? 13.447 -5.136 -6.204 1.00 96.62 178 PHE A O 1
ATOM 1333 N N . LYS A 1 179 ? 11.626 -6.002 -5.223 1.00 94.31 179 LYS A N 1
ATOM 1334 C CA . LYS A 1 179 ? 12.126 -7.370 -5.199 1.00 94.31 179 LYS A CA 1
ATOM 1335 C C . LYS A 1 179 ? 11.495 -8.217 -6.283 1.00 94.31 179 LYS A C 1
ATOM 1337 O O . LYS A 1 179 ? 10.275 -8.361 -6.382 1.00 94.31 179 LYS A O 1
ATOM 1342 N N . HIS A 1 180 ? 12.353 -8.839 -7.074 1.00 92.44 180 HIS A N 1
ATOM 1343 C CA . HIS A 1 180 ? 11.890 -9.700 -8.135 1.00 92.44 180 HIS A CA 1
ATOM 1344 C C . HIS A 1 180 ? 11.443 -11.060 -7.602 1.00 92.44 180 HIS A C 1
ATOM 1346 O O . HIS A 1 180 ? 11.973 -11.579 -6.624 1.00 92.44 180 HIS A O 1
ATOM 1352 N N . GLY A 1 181 ? 10.431 -11.620 -8.254 1.00 91.44 181 GLY A N 1
ATOM 1353 C CA . GLY A 1 181 ? 9.927 -12.965 -8.018 1.00 91.44 181 GLY A CA 1
ATOM 1354 C C . GLY A 1 181 ? 9.675 -13.685 -9.342 1.00 91.44 181 GLY A C 1
ATOM 1355 O O . GLY A 1 181 ? 9.979 -13.143 -10.412 1.00 91.44 181 GLY A O 1
ATOM 1356 N N . PRO A 1 182 ? 9.082 -14.889 -9.309 1.00 88.25 182 PRO A N 1
ATOM 1357 C CA . PRO A 1 182 ? 8.921 -15.745 -10.485 1.00 88.25 182 PRO A CA 1
ATOM 1358 C C . PRO A 1 182 ? 8.281 -15.078 -11.713 1.00 88.25 182 PRO A C 1
ATOM 1360 O O . PRO A 1 182 ? 8.550 -15.482 -12.844 1.00 88.25 182 PRO A O 1
ATOM 1363 N N . GLN A 1 183 ? 7.429 -14.068 -11.517 1.00 88.31 183 GLN A N 1
ATOM 1364 C CA . GLN A 1 183 ? 6.714 -13.376 -12.592 1.00 88.31 183 GLN A CA 1
ATOM 1365 C C . GLN A 1 183 ? 7.401 -12.090 -13.075 1.00 88.31 183 GLN A C 1
ATOM 1367 O O . GLN A 1 183 ? 7.008 -11.570 -14.123 1.00 88.31 183 GLN A O 1
ATOM 1372 N N . SER A 1 184 ? 8.428 -11.607 -12.370 1.00 89.69 184 SER A N 1
ATOM 1373 C CA . SER A 1 184 ? 9.084 -10.322 -12.644 1.00 89.69 184 SER A CA 1
ATOM 1374 C C . SER A 1 184 ? 10.523 -10.447 -13.162 1.00 89.69 184 SER A C 1
ATOM 1376 O O . SER A 1 184 ? 11.102 -9.448 -13.571 1.00 89.69 184 SER A O 1
ATOM 1378 N N . LEU A 1 185 ? 11.114 -11.650 -13.209 1.00 82.12 185 LEU A N 1
ATOM 1379 C CA . LEU A 1 185 ? 12.533 -11.875 -13.572 1.00 82.12 185 LEU A CA 1
ATOM 1380 C C . LEU A 1 185 ? 12.985 -11.287 -14.925 1.00 82.12 185 LEU A C 1
ATOM 1382 O O . LEU A 1 185 ? 14.176 -11.177 -15.181 1.00 82.12 185 LEU A O 1
ATOM 1386 N N . SER A 1 186 ? 12.052 -10.946 -15.815 1.00 78.94 186 SER A N 1
ATOM 1387 C CA . SER A 1 186 ? 12.330 -10.383 -17.148 1.00 78.94 186 SER A CA 1
ATOM 1388 C C . SER A 1 186 ? 11.754 -8.976 -17.338 1.00 78.94 186 SER A C 1
ATOM 1390 O O . SER A 1 186 ? 11.513 -8.549 -18.470 1.00 78.94 186 SER A O 1
ATOM 1392 N N . ARG A 1 187 ? 11.437 -8.288 -16.240 1.00 80.94 187 ARG A N 1
ATOM 1393 C CA . ARG A 1 187 ? 10.690 -7.029 -16.235 1.00 80.94 187 ARG A CA 1
ATOM 1394 C C . ARG A 1 187 ? 11.408 -5.988 -15.411 1.00 80.94 187 ARG A C 1
ATOM 1396 O O . ARG A 1 187 ? 11.940 -6.300 -14.365 1.00 80.94 187 ARG A O 1
ATOM 1403 N N . GLU A 1 188 ? 11.314 -4.749 -15.849 1.00 86.31 188 GLU A N 1
ATOM 1404 C CA . GLU A 1 188 ? 11.784 -3.603 -15.086 1.00 86.31 188 GLU A CA 1
ATOM 1405 C C . GLU A 1 188 ? 10.791 -3.276 -13.970 1.00 86.31 188 GLU A C 1
ATOM 1407 O O . GLU A 1 188 ? 9.587 -3.549 -14.087 1.00 86.31 188 GLU A O 1
ATOM 1412 N N . SER A 1 189 ? 11.278 -2.690 -12.882 1.00 92.31 189 SER A N 1
ATOM 1413 C CA . SER A 1 189 ? 10.419 -2.314 -11.759 1.00 92.31 189 SER A CA 1
ATOM 1414 C C . SER A 1 189 ? 9.700 -0.994 -12.009 1.00 92.31 189 SER A C 1
ATOM 1416 O O . SER A 1 189 ? 8.488 -0.912 -11.803 1.00 92.31 189 SER A O 1
ATOM 1418 N N . CYS A 1 190 ? 10.398 0.024 -12.508 1.00 95.62 190 CYS A N 1
ATOM 1419 C CA . CYS A 1 190 ? 9.859 1.373 -12.656 1.00 95.62 190 CYS A CA 1
ATOM 1420 C C . CYS A 1 190 ? 9.656 1.764 -14.128 1.00 95.62 190 CYS A C 1
ATOM 1422 O O . CYS A 1 190 ? 10.538 1.593 -14.970 1.00 95.62 190 CYS A O 1
ATOM 1424 N N . TYR A 1 191 ? 8.498 2.353 -14.438 1.00 95.25 191 TYR A N 1
ATOM 1425 C CA . TYR A 1 191 ? 8.207 2.934 -15.746 1.00 95.25 191 TYR A CA 1
ATOM 1426 C C . TYR A 1 191 ? 7.707 4.377 -15.640 1.00 95.25 191 TYR A C 1
ATOM 1428 O O . TYR A 1 191 ? 6.707 4.655 -14.978 1.00 95.25 191 TYR A O 1
ATOM 1436 N N . LEU A 1 192 ? 8.369 5.283 -16.357 1.00 94.38 192 LEU A N 1
ATOM 1437 C CA . LEU A 1 192 ? 8.072 6.710 -16.401 1.00 94.38 192 LEU A CA 1
ATOM 1438 C C . LEU A 1 192 ? 7.544 7.097 -17.795 1.00 94.38 192 LEU A C 1
ATOM 1440 O O . LEU A 1 192 ? 8.291 7.256 -18.761 1.00 94.38 192 LEU A O 1
ATOM 1444 N N . TYR A 1 193 ? 6.227 7.238 -17.894 1.00 88.00 193 TYR A N 1
ATOM 1445 C CA . TYR A 1 193 ? 5.451 7.596 -19.085 1.00 88.00 193 TYR A CA 1
ATOM 1446 C C . TYR A 1 193 ? 5.233 9.105 -19.182 1.00 88.00 193 TYR A C 1
ATOM 1448 O O . TYR A 1 193 ? 4.111 9.574 -19.328 1.00 88.00 193 TYR A O 1
ATOM 1456 N N . ALA A 1 194 ? 6.296 9.891 -19.062 1.00 77.62 194 ALA A N 1
ATOM 1457 C CA . ALA A 1 194 ? 6.191 11.339 -19.149 1.00 77.62 194 ALA A CA 1
ATOM 1458 C C . ALA A 1 194 ? 7.139 11.884 -20.216 1.00 77.62 194 ALA A C 1
ATOM 1460 O O . ALA A 1 194 ? 8.150 11.265 -20.563 1.00 77.62 194 ALA A O 1
ATOM 1461 N N . SER A 1 195 ? 6.812 13.063 -20.743 1.00 76.56 195 SER A N 1
ATOM 1462 C CA . SER A 1 195 ? 7.766 13.822 -21.548 1.00 76.56 195 SER A CA 1
ATOM 1463 C C . SER A 1 195 ? 9.031 14.088 -20.723 1.00 76.56 195 SER A C 1
ATOM 1465 O O . SER A 1 195 ? 8.968 14.197 -19.499 1.00 76.56 195 SER A O 1
ATOM 1467 N N . THR A 1 196 ? 10.189 14.243 -21.369 1.00 72.69 196 THR A N 1
ATOM 1468 C CA . THR A 1 196 ? 11.441 14.518 -20.644 1.00 72.69 196 THR A CA 1
ATOM 1469 C C . THR A 1 196 ? 11.350 15.763 -19.750 1.00 72.69 196 THR A C 1
ATOM 1471 O O . THR A 1 196 ? 11.972 15.795 -18.694 1.00 72.69 196 THR A O 1
ATOM 1474 N N . SER A 1 197 ? 10.549 16.770 -20.119 1.00 78.75 197 SER A N 1
ATOM 1475 C CA . SER A 1 197 ? 10.308 17.944 -19.268 1.00 78.75 197 SER A CA 1
ATOM 1476 C C . SER A 1 197 ? 9.539 17.611 -17.990 1.00 78.75 197 SER A C 1
ATOM 1478 O O . SER A 1 197 ? 9.816 18.206 -16.955 1.00 78.75 197 SER A O 1
ATOM 1480 N N . ASN A 1 198 ? 8.616 16.652 -18.044 1.00 84.19 198 ASN A N 1
ATOM 1481 C CA . ASN A 1 198 ? 7.806 16.248 -16.896 1.00 84.19 198 ASN A CA 1
ATOM 1482 C C . ASN A 1 198 ? 8.559 15.283 -15.970 1.00 84.19 198 ASN A C 1
ATOM 1484 O O . ASN A 1 198 ? 8.271 15.223 -14.780 1.00 84.19 198 ASN A O 1
ATOM 1488 N N . LEU A 1 199 ? 9.568 14.563 -16.477 1.00 91.50 199 LEU A N 1
ATOM 1489 C CA . LEU A 1 199 ? 10.422 13.706 -15.644 1.00 91.50 199 LEU A CA 1
ATOM 1490 C C . LEU A 1 199 ? 11.195 14.497 -14.574 1.00 91.50 199 LEU A C 1
ATOM 1492 O O . LEU A 1 199 ? 11.506 13.948 -13.521 1.00 91.50 199 LEU A O 1
ATOM 1496 N N . GLN A 1 200 ? 11.398 15.805 -14.768 1.00 93.50 200 GLN A N 1
ATOM 1497 C CA . GLN A 1 200 ? 11.945 16.716 -13.751 1.00 93.50 200 GLN A CA 1
ATOM 1498 C C . GLN A 1 200 ? 11.030 16.911 -12.530 1.00 93.50 200 GLN A C 1
ATOM 1500 O O . GLN A 1 200 ? 11.417 17.590 -11.583 1.00 93.50 200 GLN A O 1
ATOM 1505 N N . TRP A 1 201 ? 9.827 16.337 -12.528 1.00 94.44 201 TRP A N 1
ATOM 1506 C CA . TRP A 1 201 ? 8.941 16.275 -11.364 1.00 94.44 201 TRP A CA 1
ATOM 1507 C C . TRP A 1 201 ? 8.995 14.930 -10.638 1.00 94.44 201 TRP A C 1
ATOM 1509 O O . TRP A 1 201 ? 8.257 14.717 -9.679 1.00 94.44 201 TRP A O 1
ATOM 1519 N N . VAL A 1 202 ? 9.882 14.030 -11.057 1.00 96.75 202 VAL A N 1
ATOM 1520 C CA . VAL A 1 202 ? 10.139 12.760 -10.382 1.00 96.75 202 VAL A CA 1
ATOM 1521 C C . VAL A 1 202 ? 11.471 12.858 -9.654 1.00 96.75 202 VAL A C 1
ATOM 1523 O O . VAL A 1 202 ? 12.511 13.074 -10.273 1.00 96.75 202 VAL A O 1
ATOM 1526 N N . TYR A 1 203 ? 11.437 12.689 -8.338 1.00 97.75 203 TYR A N 1
ATOM 1527 C CA . TYR A 1 203 ? 12.613 12.602 -7.483 1.00 97.75 203 TYR A CA 1
ATOM 1528 C C . TYR A 1 203 ? 12.794 11.158 -7.009 1.00 97.75 203 TYR A C 1
ATOM 1530 O O . TYR A 1 203 ? 11.894 10.594 -6.385 1.00 97.75 203 TYR A O 1
ATOM 1538 N N . LEU A 1 204 ? 13.948 10.564 -7.324 1.00 97.81 204 LEU A N 1
ATOM 1539 C CA . LEU A 1 204 ? 14.326 9.206 -6.926 1.00 97.81 204 LEU A CA 1
ATOM 1540 C C . LEU A 1 204 ? 15.487 9.281 -5.933 1.00 97.81 204 LEU A C 1
ATOM 1542 O O . LEU A 1 204 ? 16.484 9.952 -6.210 1.00 97.81 204 LEU A O 1
ATOM 1546 N N . GLN A 1 205 ? 15.377 8.593 -4.799 1.00 97.62 205 GLN A N 1
ATOM 1547 C CA . GLN A 1 205 ? 16.457 8.546 -3.815 1.00 97.62 205 GLN A CA 1
ATOM 1548 C C . GLN A 1 205 ? 16.469 7.241 -3.019 1.00 97.62 205 GLN A C 1
ATOM 1550 O O . GLN A 1 205 ? 15.486 6.884 -2.379 1.00 97.62 205 GLN A O 1
ATOM 1555 N N . GLY A 1 206 ? 17.615 6.568 -2.972 1.00 97.31 206 GLY A N 1
ATOM 1556 C CA . GLY A 1 206 ? 17.846 5.421 -2.103 1.00 97.31 206 GLY A CA 1
ATOM 1557 C C . GLY A 1 206 ? 16.948 4.222 -2.394 1.00 97.31 206 GLY A C 1
ATOM 1558 O O . GLY A 1 206 ? 16.682 3.450 -1.480 1.00 97.31 206 GLY A O 1
ATOM 1559 N N . ASN A 1 207 ? 16.442 4.071 -3.619 1.00 97.94 207 ASN A N 1
ATOM 1560 C CA . ASN A 1 207 ? 15.658 2.891 -3.981 1.00 97.94 207 ASN A CA 1
ATOM 1561 C C . ASN A 1 207 ? 16.594 1.746 -4.380 1.00 97.94 207 ASN A C 1
ATOM 1563 O O . ASN A 1 207 ? 17.655 1.994 -4.961 1.00 97.94 207 ASN A O 1
ATOM 1567 N N . ILE A 1 208 ? 16.182 0.504 -4.121 1.00 96.00 208 ILE A N 1
ATOM 1568 C CA . ILE A 1 208 ? 16.875 -0.692 -4.614 1.00 96.00 208 ILE A CA 1
ATOM 1569 C C . ILE A 1 208 ? 15.947 -1.536 -5.483 1.00 96.00 208 ILE A C 1
ATOM 1571 O O . ILE A 1 208 ? 14.747 -1.638 -5.231 1.00 96.00 208 ILE A O 1
ATOM 1575 N N . ASP A 1 209 ? 16.532 -2.161 -6.494 1.00 95.06 209 ASP A N 1
ATOM 1576 C CA . ASP A 1 209 ? 15.913 -3.174 -7.338 1.00 95.06 209 ASP A CA 1
ATOM 1577 C C . ASP A 1 209 ? 16.829 -4.390 -7.337 1.00 95.06 209 ASP A C 1
ATOM 1579 O O . ASP A 1 209 ? 17.992 -4.301 -7.730 1.00 95.06 209 ASP A O 1
ATOM 1583 N N . THR A 1 210 ? 16.321 -5.539 -6.907 1.00 92.75 210 THR A N 1
ATOM 1584 C CA . THR A 1 210 ? 17.162 -6.724 -6.686 1.00 92.75 210 THR A CA 1
ATOM 1585 C C . THR A 1 210 ? 17.892 -7.230 -7.937 1.00 92.75 210 THR A C 1
ATOM 1587 O O . THR A 1 210 ? 18.849 -7.993 -7.803 1.00 92.75 210 THR A O 1
ATOM 1590 N N . CYS A 1 211 ? 17.459 -6.834 -9.139 1.00 91.56 211 CYS A N 1
ATOM 1591 C CA . CYS A 1 211 ? 18.058 -7.208 -10.419 1.00 91.56 211 CYS A CA 1
ATOM 1592 C C . CYS A 1 211 ? 18.890 -6.093 -11.070 1.00 91.56 211 CYS A C 1
ATOM 1594 O O . CYS A 1 211 ? 19.868 -6.405 -11.750 1.00 91.56 211 CYS A O 1
ATOM 1596 N N . HIS A 1 212 ? 18.532 -4.823 -10.867 1.00 91.38 212 HIS A N 1
ATOM 1597 C CA . HIS A 1 212 ? 19.109 -3.689 -11.605 1.00 91.38 212 HIS A CA 1
ATOM 1598 C C . HIS A 1 212 ? 19.908 -2.713 -10.727 1.00 91.38 212 HIS A C 1
ATOM 1600 O O . HIS A 1 212 ? 20.796 -2.024 -11.224 1.00 91.38 212 HIS A O 1
ATOM 1606 N N . ARG A 1 213 ? 19.634 -2.679 -9.419 1.00 93.00 213 ARG A N 1
ATOM 1607 C CA . ARG A 1 213 ? 20.295 -1.833 -8.411 1.00 93.00 213 ARG A CA 1
ATOM 1608 C C . ARG A 1 213 ? 20.207 -2.536 -7.056 1.00 93.00 213 ARG A C 1
ATOM 1610 O O . ARG A 1 213 ? 19.397 -2.171 -6.206 1.00 93.00 213 ARG A O 1
ATOM 1617 N N . ASN A 1 214 ? 20.964 -3.619 -6.906 1.00 89.62 214 ASN A N 1
ATOM 1618 C CA . ASN A 1 214 ? 20.783 -4.606 -5.839 1.00 89.62 214 ASN A CA 1
ATOM 1619 C C . ASN A 1 214 ? 21.127 -4.087 -4.433 1.00 89.62 214 ASN A C 1
ATOM 1621 O O . ASN A 1 214 ? 20.688 -4.674 -3.449 1.00 89.62 214 ASN A O 1
ATOM 1625 N N . ASP A 1 215 ? 21.886 -2.998 -4.333 1.00 90.31 215 ASP A N 1
ATOM 1626 C CA . ASP A 1 215 ? 22.131 -2.278 -3.085 1.00 90.31 215 ASP A CA 1
ATOM 1627 C C . ASP A 1 215 ? 22.359 -0.772 -3.330 1.00 90.31 215 ASP A C 1
ATOM 1629 O O . ASP A 1 215 ? 22.547 -0.322 -4.464 1.00 90.31 215 ASP A O 1
ATOM 1633 N N . LEU A 1 216 ? 22.382 0.015 -2.248 1.00 91.31 216 LEU A N 1
ATOM 1634 C CA . LEU A 1 216 ? 22.570 1.474 -2.283 1.00 91.31 216 LEU A CA 1
ATOM 1635 C C . LEU A 1 216 ? 23.957 1.927 -2.773 1.00 91.31 216 LEU A C 1
ATOM 1637 O O . LEU A 1 216 ? 24.146 3.107 -3.073 1.00 91.31 216 LEU A O 1
ATOM 1641 N N . SER A 1 217 ? 24.934 1.022 -2.832 1.00 90.44 217 SER A N 1
ATOM 1642 C CA . SER A 1 217 ? 26.287 1.291 -3.334 1.00 90.44 217 SER A CA 1
ATOM 1643 C C . SER A 1 217 ? 26.449 0.989 -4.829 1.00 90.44 217 SER A C 1
ATOM 1645 O O . SER A 1 217 ? 27.461 1.360 -5.428 1.00 90.44 217 SER A O 1
ATOM 1647 N N . SER A 1 218 ? 25.451 0.346 -5.438 1.00 88.31 218 SER A N 1
ATOM 1648 C CA . SER A 1 218 ? 25.440 -0.085 -6.835 1.00 88.31 218 SER A CA 1
ATOM 1649 C C . SER A 1 218 ? 24.667 0.884 -7.735 1.00 88.31 218 SER A C 1
ATOM 1651 O O . SER A 1 218 ? 23.661 1.442 -7.317 1.00 88.31 218 SER A O 1
ATOM 1653 N N . GLY A 1 219 ? 25.108 1.062 -8.986 1.00 89.38 219 GLY A N 1
ATOM 1654 C CA . GLY A 1 219 ? 24.339 1.732 -10.049 1.00 89.38 219 GLY A CA 1
ATOM 1655 C C . GLY A 1 219 ? 23.954 3.204 -9.812 1.00 89.38 219 GLY A C 1
ATOM 1656 O O . GLY A 1 219 ? 24.374 3.853 -8.850 1.00 89.38 219 GLY A O 1
ATOM 1657 N N . SER A 1 220 ? 23.116 3.735 -10.700 1.00 93.56 220 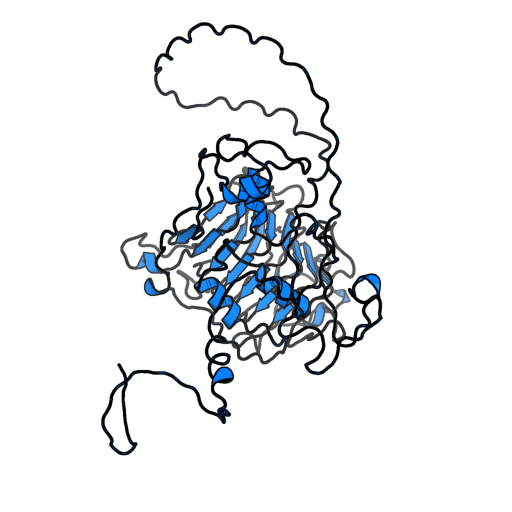SER A N 1
ATOM 1658 C CA . SER A 1 220 ? 22.388 5.007 -10.574 1.00 93.56 220 SER A CA 1
ATOM 1659 C C . SER A 1 220 ? 20.949 4.786 -10.093 1.00 93.56 220 SER A C 1
ATOM 1661 O O . SER A 1 220 ? 20.377 3.727 -10.330 1.00 93.56 220 SER A O 1
ATOM 1663 N N . GLU A 1 221 ? 20.326 5.785 -9.452 1.00 94.56 221 GLU A N 1
ATOM 1664 C CA . GLU A 1 221 ? 18.907 5.725 -9.043 1.00 94.56 221 GLU A CA 1
ATOM 1665 C C . GLU A 1 221 ? 17.974 5.448 -10.230 1.00 94.56 221 GLU A C 1
ATOM 1667 O O . GLU A 1 221 ? 16.927 4.828 -10.074 1.00 94.56 221 GLU A O 1
ATOM 1672 N N . THR A 1 222 ? 18.356 5.889 -11.432 1.00 95.06 222 THR A N 1
ATOM 1673 C CA . THR A 1 222 ? 17.566 5.697 -12.651 1.00 95.06 222 THR A CA 1
ATOM 1674 C C . THR A 1 222 ? 17.721 4.317 -13.277 1.00 95.06 222 THR A C 1
ATOM 1676 O O . THR A 1 222 ? 16.949 4.004 -14.178 1.00 95.06 222 THR A O 1
ATOM 1679 N N . ASP A 1 223 ? 18.659 3.483 -12.812 1.00 94.81 223 ASP A N 1
ATOM 1680 C CA . ASP A 1 223 ? 18.899 2.148 -13.388 1.00 94.81 223 ASP A CA 1
ATOM 1681 C C . ASP A 1 223 ? 17.689 1.216 -13.216 1.00 94.81 223 ASP A C 1
ATOM 1683 O O . ASP A 1 223 ? 17.529 0.265 -13.971 1.00 94.81 223 ASP A O 1
ATOM 1687 N N . ILE A 1 224 ? 16.801 1.523 -12.267 1.00 93.69 224 ILE A N 1
ATOM 1688 C CA . ILE A 1 224 ? 15.562 0.774 -12.015 1.00 93.69 224 ILE A CA 1
ATOM 1689 C C . ILE A 1 224 ? 14.402 1.208 -12.931 1.00 93.69 224 ILE A C 1
ATOM 1691 O O . ILE A 1 224 ? 13.351 0.561 -12.940 1.00 93.69 224 ILE A O 1
ATOM 1695 N N . CYS A 1 225 ? 14.548 2.334 -13.646 1.00 94.88 225 CYS A N 1
ATOM 1696 C CA . CYS A 1 225 ? 13.467 3.038 -14.338 1.00 94.88 225 CYS A CA 1
ATOM 1697 C C . CYS A 1 225 ? 13.646 3.090 -15.862 1.00 94.88 225 CYS A C 1
ATOM 1699 O O . CYS A 1 225 ? 14.711 3.407 -16.391 1.00 94.88 225 CYS A O 1
ATOM 1701 N N . HIS A 1 226 ? 12.536 2.905 -16.576 1.00 93.25 226 HIS A N 1
ATOM 1702 C CA . HIS A 1 226 ? 12.472 2.959 -18.035 1.00 93.25 226 HIS A CA 1
ATOM 1703 C C . HIS A 1 226 ? 11.375 3.903 -18.537 1.00 93.25 226 HIS A C 1
ATOM 1705 O O . HIS A 1 226 ? 10.341 4.081 -17.903 1.00 93.25 226 HIS A O 1
ATOM 1711 N N . LYS A 1 227 ? 11.570 4.493 -19.716 1.00 90.94 227 LYS A N 1
ATOM 1712 C CA . LYS A 1 227 ? 10.542 5.250 -20.444 1.00 90.94 227 LYS A CA 1
ATOM 1713 C C . LYS A 1 227 ? 9.608 4.319 -21.216 1.00 90.94 227 LYS A C 1
ATOM 1715 O O . LYS A 1 227 ? 9.827 3.107 -21.320 1.00 90.94 227 LYS A O 1
ATOM 1720 N N . GLU A 1 228 ? 8.589 4.908 -21.840 1.00 77.31 228 GLU A N 1
ATOM 1721 C CA . GLU A 1 228 ? 7.801 4.221 -22.862 1.00 77.31 228 GLU A CA 1
ATOM 1722 C C . GLU A 1 228 ? 8.721 3.608 -23.942 1.00 77.31 228 GLU A C 1
ATOM 1724 O O . GLU A 1 228 ? 9.711 4.216 -24.362 1.00 77.31 228 GLU A O 1
ATOM 1729 N N . ASN A 1 229 ? 8.405 2.380 -24.371 1.00 81.75 229 ASN A N 1
ATOM 1730 C CA . ASN A 1 229 ? 9.212 1.541 -25.273 1.00 81.75 229 ASN A CA 1
ATOM 1731 C C . ASN A 1 229 ? 10.525 0.986 -24.692 1.00 81.75 229 ASN A C 1
ATOM 1733 O O . ASN A 1 229 ? 11.394 0.568 -25.452 1.00 81.75 229 ASN A O 1
ATOM 1737 N N . ASN A 1 230 ? 10.651 0.925 -23.362 1.00 83.94 230 ASN A N 1
ATOM 1738 C CA . ASN A 1 230 ? 11.784 0.289 -22.677 1.00 83.94 230 ASN A CA 1
ATOM 1739 C C . ASN A 1 230 ? 13.131 0.993 -22.921 1.00 83.94 230 ASN A C 1
ATOM 1741 O O . ASN A 1 230 ? 14.187 0.364 -22.904 1.00 83.94 230 ASN A O 1
ATOM 1745 N N . ASN A 1 231 ? 13.095 2.306 -23.154 1.00 90.25 231 ASN A N 1
ATOM 1746 C CA . ASN A 1 231 ? 14.300 3.127 -23.224 1.00 90.25 231 ASN A CA 1
ATOM 1747 C C . ASN A 1 231 ? 14.785 3.463 -21.811 1.00 90.25 231 ASN A C 1
ATOM 1749 O O . ASN A 1 231 ? 13.971 3.839 -20.969 1.00 90.25 231 ASN A O 1
ATOM 1753 N N . ALA A 1 232 ? 16.094 3.409 -21.575 1.00 91.44 232 ALA A N 1
ATOM 1754 C CA . ALA A 1 232 ? 16.675 3.805 -20.295 1.00 91.44 232 ALA A CA 1
ATOM 1755 C C . ALA A 1 232 ? 16.360 5.274 -19.949 1.00 91.44 232 ALA A C 1
ATOM 1757 O O . ALA A 1 232 ? 16.304 6.142 -20.834 1.00 91.44 232 ALA A O 1
ATOM 1758 N N . VAL A 1 233 ? 16.171 5.545 -18.658 1.00 93.38 233 VAL A N 1
ATOM 1759 C CA . VAL A 1 233 ? 16.095 6.899 -18.096 1.00 93.38 233 VAL A CA 1
ATOM 1760 C C . VAL A 1 233 ? 17.503 7.326 -17.690 1.00 93.38 233 VAL A C 1
ATOM 1762 O O . VAL A 1 233 ? 18.212 6.582 -17.021 1.00 93.38 233 VAL A O 1
ATOM 1765 N N . SER A 1 234 ? 17.925 8.524 -18.086 1.00 93.19 234 SER A N 1
ATOM 1766 C CA . SER A 1 234 ? 19.193 9.094 -17.620 1.00 93.19 234 SER A CA 1
ATOM 1767 C C . SER A 1 234 ? 18.996 9.966 -16.380 1.00 93.19 234 SER A C 1
ATOM 1769 O O . SER A 1 234 ? 17.975 10.637 -16.238 1.00 93.19 234 SER A O 1
ATOM 1771 N N . ALA A 1 235 ? 20.005 10.023 -15.506 1.00 94.12 235 ALA A N 1
ATOM 1772 C CA . ALA A 1 235 ? 19.971 10.831 -14.283 1.00 94.12 235 ALA A CA 1
ATOM 1773 C C . ALA A 1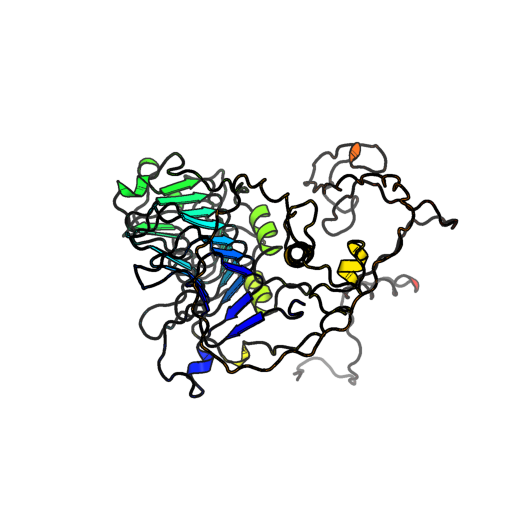 235 ? 19.675 12.326 -14.525 1.00 94.12 235 ALA A C 1
ATOM 1775 O O . ALA A 1 235 ? 19.127 12.990 -13.655 1.00 94.12 235 ALA A O 1
ATOM 1776 N N . SER A 1 236 ? 20.008 12.862 -15.705 1.00 94.06 236 SER A N 1
ATOM 1777 C CA . SER A 1 236 ? 19.689 14.245 -16.082 1.00 94.06 236 SER A CA 1
ATOM 1778 C C . SER A 1 236 ? 18.225 14.476 -16.458 1.00 94.06 236 SER A C 1
ATOM 1780 O O . SER A 1 236 ? 17.823 15.627 -16.586 1.00 94.06 236 SER A O 1
ATOM 1782 N N . GLU A 1 237 ? 17.443 13.422 -16.701 1.00 94.31 237 GLU A N 1
ATOM 1783 C CA . GLU A 1 237 ? 16.025 13.539 -17.060 1.00 94.31 237 GLU A CA 1
ATOM 1784 C C . GLU A 1 237 ? 15.119 13.628 -15.832 1.00 94.31 237 GLU A C 1
ATOM 1786 O O . GLU A 1 237 ? 14.044 14.209 -15.940 1.00 94.31 237 GLU A O 1
ATOM 1791 N N . VAL A 1 238 ? 15.563 13.132 -14.676 1.00 95.75 238 VAL A N 1
ATOM 1792 C CA . VAL A 1 238 ? 14.834 13.211 -13.403 1.00 95.75 238 VAL A CA 1
ATOM 1793 C C . VAL A 1 238 ? 15.343 14.353 -12.522 1.00 95.75 238 VAL A C 1
ATOM 1795 O O . VAL A 1 238 ? 16.400 14.933 -12.781 1.00 95.75 238 VAL A O 1
ATOM 1798 N N . ALA A 1 239 ? 14.589 14.690 -11.477 1.00 96.56 239 ALA A N 1
ATOM 1799 C CA . ALA A 1 239 ? 14.998 15.703 -10.515 1.00 96.56 239 ALA A CA 1
ATOM 1800 C C . ALA A 1 239 ? 16.190 15.226 -9.674 1.00 96.56 239 ALA A C 1
ATOM 1802 O O . ALA A 1 239 ? 16.215 14.097 -9.186 1.00 96.56 239 ALA A O 1
ATOM 1803 N N . ASN A 1 240 ? 17.153 16.117 -9.433 1.00 95.94 240 ASN A N 1
ATOM 1804 C CA . ASN A 1 240 ? 18.299 15.863 -8.551 1.00 95.94 240 ASN A CA 1
ATOM 1805 C C . ASN A 1 240 ? 18.093 16.376 -7.111 1.00 95.94 240 ASN A C 1
ATOM 1807 O O . ASN A 1 240 ? 18.976 16.224 -6.267 1.00 95.94 240 ASN A O 1
ATOM 1811 N N . SER A 1 241 ? 16.939 16.979 -6.829 1.00 96.50 241 SER A N 1
ATOM 1812 C CA . SER A 1 241 ? 16.524 17.462 -5.513 1.00 96.50 241 SER A CA 1
ATOM 1813 C C . SER A 1 241 ? 15.013 17.288 -5.340 1.00 96.50 241 SER A C 1
ATOM 1815 O O . SER A 1 241 ? 14.305 17.236 -6.350 1.00 96.50 241 SER A O 1
ATOM 1817 N N . PRO A 1 242 ? 14.496 17.263 -4.098 1.00 97.31 242 PRO A N 1
ATOM 1818 C CA . PRO A 1 242 ? 13.060 17.221 -3.845 1.00 97.31 242 PRO A CA 1
ATOM 1819 C C . PRO A 1 242 ? 12.297 18.299 -4.627 1.00 97.31 242 PRO A C 1
ATOM 1821 O O . PRO A 1 242 ? 12.670 19.472 -4.621 1.00 97.31 242 PRO A O 1
ATOM 1824 N N . VAL A 1 243 ? 11.220 17.891 -5.300 1.00 95.88 243 VAL A N 1
ATOM 1825 C CA . VAL A 1 243 ? 10.416 18.751 -6.195 1.00 95.88 243 VAL A CA 1
ATOM 1826 C C . VAL A 1 243 ? 9.205 19.408 -5.517 1.00 95.88 243 VAL A C 1
ATOM 1828 O O . VAL A 1 243 ? 8.517 20.224 -6.123 1.00 95.88 243 VAL A O 1
ATOM 1831 N N . PHE A 1 244 ? 8.942 19.058 -4.259 1.00 96.12 244 PHE A N 1
ATOM 1832 C CA . PHE A 1 244 ? 7.911 19.642 -3.399 1.00 96.12 244 PHE A CA 1
ATOM 1833 C C . PHE A 1 244 ? 8.323 19.471 -1.930 1.00 96.12 244 PHE A C 1
ATOM 1835 O O . PHE A 1 244 ? 9.296 18.778 -1.627 1.00 96.12 244 PHE A O 1
ATOM 1842 N N . THR A 1 245 ? 7.609 20.119 -1.011 1.00 95.38 245 THR A N 1
ATOM 1843 C CA . THR A 1 245 ? 7.853 19.979 0.432 1.00 95.38 245 THR A CA 1
ATOM 1844 C C . THR A 1 245 ? 7.354 18.619 0.916 1.00 95.38 245 THR A C 1
ATOM 1846 O O . THR A 1 245 ? 6.162 18.344 0.807 1.00 95.38 245 THR A O 1
ATOM 1849 N N . SER A 1 246 ? 8.247 17.791 1.464 1.00 91.12 246 SER A N 1
ATOM 1850 C CA . SER A 1 246 ? 7.887 16.484 2.033 1.00 91.12 246 SER A CA 1
ATOM 1851 C C . SER A 1 246 ? 6.969 16.616 3.258 1.00 91.12 246 SER A C 1
ATOM 1853 O O . SER A 1 246 ? 6.994 17.632 3.959 1.00 91.12 246 SER A O 1
ATOM 1855 N N . SER A 1 247 ? 6.201 15.561 3.543 1.00 92.00 247 SER A N 1
ATOM 1856 C CA . SER A 1 247 ? 5.405 15.395 4.766 1.00 92.00 247 SER A CA 1
ATOM 1857 C C . SER A 1 247 ? 6.235 15.422 6.055 1.00 92.00 247 SER A C 1
ATOM 1859 O O . SER A 1 247 ? 5.675 15.597 7.136 1.00 92.00 247 SER A O 1
ATOM 1861 N N . GLY A 1 248 ? 7.559 15.268 5.954 1.00 92.44 248 GLY A N 1
ATOM 1862 C CA . GLY A 1 248 ? 8.461 15.157 7.100 1.00 92.44 248 GLY A CA 1
ATOM 1863 C C . GLY A 1 248 ? 8.651 13.718 7.582 1.00 92.44 248 GLY A C 1
ATOM 1864 O O . GLY A 1 248 ? 9.300 13.508 8.605 1.00 92.44 248 GLY A O 1
ATOM 1865 N N . PHE A 1 249 ? 8.115 12.733 6.854 1.00 93.25 249 PHE A N 1
ATOM 1866 C CA . PHE A 1 249 ? 8.372 11.324 7.120 1.00 93.25 249 PHE A CA 1
ATOM 1867 C C . PHE A 1 249 ? 9.870 11.007 6.993 1.00 93.25 249 PHE A C 1
ATOM 1869 O O . PHE A 1 249 ? 10.517 11.350 6.002 1.00 93.25 249 PHE A O 1
ATOM 1876 N N . VAL A 1 250 ? 10.426 10.335 8.002 1.00 92.50 250 VAL A N 1
ATOM 1877 C CA . VAL A 1 250 ? 11.842 9.957 8.030 1.00 92.50 250 VAL A CA 1
ATOM 1878 C C . VAL A 1 250 ? 11.994 8.571 7.417 1.00 92.50 250 VAL A C 1
ATOM 1880 O O . VAL A 1 250 ? 11.596 7.575 8.017 1.00 92.50 250 VAL A O 1
ATOM 1883 N N . SER A 1 251 ? 12.577 8.507 6.221 1.00 94.12 251 SER A N 1
ATOM 1884 C CA . SER A 1 251 ? 12.827 7.239 5.540 1.00 94.12 251 SER A CA 1
ATOM 1885 C C . SER A 1 251 ? 13.958 6.444 6.195 1.00 94.12 251 SER A C 1
ATOM 1887 O O . SER A 1 251 ? 15.012 7.000 6.513 1.00 94.12 251 SER A O 1
ATOM 1889 N N . LEU A 1 252 ? 13.784 5.131 6.289 1.00 93.81 252 LEU A N 1
ATOM 1890 C CA . LEU A 1 252 ? 14.848 4.164 6.534 1.00 93.81 252 LEU A CA 1
ATOM 1891 C C . LEU A 1 252 ? 15.603 3.838 5.230 1.00 93.81 252 LEU A C 1
ATOM 1893 O O . LEU A 1 252 ? 15.031 3.978 4.143 1.00 93.81 252 LEU A O 1
ATOM 1897 N N . PRO A 1 253 ? 16.868 3.390 5.306 1.00 96.00 253 PRO A N 1
ATOM 1898 C CA . PRO A 1 253 ? 17.570 2.825 4.156 1.00 96.00 253 PRO A CA 1
ATOM 1899 C C . PRO A 1 253 ? 16.816 1.629 3.561 1.00 96.00 253 PRO A C 1
ATOM 1901 O O . PRO A 1 253 ? 16.222 0.839 4.289 1.00 96.00 253 PRO A O 1
ATOM 1904 N N . ALA A 1 254 ? 16.844 1.490 2.235 1.00 96.19 254 ALA A N 1
ATOM 1905 C CA . ALA A 1 254 ? 16.251 0.345 1.553 1.00 96.19 254 ALA A CA 1
ATOM 1906 C C . ALA A 1 254 ? 17.198 -0.864 1.630 1.00 96.19 254 ALA A C 1
ATOM 1908 O O . ALA A 1 254 ? 18.158 -0.959 0.864 1.00 96.19 254 ALA A O 1
ATOM 1909 N N . ASP A 1 255 ? 16.949 -1.757 2.584 1.00 92.94 255 ASP A N 1
ATOM 1910 C CA . ASP A 1 255 ? 17.740 -2.960 2.848 1.00 92.94 255 ASP A CA 1
ATOM 1911 C C . ASP A 1 255 ? 16.898 -4.052 3.546 1.00 92.94 255 ASP A C 1
ATOM 1913 O O . ASP A 1 255 ? 15.681 -3.923 3.703 1.00 92.94 255 ASP A O 1
ATOM 1917 N N . ASN A 1 256 ? 17.545 -5.144 3.971 1.00 91.25 256 ASN A N 1
ATOM 1918 C CA . ASN A 1 256 ? 16.878 -6.225 4.703 1.00 91.25 256 ASN A CA 1
ATOM 1919 C C . ASN A 1 256 ? 16.246 -5.747 6.019 1.00 91.25 256 ASN A C 1
ATOM 1921 O O . ASN A 1 256 ? 15.217 -6.290 6.410 1.00 91.25 256 ASN A O 1
ATOM 1925 N N . PHE A 1 257 ? 16.829 -4.748 6.694 1.00 91.12 257 PHE A N 1
ATOM 1926 C CA . PHE A 1 257 ? 16.280 -4.241 7.950 1.00 91.12 257 PHE A CA 1
ATOM 1927 C C . PHE A 1 257 ? 14.926 -3.578 7.714 1.00 91.12 257 PHE A C 1
ATOM 1929 O O . PHE A 1 257 ? 13.980 -3.883 8.435 1.00 91.12 257 PHE A O 1
ATOM 1936 N N . LEU A 1 258 ? 14.803 -2.743 6.675 1.00 93.56 258 LEU A N 1
ATOM 1937 C CA . LEU A 1 258 ? 13.508 -2.178 6.298 1.00 93.56 258 LEU A CA 1
ATOM 1938 C C . LEU A 1 258 ? 12.476 -3.282 6.026 1.00 93.56 258 LEU A C 1
ATOM 1940 O O . LEU A 1 258 ? 11.350 -3.189 6.505 1.00 93.56 258 LEU A O 1
ATOM 1944 N N . VAL A 1 259 ? 12.834 -4.321 5.269 1.00 95.06 259 VAL A N 1
ATOM 1945 C CA . VAL A 1 259 ? 11.887 -5.398 4.926 1.00 95.06 259 VAL A CA 1
ATOM 1946 C C . VAL A 1 259 ? 11.475 -6.205 6.159 1.00 95.06 259 VAL A C 1
ATOM 1948 O O . VAL A 1 259 ? 10.291 -6.502 6.319 1.00 95.06 259 VAL A O 1
ATOM 1951 N N . ASP A 1 260 ? 12.411 -6.520 7.053 1.00 92.50 260 ASP A N 1
ATOM 1952 C CA . ASP A 1 260 ? 12.104 -7.191 8.317 1.00 92.50 260 ASP A CA 1
ATOM 1953 C C . ASP A 1 260 ? 11.170 -6.349 9.190 1.00 92.50 260 ASP A C 1
ATOM 1955 O O . ASP A 1 260 ? 10.164 -6.859 9.678 1.00 92.50 260 ASP A O 1
ATOM 1959 N N . ASP A 1 261 ? 11.467 -5.059 9.332 1.00 91.06 261 ASP A N 1
ATOM 1960 C CA . ASP A 1 261 ? 10.672 -4.099 10.096 1.00 91.06 261 ASP A CA 1
ATOM 1961 C C . ASP A 1 261 ? 9.247 -3.971 9.524 1.00 91.06 261 ASP A C 1
ATOM 1963 O O . ASP A 1 261 ? 8.269 -4.094 10.263 1.00 91.06 261 ASP A O 1
ATOM 1967 N N . LEU A 1 262 ? 9.103 -3.852 8.197 1.00 93.19 262 LEU A N 1
ATOM 1968 C CA . LEU A 1 262 ? 7.800 -3.865 7.518 1.00 93.19 262 LEU A CA 1
ATOM 1969 C C . LEU A 1 262 ? 7.001 -5.131 7.837 1.00 93.19 262 LEU A C 1
ATOM 1971 O O . LEU A 1 262 ? 5.840 -5.046 8.214 1.00 93.19 262 LEU A O 1
ATOM 1975 N N . PHE A 1 263 ? 7.604 -6.313 7.716 1.00 92.75 263 PHE A N 1
ATOM 1976 C CA . PHE A 1 263 ? 6.884 -7.582 7.869 1.00 92.75 263 PHE A CA 1
ATOM 1977 C C . PHE A 1 263 ? 6.450 -7.863 9.316 1.00 92.75 263 PHE A C 1
ATOM 1979 O O . PHE A 1 263 ? 5.648 -8.771 9.541 1.00 92.75 263 PHE A O 1
ATOM 1986 N N . THR A 1 264 ? 6.951 -7.097 10.290 1.00 89.75 264 THR A N 1
ATOM 1987 C CA . THR A 1 264 ? 6.487 -7.160 11.685 1.00 89.75 264 THR A CA 1
ATOM 1988 C C . THR A 1 264 ? 5.293 -6.256 11.988 1.00 89.75 264 THR A C 1
ATOM 1990 O O . THR A 1 264 ? 4.560 -6.548 12.930 1.00 89.75 264 THR A O 1
ATOM 1993 N N . ASP A 1 265 ? 5.080 -5.202 11.196 1.00 89.81 265 ASP A N 1
ATOM 1994 C CA . ASP A 1 265 ? 4.107 -4.133 11.463 1.00 89.81 265 ASP A CA 1
ATOM 1995 C C . ASP A 1 265 ? 3.442 -3.654 10.160 1.00 89.81 265 ASP A C 1
ATOM 1997 O O . ASP A 1 265 ? 3.550 -2.497 9.745 1.00 89.81 265 ASP A O 1
ATOM 2001 N N . VAL A 1 266 ? 2.809 -4.592 9.450 1.00 94.75 266 VAL A N 1
ATOM 2002 C CA . VAL A 1 266 ? 2.066 -4.322 8.214 1.00 94.75 266 VAL A CA 1
ATOM 2003 C C . VAL A 1 266 ? 0.779 -5.135 8.162 1.00 94.75 266 VAL A C 1
ATOM 2005 O O . VAL A 1 266 ? 0.721 -6.273 8.626 1.00 94.75 266 VAL A O 1
ATOM 2008 N N . GLY A 1 267 ? -0.244 -4.568 7.532 1.00 95.12 267 GLY A N 1
ATOM 2009 C CA . GLY A 1 267 ? -1.531 -5.207 7.295 1.00 95.12 267 GLY A CA 1
ATOM 2010 C C . GLY A 1 267 ? -2.508 -5.035 8.447 1.00 95.12 267 GLY A C 1
ATOM 2011 O O . GLY A 1 267 ? -2.259 -4.317 9.411 1.00 95.12 267 GLY A O 1
ATOM 2012 N N . ALA A 1 268 ? -3.656 -5.694 8.332 1.00 93.50 268 ALA A N 1
ATOM 2013 C CA . ALA A 1 268 ? -4.734 -5.671 9.313 1.00 93.50 268 ALA A CA 1
ATOM 2014 C C . ALA A 1 268 ? -4.407 -6.505 10.561 1.00 93.50 268 ALA A C 1
ATOM 2016 O O . ALA A 1 268 ? -5.049 -7.522 10.839 1.00 93.50 268 ALA A O 1
ATOM 2017 N N . ILE A 1 269 ? -3.395 -6.062 11.305 1.00 86.44 269 ILE A N 1
ATOM 2018 C CA . ILE A 1 269 ? -2.965 -6.671 12.560 1.00 86.44 269 ILE A CA 1
ATOM 2019 C C . ILE A 1 269 ? -4.057 -6.480 13.615 1.00 86.44 269 ILE A C 1
ATOM 2021 O O . ILE A 1 269 ? -4.585 -5.388 13.822 1.00 86.44 269 ILE A O 1
ATOM 2025 N N . HIS A 1 270 ? -4.384 -7.570 14.300 1.00 79.31 270 HIS A N 1
ATOM 2026 C CA . HIS A 1 270 ? -5.213 -7.588 15.499 1.00 79.31 270 HIS A CA 1
ATOM 2027 C C . HIS A 1 270 ? -4.358 -8.099 16.682 1.00 79.31 270 HIS A C 1
ATOM 2029 O O . HIS A 1 270 ? -3.333 -8.730 16.437 1.00 79.31 270 HIS A O 1
ATOM 2035 N N . PRO A 1 271 ? -4.737 -7.926 17.965 1.00 74.06 271 PRO A N 1
ATOM 2036 C CA . PRO A 1 271 ? -4.135 -8.597 19.126 1.00 74.06 271 PRO A CA 1
ATOM 2037 C C . PRO A 1 271 ? -3.714 -10.062 18.974 1.00 74.06 271 PRO A C 1
ATOM 2039 O O . PRO A 1 271 ? -2.808 -10.514 19.666 1.00 74.06 271 PRO A O 1
ATOM 2042 N N . SER A 1 272 ? -4.377 -10.820 18.100 1.00 74.12 272 SER A N 1
ATOM 2043 C CA . SER A 1 272 ? -4.056 -12.227 17.827 1.00 74.12 272 SER A CA 1
ATOM 2044 C C . SER A 1 272 ? -3.063 -12.417 16.671 1.00 74.12 272 SER A C 1
ATOM 2046 O O . SER A 1 272 ? -2.776 -13.552 16.305 1.00 74.12 272 SER A O 1
ATOM 2048 N N . GLY A 1 273 ? -2.535 -11.327 16.114 1.00 81.75 273 GLY A N 1
ATOM 2049 C CA . GLY A 1 273 ? -1.690 -11.281 14.927 1.00 81.75 273 GLY A CA 1
ATOM 2050 C C . GLY A 1 273 ? -2.464 -11.006 13.635 1.00 81.75 273 GLY A C 1
ATOM 2051 O O . GLY A 1 273 ? -3.635 -10.613 13.649 1.00 81.75 273 GLY A O 1
ATOM 2052 N N . LEU A 1 274 ? -1.774 -11.213 12.512 1.00 88.31 274 LEU A N 1
ATOM 2053 C CA . LEU A 1 274 ? -2.378 -11.268 11.182 1.00 88.31 274 LEU A CA 1
ATOM 2054 C C . LEU A 1 274 ? -3.261 -12.505 11.042 1.00 88.31 274 LEU A C 1
ATOM 2056 O O . LEU A 1 274 ? -3.034 -13.531 11.687 1.00 88.31 274 LEU A O 1
ATOM 2060 N N . ASP A 1 275 ? -4.245 -12.428 10.150 1.00 89.94 275 ASP A N 1
ATOM 2061 C CA . ASP A 1 275 ? -4.970 -13.634 9.783 1.00 89.94 275 ASP A CA 1
ATOM 2062 C C . ASP A 1 275 ? -4.150 -14.548 8.866 1.00 89.94 275 ASP A C 1
ATOM 2064 O O . ASP A 1 275 ? -3.089 -14.192 8.351 1.00 89.94 275 ASP A O 1
ATOM 2068 N N . THR A 1 276 ? -4.655 -15.766 8.679 1.00 91.38 276 THR A N 1
ATOM 2069 C CA . THR A 1 276 ? -3.946 -16.813 7.943 1.00 91.38 276 THR A CA 1
ATOM 2070 C C . THR A 1 276 ? -3.698 -16.466 6.479 1.00 91.38 276 THR A C 1
ATOM 2072 O O . THR A 1 276 ? -2.713 -16.945 5.929 1.00 91.38 276 THR A O 1
ATOM 2075 N N . ILE A 1 277 ? -4.551 -15.646 5.853 1.00 93.19 277 ILE A N 1
ATOM 2076 C CA . ILE A 1 277 ? -4.379 -15.229 4.456 1.00 93.19 277 ILE A CA 1
ATOM 2077 C C . ILE A 1 277 ? -3.217 -14.245 4.358 1.00 93.19 277 ILE A C 1
ATOM 2079 O O . ILE A 1 277 ? -2.302 -14.459 3.567 1.00 93.19 277 ILE A O 1
ATOM 2083 N N . ASP A 1 278 ? -3.231 -13.190 5.173 1.00 94.69 278 ASP A N 1
ATOM 2084 C CA . ASP A 1 278 ? -2.187 -12.167 5.125 1.00 94.69 278 ASP A CA 1
ATOM 2085 C C . ASP A 1 278 ? -0.832 -12.763 5.532 1.00 94.69 278 ASP A C 1
ATOM 2087 O O . ASP A 1 278 ? 0.175 -12.532 4.863 1.00 94.69 278 ASP A O 1
ATOM 2091 N N . ALA A 1 279 ? -0.814 -13.610 6.567 1.00 93.69 279 ALA A N 1
ATOM 2092 C CA . ALA A 1 279 ? 0.389 -14.323 6.989 1.00 93.69 279 ALA A CA 1
ATOM 2093 C C . ALA A 1 279 ? 0.945 -15.237 5.882 1.00 93.69 279 ALA A C 1
ATOM 2095 O O . ALA A 1 279 ? 2.152 -15.247 5.639 1.00 93.69 279 ALA A O 1
ATOM 2096 N N . ASP A 1 280 ? 0.089 -15.988 5.183 1.00 93.75 280 ASP A N 1
ATOM 2097 C CA . ASP A 1 280 ? 0.499 -16.838 4.060 1.00 93.75 280 ASP A CA 1
ATOM 2098 C C . ASP A 1 280 ? 1.049 -16.015 2.883 1.00 93.75 280 ASP A C 1
ATOM 2100 O O . ASP A 1 280 ? 2.094 -16.353 2.326 1.00 93.75 280 ASP A O 1
ATOM 2104 N N . ILE A 1 281 ? 0.412 -14.891 2.547 1.00 94.81 281 ILE A N 1
ATOM 2105 C CA . ILE A 1 281 ? 0.877 -13.967 1.502 1.00 94.81 281 ILE A CA 1
ATOM 2106 C C . ILE A 1 281 ? 2.268 -13.412 1.825 1.00 94.81 281 ILE A C 1
ATOM 2108 O O . ILE A 1 281 ? 3.147 -13.424 0.957 1.00 94.81 281 ILE A O 1
ATOM 2112 N N . LEU A 1 282 ? 2.499 -12.967 3.063 1.00 94.19 282 LEU A N 1
ATOM 2113 C CA . LEU A 1 282 ? 3.820 -12.501 3.494 1.00 94.19 282 LEU A CA 1
ATOM 2114 C C . LEU A 1 282 ? 4.854 -13.638 3.439 1.00 94.19 282 LEU A C 1
ATOM 2116 O O . LEU A 1 282 ? 5.944 -13.450 2.899 1.00 94.19 282 LEU A O 1
ATOM 2120 N N . ASN A 1 283 ? 4.505 -14.844 3.897 1.00 92.25 283 ASN A N 1
ATOM 2121 C CA . ASN A 1 283 ? 5.399 -16.009 3.838 1.00 92.25 283 ASN A CA 1
ATOM 2122 C C . ASN A 1 283 ? 5.793 -16.376 2.395 1.00 92.25 283 ASN A C 1
ATOM 2124 O O . ASN A 1 283 ? 6.940 -16.737 2.126 1.00 92.25 283 ASN A O 1
ATOM 2128 N N . LYS A 1 284 ? 4.869 -16.236 1.441 1.00 90.12 284 LYS A N 1
ATOM 2129 C CA . LYS A 1 284 ? 5.109 -16.471 0.007 1.00 90.12 284 LYS A CA 1
ATOM 2130 C C . LYS A 1 284 ? 6.022 -15.432 -0.652 1.00 90.12 284 LYS A C 1
ATOM 2132 O O . LYS A 1 284 ? 6.557 -15.709 -1.732 1.00 90.12 284 LYS A O 1
ATOM 2137 N N . ALA A 1 285 ? 6.198 -14.256 -0.044 1.00 88.69 285 ALA A N 1
ATOM 2138 C CA . ALA A 1 285 ? 7.008 -13.169 -0.594 1.00 88.69 285 ALA A CA 1
ATOM 2139 C C . ALA A 1 285 ? 8.527 -13.353 -0.422 1.00 88.69 285 ALA A C 1
ATOM 2141 O O . ALA A 1 285 ? 9.294 -12.554 -0.961 1.00 88.69 285 ALA A O 1
ATOM 2142 N N . ASN A 1 286 ? 8.946 -14.411 0.290 1.00 74.62 286 ASN A N 1
ATOM 2143 C CA . ASN A 1 286 ? 10.332 -14.756 0.624 1.00 74.62 286 ASN A CA 1
ATOM 2144 C C . ASN A 1 286 ? 11.182 -13.532 1.013 1.00 74.62 286 ASN A C 1
ATOM 2146 O O . ASN A 1 286 ? 11.916 -12.979 0.204 1.00 74.62 286 ASN A O 1
ATOM 2150 N N . LYS A 1 287 ? 11.070 -13.066 2.253 1.00 77.06 287 LYS A N 1
ATOM 2151 C CA . LYS A 1 287 ? 11.728 -11.827 2.699 1.00 77.06 287 LYS A CA 1
ATOM 2152 C C . LYS A 1 287 ? 13.233 -11.961 2.986 1.00 77.06 287 LYS A C 1
ATOM 2154 O O . LYS A 1 287 ? 13.911 -10.947 3.092 1.00 77.06 287 LYS A O 1
ATOM 2159 N N . ASP A 1 288 ? 13.745 -13.186 3.116 1.00 70.50 288 ASP A N 1
ATOM 2160 C CA . ASP A 1 288 ? 15.033 -13.456 3.773 1.00 70.50 288 ASP A CA 1
ATOM 2161 C C . ASP A 1 288 ? 16.268 -13.207 2.878 1.00 70.50 288 ASP A C 1
ATOM 2163 O O . ASP A 1 288 ? 17.396 -13.202 3.374 1.00 70.50 288 ASP A O 1
ATOM 2167 N N . ASP A 1 289 ? 16.077 -12.983 1.571 1.00 77.31 289 ASP A N 1
ATOM 2168 C CA . ASP A 1 289 ? 17.160 -12.707 0.619 1.00 77.31 289 ASP A CA 1
ATOM 2169 C C . ASP A 1 289 ? 16.738 -11.708 -0.476 1.00 77.31 289 ASP A C 1
ATOM 2171 O O . ASP A 1 289 ? 15.887 -12.003 -1.317 1.00 77.31 289 ASP A O 1
ATOM 2175 N N . LEU A 1 290 ? 17.349 -10.518 -0.500 1.00 83.81 290 LEU A N 1
ATOM 2176 C CA . LEU A 1 290 ? 17.100 -9.487 -1.517 1.00 83.81 290 LEU A CA 1
ATOM 2177 C C . LEU A 1 290 ? 17.935 -9.728 -2.785 1.00 83.81 290 LEU A C 1
ATOM 2179 O O . LEU A 1 290 ? 18.722 -8.882 -3.210 1.00 83.81 290 LEU A O 1
ATOM 2183 N N . THR A 1 291 ? 17.754 -10.888 -3.416 1.00 86.56 291 THR A N 1
ATOM 2184 C CA . THR A 1 291 ? 18.421 -11.237 -4.680 1.00 86.56 291 THR A CA 1
ATOM 2185 C C . THR A 1 291 ? 17.460 -11.282 -5.862 1.00 86.56 291 THR A C 1
ATOM 2187 O O . THR A 1 291 ? 16.255 -11.472 -5.725 1.00 86.56 291 THR A O 1
ATOM 2190 N N . CYS A 1 292 ? 18.014 -11.115 -7.067 1.00 84.81 292 CYS A N 1
ATOM 2191 C CA . CYS A 1 292 ? 17.247 -11.090 -8.314 1.00 84.81 292 CYS A CA 1
ATOM 2192 C C . CYS A 1 292 ? 16.486 -12.396 -8.610 1.00 84.81 292 CYS A C 1
ATOM 2194 O O . CYS A 1 292 ? 15.440 -12.363 -9.245 1.00 84.81 292 CYS A O 1
ATOM 2196 N N . ASN A 1 293 ? 17.004 -13.554 -8.186 1.00 72.00 293 ASN A N 1
ATOM 2197 C CA . ASN A 1 293 ? 16.507 -14.875 -8.599 1.00 72.00 293 ASN A CA 1
ATOM 2198 C C . ASN A 1 293 ? 15.683 -15.572 -7.512 1.00 72.00 293 ASN A C 1
ATOM 2200 O O . ASN A 1 293 ? 15.822 -16.784 -7.304 1.00 72.00 293 ASN A O 1
ATOM 2204 N N . ASP A 1 294 ? 14.848 -14.814 -6.808 1.00 74.25 294 ASP A N 1
ATOM 2205 C CA . ASP A 1 294 ? 14.024 -15.379 -5.753 1.00 74.25 294 ASP A CA 1
ATOM 2206 C C . ASP A 1 294 ? 13.052 -16.455 -6.288 1.00 74.25 294 ASP A C 1
ATOM 2208 O O . ASP A 1 294 ? 12.409 -16.304 -7.331 1.00 74.25 294 ASP A O 1
ATOM 2212 N N . LYS A 1 295 ? 12.963 -17.568 -5.551 1.00 69.56 295 LYS A N 1
ATOM 2213 C CA . LYS A 1 295 ? 12.092 -18.725 -5.795 1.00 69.56 295 LYS A CA 1
ATOM 2214 C C . LYS A 1 295 ? 10.847 -18.748 -4.901 1.00 69.56 295 LYS A C 1
ATOM 2216 O O . LYS A 1 295 ? 10.237 -19.811 -4.758 1.00 69.56 295 LYS A O 1
ATOM 2221 N N . GLY A 1 296 ? 10.493 -17.628 -4.275 1.00 76.44 296 GLY A N 1
ATOM 2222 C CA . GLY A 1 296 ? 9.288 -17.478 -3.475 1.00 76.44 296 GLY A CA 1
ATOM 2223 C C . GLY A 1 296 ? 8.063 -17.936 -4.261 1.00 76.44 296 GLY A C 1
ATOM 2224 O O . GLY A 1 296 ? 8.039 -17.926 -5.491 1.00 76.44 296 GLY A O 1
ATOM 2225 N N . THR A 1 297 ? 7.043 -18.391 -3.549 1.00 80.38 297 THR A N 1
ATOM 2226 C CA . THR A 1 297 ? 5.919 -19.128 -4.144 1.00 80.38 297 THR A CA 1
ATOM 2227 C C . THR A 1 297 ? 4.700 -18.252 -4.428 1.00 80.38 297 THR A C 1
ATOM 2229 O O . THR A 1 297 ? 3.670 -18.767 -4.862 1.00 80.38 297 THR A O 1
ATOM 2232 N N . GLY A 1 298 ? 4.808 -16.938 -4.197 1.00 81.12 298 GLY A N 1
ATOM 2233 C CA . GLY A 1 298 ? 3.758 -15.966 -4.502 1.00 81.12 298 GLY A CA 1
ATOM 2234 C C . GLY A 1 298 ? 3.336 -15.997 -5.971 1.00 81.12 298 GLY A C 1
ATOM 2235 O O . GLY A 1 298 ? 4.160 -16.175 -6.873 1.00 81.12 298 GLY A O 1
ATOM 2236 N N . ALA A 1 299 ? 2.040 -15.817 -6.216 1.00 84.88 299 ALA A N 1
ATOM 2237 C CA . ALA A 1 299 ? 1.471 -15.859 -7.553 1.00 84.88 299 ALA A CA 1
ATOM 2238 C C . ALA A 1 299 ? 0.330 -14.855 -7.703 1.00 84.88 299 ALA A C 1
ATOM 2240 O O . ALA A 1 299 ? -0.493 -14.683 -6.810 1.00 84.88 299 ALA A O 1
ATOM 2241 N N . ILE A 1 300 ? 0.255 -14.235 -8.877 1.00 85.19 300 ILE A N 1
ATOM 2242 C CA . ILE A 1 300 ? -0.930 -13.499 -9.304 1.00 85.19 300 ILE A CA 1
ATOM 2243 C C . ILE A 1 300 ? -2.051 -14.505 -9.561 1.00 85.19 300 ILE A C 1
ATOM 2245 O O . ILE A 1 300 ? -1.907 -15.415 -10.385 1.00 85.19 300 ILE A O 1
ATOM 2249 N N . VAL A 1 301 ? -3.179 -14.313 -8.886 1.00 89.06 301 VAL A N 1
ATOM 2250 C CA . VAL A 1 301 ? -4.325 -15.222 -8.947 1.00 89.06 301 VAL A CA 1
ATOM 2251 C C . VAL A 1 301 ? -5.254 -14.879 -10.113 1.00 89.06 301 VAL A C 1
ATOM 2253 O O . VAL A 1 301 ? -5.348 -13.731 -10.552 1.00 89.06 301 VAL A O 1
ATOM 2256 N N . ALA A 1 302 ? -5.928 -15.889 -10.663 1.00 87.12 302 ALA A N 1
ATOM 2257 C CA . ALA A 1 302 ? -6.884 -15.709 -11.759 1.00 87.12 302 ALA A CA 1
ATOM 2258 C C . ALA A 1 302 ? -8.318 -15.482 -11.264 1.00 87.12 302 ALA A C 1
ATOM 2260 O O . ALA A 1 302 ? -9.070 -14.791 -11.933 1.00 87.12 302 ALA A O 1
ATOM 2261 N N . ASN A 1 303 ? -8.674 -16.049 -10.113 1.00 85.69 303 ASN A N 1
ATOM 2262 C CA . ASN A 1 303 ? -10.004 -16.033 -9.509 1.00 85.69 303 ASN A CA 1
ATOM 2263 C C . ASN A 1 303 ? -9.897 -16.363 -8.010 1.00 85.69 303 ASN A C 1
ATOM 2265 O O . ASN A 1 303 ? -8.840 -16.824 -7.566 1.00 85.69 303 ASN A O 1
ATOM 2269 N N . THR A 1 304 ? -10.981 -16.202 -7.246 1.00 87.88 304 THR A N 1
ATOM 2270 C CA . THR A 1 304 ? -11.041 -16.590 -5.830 1.00 87.88 304 THR A CA 1
ATOM 2271 C C . THR A 1 304 ? -12.179 -17.563 -5.519 1.00 87.88 304 THR A C 1
ATOM 2273 O O . THR A 1 304 ? -13.336 -17.184 -5.378 1.00 87.88 304 THR A O 1
ATOM 2276 N N . PRO A 1 305 ? -11.887 -18.861 -5.334 1.00 86.00 305 PRO A N 1
ATOM 2277 C CA . PRO A 1 305 ? -12.859 -19.815 -4.816 1.00 86.00 305 PRO A CA 1
ATOM 2278 C C . PRO A 1 305 ? -13.400 -19.417 -3.436 1.00 86.00 305 PRO A C 1
ATOM 2280 O O . PRO A 1 305 ? -12.652 -19.003 -2.551 1.00 86.00 305 PRO A O 1
ATOM 2283 N N . ALA A 1 306 ? -14.692 -19.665 -3.197 1.00 84.75 306 ALA A N 1
ATOM 2284 C CA . ALA A 1 306 ? -15.328 -19.386 -1.907 1.00 84.75 306 ALA A CA 1
ATOM 2285 C C . ALA A 1 306 ? -14.647 -20.086 -0.712 1.00 84.75 306 ALA A C 1
ATOM 2287 O O . ALA A 1 306 ? -14.753 -19.598 0.412 1.00 84.75 306 ALA A O 1
ATOM 2288 N N . SER A 1 307 ? -13.947 -21.201 -0.955 1.00 87.56 307 SER A N 1
ATOM 2289 C CA . SER A 1 307 ? -13.205 -21.979 0.042 1.00 87.56 307 SER A CA 1
ATOM 2290 C C . SER A 1 307 ? -11.908 -21.324 0.525 1.00 87.56 307 SER A C 1
ATOM 2292 O O . SER A 1 307 ? -11.329 -21.805 1.491 1.00 87.56 307 SER A O 1
ATOM 2294 N N . TRP A 1 308 ? -11.420 -20.271 -0.139 1.00 90.00 308 TRP A N 1
ATOM 2295 C CA . TRP A 1 308 ? -10.227 -19.534 0.306 1.00 90.00 308 TRP A CA 1
ATOM 2296 C C . TRP A 1 308 ? -10.515 -18.592 1.472 1.00 90.00 308 TRP A C 1
ATOM 2298 O O . TRP A 1 308 ? -9.603 -18.185 2.184 1.00 90.00 308 TRP A O 1
ATOM 2308 N N . TYR A 1 309 ? -11.783 -18.247 1.680 1.00 88.56 309 TYR A N 1
ATOM 2309 C CA . TYR A 1 309 ? -12.190 -17.380 2.769 1.00 88.56 309 TYR A CA 1
ATOM 2310 C C . TYR A 1 309 ? -12.320 -18.196 4.059 1.00 88.56 309 TYR A C 1
ATOM 2312 O O . TYR A 1 309 ? -13.145 -19.114 4.098 1.00 88.56 309 TYR A O 1
ATOM 2320 N N . PRO A 1 310 ? -11.555 -17.876 5.118 1.00 81.69 310 PRO A N 1
ATOM 2321 C CA . PRO A 1 310 ? -11.669 -18.574 6.387 1.00 81.69 310 PRO A CA 1
ATOM 2322 C C . PRO A 1 310 ? -13.054 -18.351 6.997 1.00 81.69 310 PRO A C 1
ATOM 2324 O O . PRO A 1 310 ? -13.689 -17.311 6.790 1.00 81.69 310 PRO A O 1
ATOM 2327 N N . ALA A 1 311 ? -13.510 -19.326 7.784 1.00 74.56 311 ALA A N 1
ATOM 2328 C CA . ALA A 1 311 ? -14.646 -19.113 8.665 1.00 74.56 311 ALA A CA 1
ATOM 2329 C C . ALA A 1 311 ? -14.308 -17.980 9.645 1.00 74.56 311 ALA A C 1
ATOM 2331 O O . ALA A 1 311 ? -13.215 -17.937 10.214 1.00 74.56 311 ALA A O 1
ATOM 2332 N N . VAL A 1 312 ? -15.236 -17.039 9.817 1.00 66.69 312 VAL A N 1
ATOM 2333 C CA . VAL A 1 312 ? -15.087 -15.976 10.813 1.00 66.69 312 VAL A CA 1
ATOM 2334 C C . VAL A 1 312 ? -15.530 -16.553 12.150 1.00 66.69 312 VAL A C 1
ATOM 2336 O O . VAL A 1 312 ? -16.709 -16.507 12.493 1.00 66.69 312 VAL A O 1
ATOM 2339 N N . GLU A 1 313 ? -14.591 -17.137 12.887 1.00 65.75 313 GLU A N 1
ATOM 2340 C CA . GLU A 1 313 ? -14.854 -17.573 14.255 1.00 65.75 313 GLU A CA 1
ATOM 2341 C C . GLU A 1 313 ? -14.967 -16.335 15.152 1.00 65.75 313 GLU A C 1
ATOM 2343 O O . GLU A 1 313 ? -14.042 -15.524 15.251 1.00 65.75 313 GLU A O 1
ATOM 2348 N N . ALA A 1 314 ? -16.127 -16.159 15.787 1.00 67.75 314 ALA A N 1
ATOM 2349 C CA . ALA A 1 314 ? -16.349 -15.068 16.724 1.00 67.75 314 ALA A CA 1
ATOM 2350 C C . ALA A 1 314 ? -15.557 -15.341 18.009 1.00 67.75 314 ALA A C 1
ATOM 2352 O O . ALA A 1 314 ? -16.022 -16.041 18.909 1.00 67.75 314 ALA A O 1
ATOM 2353 N N . ALA A 1 315 ? -14.341 -14.803 18.091 1.00 73.44 315 ALA A N 1
ATOM 2354 C CA . ALA A 1 315 ? -13.583 -14.808 19.331 1.00 73.44 315 ALA A CA 1
ATOM 2355 C C . ALA A 1 315 ? -14.337 -14.006 20.406 1.00 73.44 315 ALA A C 1
ATOM 2357 O O . ALA A 1 315 ? -14.931 -12.961 20.125 1.00 73.44 315 ALA A O 1
ATOM 2358 N N . SER A 1 316 ? -14.337 -14.514 21.641 1.00 82.06 316 SER A N 1
ATOM 2359 C CA . SER A 1 316 ? -14.987 -13.826 22.754 1.00 82.06 316 SER A CA 1
ATOM 2360 C C . SER A 1 316 ? -14.260 -12.510 23.048 1.00 82.06 316 SER A C 1
ATOM 2362 O O . SER A 1 316 ? -13.035 -12.527 23.201 1.00 82.06 316 SER A O 1
ATOM 2364 N N . PRO A 1 317 ? -14.981 -11.380 23.125 1.00 85.81 317 PRO A N 1
ATOM 2365 C CA . PRO A 1 317 ? -14.374 -10.117 23.507 1.00 85.81 317 PRO A CA 1
ATOM 2366 C C . PRO A 1 317 ? -13.859 -10.156 24.953 1.00 85.81 317 PRO A C 1
ATOM 2368 O O . PRO A 1 317 ? -14.425 -10.881 25.779 1.00 85.81 317 PRO A O 1
ATOM 2371 N N . PRO A 1 318 ? -12.786 -9.407 25.270 1.00 88.56 318 PRO A N 1
ATOM 2372 C CA . PRO A 1 318 ? -12.376 -9.169 26.651 1.00 88.56 318 PRO A CA 1
ATOM 2373 C C . PRO A 1 318 ? -13.524 -8.602 27.500 1.00 88.56 318 PRO A C 1
ATOM 2375 O O . PRO A 1 318 ? -14.450 -7.995 26.971 1.00 88.56 318 PRO A O 1
ATOM 2378 N N . ALA A 1 319 ? -13.457 -8.752 28.823 1.00 93.19 319 ALA A N 1
ATOM 2379 C CA . ALA A 1 319 ? -14.425 -8.100 29.706 1.00 93.19 319 ALA A CA 1
ATOM 2380 C C . ALA A 1 319 ? -14.380 -6.566 29.540 1.00 93.19 319 ALA A C 1
ATOM 2382 O O . ALA A 1 319 ? -13.295 -6.006 29.383 1.00 93.19 319 ALA A O 1
ATOM 2383 N N . ASP A 1 320 ? -15.565 -5.954 29.521 1.00 94.56 320 ASP A N 1
ATOM 2384 C CA . ASP A 1 320 ? -15.850 -4.511 29.497 1.00 94.56 320 ASP A CA 1
ATOM 2385 C C . ASP A 1 320 ? -16.950 -4.284 30.537 1.00 94.56 320 ASP A C 1
ATOM 2387 O O . ASP A 1 320 ? -18.133 -4.529 30.264 1.00 94.56 320 ASP A O 1
ATOM 2391 N N . THR A 1 321 ? -16.573 -4.007 31.778 1.00 96.69 321 THR A N 1
ATOM 2392 C CA . THR A 1 321 ? -17.519 -4.019 32.895 1.00 96.69 321 THR A CA 1
ATOM 2393 C C . THR A 1 321 ? -18.470 -2.820 32.840 1.00 96.69 321 THR A C 1
ATOM 2395 O O . THR A 1 321 ? -19.641 -2.962 33.212 1.00 96.69 321 THR A O 1
ATOM 2398 N N . ASP A 1 322 ? -18.029 -1.671 32.329 1.00 94.50 322 ASP A N 1
ATOM 2399 C CA . ASP A 1 322 ? -18.855 -0.466 32.192 1.00 94.50 322 ASP A CA 1
ATOM 2400 C C . ASP A 1 322 ? -19.388 -0.205 30.771 1.00 94.50 322 ASP A C 1
ATOM 2402 O O . ASP A 1 322 ? -20.309 0.603 30.600 1.00 94.50 322 ASP A O 1
ATOM 2406 N N . GLY A 1 323 ? -18.902 -0.944 29.773 1.00 94.50 323 GLY A N 1
ATOM 2407 C CA . GLY A 1 323 ? -19.381 -0.897 28.398 1.00 94.50 323 GLY A CA 1
ATOM 2408 C C . GLY A 1 323 ? -18.875 0.306 27.605 1.00 94.50 323 GLY A C 1
ATOM 2409 O O . GLY A 1 323 ? -19.515 0.668 26.608 1.00 94.50 323 GLY A O 1
ATOM 2410 N N . ASP A 1 324 ? -17.788 0.951 28.025 1.00 93.31 324 ASP A N 1
ATOM 2411 C CA . ASP A 1 324 ? -17.267 2.161 27.385 1.00 93.31 324 ASP A CA 1
ATOM 2412 C C . ASP A 1 324 ? -16.387 1.894 26.151 1.00 93.31 324 ASP A C 1
ATOM 2414 O O . ASP A 1 324 ? -16.074 2.801 25.368 1.00 93.31 324 ASP A O 1
ATOM 2418 N N . GLY A 1 325 ? -16.083 0.620 25.906 1.00 91.69 325 GLY A N 1
ATOM 2419 C CA . GLY A 1 325 ? -15.349 0.150 24.748 1.00 91.69 325 GLY A CA 1
ATOM 2420 C C . GLY A 1 325 ? -13.876 -0.140 25.000 1.00 91.69 325 GLY A C 1
ATOM 2421 O O . GLY A 1 325 ? -13.220 -0.600 24.053 1.00 91.69 325 GLY A O 1
ATOM 2422 N N . ILE A 1 326 ? -13.389 0.055 26.222 1.00 92.56 326 ILE A N 1
ATOM 2423 C CA . ILE A 1 326 ? -12.055 -0.318 26.682 1.00 92.56 326 ILE A CA 1
ATOM 2424 C C . ILE A 1 326 ? -12.151 -1.614 27.518 1.00 92.56 326 ILE A C 1
ATOM 2426 O O . ILE A 1 326 ? -13.112 -1.829 28.239 1.00 92.56 326 ILE A O 1
ATOM 2430 N N . PRO A 1 327 ? -11.210 -2.567 27.390 1.00 93.62 327 PRO A N 1
ATOM 2431 C CA . PRO A 1 327 ? -11.180 -3.735 28.265 1.00 93.62 327 PRO A CA 1
ATOM 2432 C C . PRO A 1 327 ? -10.760 -3.416 29.701 1.00 93.62 327 PRO A C 1
ATOM 2434 O O . PRO A 1 327 ? -9.741 -2.747 29.885 1.00 93.62 327 PRO A O 1
ATOM 2437 N N . ASP A 1 328 ? -11.370 -4.088 30.684 1.00 94.81 328 ASP A N 1
ATOM 2438 C CA . ASP A 1 328 ? -11.015 -3.984 32.114 1.00 94.81 328 ASP A CA 1
ATOM 2439 C C . ASP A 1 328 ? -9.505 -4.172 32.365 1.00 94.81 328 ASP A C 1
ATOM 2441 O O . ASP A 1 328 ? -8.899 -3.560 33.244 1.00 94.81 328 ASP A O 1
ATOM 2445 N N . ILE A 1 329 ? -8.870 -5.058 31.584 1.00 92.00 329 ILE A N 1
ATOM 2446 C CA . ILE A 1 329 ? -7.428 -5.341 31.672 1.00 92.00 329 ILE A CA 1
ATOM 2447 C C . ILE A 1 329 ? -6.602 -4.132 31.217 1.00 92.00 329 ILE A C 1
ATOM 2449 O O . ILE A 1 329 ? -5.560 -3.841 31.806 1.00 92.00 329 ILE A O 1
ATOM 2453 N N . PHE A 1 330 ? -7.033 -3.444 30.159 1.00 91.12 330 PHE A N 1
ATOM 2454 C CA . PHE A 1 330 ? -6.361 -2.235 29.698 1.00 91.12 330 PHE A CA 1
ATOM 2455 C C . PHE A 1 330 ? -6.533 -1.121 30.728 1.00 91.12 330 PHE A C 1
ATOM 2457 O O . PHE A 1 330 ? -5.546 -0.505 31.124 1.00 91.12 330 PHE A O 1
ATOM 2464 N N . GLU A 1 331 ? -7.748 -0.928 31.230 1.00 93.94 331 GLU A N 1
ATOM 2465 C CA . GLU A 1 331 ? -8.039 0.051 32.275 1.00 93.94 331 GLU A CA 1
ATOM 2466 C C . GLU A 1 331 ? -7.184 -0.159 33.525 1.00 93.94 331 GLU A C 1
ATOM 2468 O O . GLU A 1 331 ? -6.511 0.768 33.979 1.00 93.94 331 GLU A O 1
ATOM 2473 N N . ALA A 1 332 ? -7.099 -1.395 34.025 1.00 92.31 332 ALA A N 1
ATOM 2474 C CA . ALA A 1 332 ? -6.259 -1.732 35.171 1.00 92.31 332 ALA A CA 1
ATOM 2475 C C . ALA A 1 332 ? -4.772 -1.403 34.930 1.00 92.31 332 ALA A C 1
ATOM 2477 O O . ALA A 1 332 ? -4.099 -0.890 35.825 1.00 92.31 332 ALA A O 1
ATOM 2478 N N . ASN A 1 333 ? -4.262 -1.642 33.717 1.00 89.88 333 ASN A N 1
ATOM 2479 C CA . ASN A 1 333 ? -2.878 -1.323 33.349 1.00 89.88 333 ASN A CA 1
ATOM 2480 C C . ASN A 1 333 ? -2.621 0.188 33.216 1.00 89.88 333 ASN A C 1
ATOM 2482 O O . ASN A 1 333 ? -1.484 0.631 33.384 1.00 89.88 333 ASN A O 1
ATOM 2486 N N . TYR A 1 334 ? -3.660 0.977 32.937 1.00 87.56 334 TYR A N 1
ATOM 2487 C CA . TYR A 1 334 ? -3.598 2.435 32.806 1.00 87.56 334 TYR A CA 1
ATOM 2488 C C . TYR A 1 334 ? -4.058 3.183 34.070 1.00 87.56 334 TYR A C 1
ATOM 2490 O O . TYR A 1 334 ? -4.119 4.412 34.065 1.00 87.56 334 TYR A O 1
ATOM 2498 N N . ASN A 1 335 ? -4.279 2.464 35.178 1.00 90.50 335 ASN A N 1
ATOM 2499 C CA . ASN A 1 335 ? -4.788 2.988 36.453 1.00 90.50 335 ASN A CA 1
ATOM 2500 C C . ASN A 1 335 ? -6.174 3.654 36.343 1.00 90.50 335 ASN A C 1
ATOM 2502 O O . ASN A 1 335 ? -6.460 4.610 37.068 1.00 90.50 335 ASN A O 1
ATOM 2506 N N . LEU A 1 336 ? -7.017 3.148 35.445 1.00 92.00 336 LEU A N 1
ATOM 2507 C CA . LEU A 1 336 ? -8.428 3.513 35.310 1.00 92.00 336 LEU A CA 1
ATOM 2508 C C . LEU A 1 336 ? -9.304 2.599 36.172 1.00 92.00 336 LEU A C 1
ATOM 2510 O O . LEU A 1 336 ? -8.819 1.633 36.774 1.00 92.00 336 LEU A O 1
ATOM 2514 N N . ASN A 1 337 ? -10.586 2.937 36.289 1.00 93.69 337 ASN A N 1
ATOM 2515 C CA . ASN A 1 337 ? -11.542 2.164 37.073 1.00 93.69 337 ASN A CA 1
ATOM 2516 C C . ASN A 1 337 ? -12.529 1.443 36.143 1.00 93.69 337 ASN A C 1
ATOM 2518 O O . ASN A 1 337 ? -13.450 2.118 35.699 1.00 93.69 337 ASN A O 1
ATOM 2522 N N . PRO A 1 338 ? -12.477 0.096 36.042 1.00 96.06 338 PRO A N 1
ATOM 2523 C CA . PRO A 1 338 ? -13.343 -0.696 35.152 1.00 96.06 338 PRO A CA 1
ATOM 2524 C C . PRO A 1 338 ? -14.857 -0.590 35.360 1.00 96.06 338 PRO A C 1
ATOM 2526 O O . PRO A 1 338 ? -15.643 -1.283 34.728 1.00 96.06 338 PRO A O 1
ATOM 2529 N N . ASN A 1 339 ? -15.299 0.197 36.337 1.00 97.00 339 ASN A N 1
ATOM 2530 C CA . ASN A 1 339 ? -16.709 0.406 36.644 1.00 97.00 339 ASN A CA 1
ATOM 2531 C C . ASN A 1 339 ? -17.164 1.837 36.307 1.00 97.00 339 ASN A C 1
ATOM 2533 O O . ASN A 1 339 ? -18.243 2.244 36.754 1.00 97.00 339 ASN A O 1
ATOM 2537 N N . VAL A 1 340 ? -16.331 2.640 35.641 1.00 96.06 340 VAL A N 1
ATOM 2538 C CA . VAL A 1 340 ? -16.568 4.063 35.386 1.00 96.06 340 VAL A CA 1
ATOM 2539 C C . VAL A 1 340 ? -16.216 4.387 33.946 1.00 96.06 340 VAL A C 1
ATOM 2541 O O . VAL A 1 340 ? -15.050 4.563 33.635 1.00 96.06 340 VAL A O 1
ATOM 2544 N N . SER A 1 341 ? -17.255 4.617 33.138 1.00 95.56 341 SER A N 1
ATOM 2545 C CA . SER A 1 341 ? -17.092 4.983 31.733 1.00 95.56 341 SER A CA 1
ATOM 2546 C C . SER A 1 341 ? -16.290 6.281 31.597 1.00 95.56 341 SER A C 1
ATOM 2548 O O . SER A 1 341 ? -16.820 7.386 31.792 1.00 95.56 341 SER A O 1
ATOM 2550 N N . ASP A 1 342 ? -15.004 6.143 31.287 1.00 92.50 342 ASP A N 1
ATOM 2551 C CA . ASP A 1 342 ? -14.026 7.225 31.224 1.00 92.50 342 ASP A CA 1
ATOM 2552 C C . ASP A 1 342 ? -13.176 7.201 29.944 1.00 92.50 342 ASP A C 1
ATOM 2554 O O . ASP A 1 342 ? -12.336 8.089 29.755 1.00 92.50 342 ASP A O 1
ATOM 2558 N N . ALA A 1 343 ? -13.512 6.316 28.997 1.00 93.75 343 ALA A N 1
ATOM 2559 C CA . ALA A 1 343 ? -12.948 6.212 27.653 1.00 93.75 343 ALA A CA 1
ATOM 2560 C C . ALA A 1 343 ? -12.767 7.548 26.923 1.00 93.75 343 ALA A C 1
ATOM 2562 O O . ALA A 1 343 ? -11.790 7.725 26.194 1.00 93.75 343 ALA A O 1
ATOM 2563 N N . GLY A 1 344 ? -13.691 8.497 27.108 1.00 94.31 344 GLY A N 1
ATOM 2564 C CA . GLY A 1 344 ? -13.650 9.829 26.492 1.00 94.31 344 GLY A CA 1
ATOM 2565 C C . GLY A 1 344 ? -12.723 10.839 27.181 1.00 94.31 344 GLY A C 1
ATOM 2566 O O . GLY A 1 344 ? -12.595 11.970 26.707 1.00 94.31 344 GLY A O 1
ATOM 2567 N N . THR A 1 345 ? -12.092 10.480 28.299 1.00 94.50 345 THR A N 1
ATOM 2568 C CA . THR A 1 345 ? -11.197 11.370 29.046 1.00 94.50 345 THR A CA 1
ATOM 2569 C C . THR A 1 345 ? -9.908 11.590 28.271 1.00 94.50 345 THR A C 1
ATOM 2571 O O . THR A 1 345 ? -9.235 10.645 27.868 1.00 94.50 345 THR A O 1
ATOM 2574 N N . ILE A 1 346 ? -9.554 12.861 28.076 1.00 93.62 346 ILE A N 1
ATOM 2575 C CA . ILE A 1 346 ? -8.342 13.265 27.365 1.00 93.62 346 ILE A CA 1
ATOM 2576 C C . ILE A 1 346 ? -7.129 13.060 28.277 1.00 93.62 346 ILE A C 1
ATOM 2578 O O . ILE A 1 346 ? -7.034 13.641 29.360 1.00 93.62 346 ILE A O 1
ATOM 2582 N N . THR A 1 347 ? -6.185 12.252 27.811 1.00 88.75 347 THR A N 1
ATOM 2583 C CA . THR A 1 347 ? -4.888 12.015 28.447 1.00 88.75 347 THR A CA 1
ATOM 2584 C C . THR A 1 347 ? -3.945 13.212 28.246 1.00 88.75 347 THR A C 1
ATOM 2586 O O . THR A 1 347 ? -4.171 14.039 27.358 1.00 88.75 347 THR A O 1
ATOM 2589 N N . PRO A 1 348 ? -2.823 13.304 28.988 1.00 88.62 348 PRO A N 1
ATOM 2590 C CA . PRO A 1 348 ? -1.815 14.347 28.765 1.00 88.62 348 PRO A CA 1
ATOM 2591 C C . PRO A 1 348 ? -1.250 14.397 27.338 1.00 88.62 348 PRO A C 1
ATOM 2593 O O . PRO A 1 348 ? -0.750 15.437 26.924 1.00 88.62 348 PRO A O 1
ATOM 2596 N N . SER A 1 349 ? -1.352 13.297 26.581 1.00 84.38 349 SER A N 1
ATOM 2597 C CA . SER A 1 349 ? -0.916 13.230 25.181 1.00 84.38 349 SER A CA 1
ATOM 2598 C C . SER A 1 349 ? -1.834 13.983 24.206 1.00 84.38 349 SER A C 1
ATOM 2600 O O . SER A 1 349 ? -1.455 14.179 23.053 1.00 84.38 349 SER A O 1
ATOM 2602 N N . GLY A 1 350 ? -3.031 14.391 24.649 1.00 90.38 350 GLY A N 1
ATOM 2603 C CA . GLY A 1 350 ? -4.061 15.023 23.820 1.00 90.38 350 GLY A CA 1
ATOM 2604 C C . GLY A 1 350 ? -5.085 14.051 23.226 1.00 90.38 350 GLY A C 1
ATOM 2605 O O . GLY A 1 350 ? -6.111 14.506 22.728 1.00 90.38 350 GLY A O 1
ATOM 2606 N N . TYR A 1 351 ? -4.850 12.741 23.330 1.00 90.50 351 TYR A N 1
ATOM 2607 C CA . TYR A 1 351 ? -5.784 11.691 22.916 1.00 90.50 351 TYR A CA 1
ATOM 2608 C C . TYR A 1 351 ? -6.637 11.200 24.081 1.00 90.50 351 TYR A C 1
ATOM 2610 O O . TYR A 1 351 ? -6.198 11.220 25.232 1.00 90.50 351 TYR A O 1
ATOM 2618 N N . THR A 1 352 ? -7.834 10.717 23.784 1.00 94.00 352 THR A N 1
ATOM 2619 C CA . THR A 1 352 ? -8.703 10.010 24.728 1.00 94.00 352 THR A CA 1
ATOM 2620 C C . THR A 1 352 ? -8.101 8.668 25.164 1.00 94.00 352 THR A C 1
ATOM 2622 O O . THR A 1 352 ? -7.218 8.117 24.493 1.00 94.00 352 THR A O 1
ATOM 2625 N N . TYR A 1 353 ? -8.568 8.101 26.279 1.00 92.56 353 TYR A N 1
ATOM 2626 C CA . TYR A 1 353 ? -8.180 6.736 26.653 1.00 92.56 353 TYR A CA 1
ATOM 2627 C C . TYR A 1 353 ? -8.615 5.709 25.607 1.00 92.56 353 TYR A C 1
ATOM 2629 O O . TYR A 1 353 ? -7.849 4.788 25.325 1.00 92.56 353 TYR A O 1
ATOM 2637 N N . LEU A 1 354 ? -9.762 5.914 24.951 1.00 92.25 354 LEU A N 1
ATOM 2638 C CA . LEU A 1 354 ? -10.197 5.056 23.849 1.00 92.25 354 LEU A CA 1
ATOM 2639 C C . LEU A 1 354 ? -9.210 5.094 22.682 1.00 92.25 354 LEU A C 1
ATOM 2641 O O . LEU A 1 354 ? -8.794 4.052 22.188 1.00 92.25 354 LEU A O 1
ATOM 2645 N N . GLU A 1 355 ? -8.787 6.280 22.251 1.00 90.44 355 GLU A N 1
ATOM 2646 C CA . GLU A 1 355 ? -7.781 6.414 21.191 1.00 90.44 355 GLU A CA 1
ATOM 2647 C C . GLU A 1 355 ? -6.434 5.822 21.615 1.00 90.44 355 GLU A C 1
ATOM 2649 O O . GLU A 1 355 ? -5.763 5.181 20.809 1.00 90.44 355 GLU A O 1
ATOM 2654 N N . THR A 1 356 ? -6.047 5.983 22.881 1.00 89.94 356 THR A N 1
ATOM 2655 C CA . THR A 1 356 ? -4.831 5.364 23.430 1.00 89.94 356 THR A CA 1
ATOM 2656 C C . THR A 1 356 ? -4.914 3.840 23.347 1.00 89.94 356 THR A C 1
ATOM 2658 O O . THR A 1 356 ? -3.973 3.195 22.884 1.00 89.94 356 THR A O 1
ATOM 2661 N N . TYR A 1 357 ? -6.057 3.266 23.725 1.00 88.62 357 TYR A N 1
ATOM 2662 C CA . TYR A 1 357 ? -6.326 1.839 23.603 1.00 88.62 357 TYR A CA 1
ATOM 2663 C C . TYR A 1 357 ? -6.269 1.371 22.145 1.00 88.62 357 TYR A C 1
ATOM 2665 O O . TYR A 1 357 ? -5.527 0.442 21.832 1.00 88.62 357 TYR A O 1
ATOM 2673 N N . LEU A 1 358 ? -6.968 2.048 21.232 1.00 87.19 358 LEU A N 1
ATOM 2674 C CA . LEU A 1 358 ? -6.971 1.705 19.806 1.00 87.19 358 LEU A CA 1
ATOM 2675 C C . LEU A 1 358 ? -5.579 1.813 19.164 1.00 87.19 358 LEU A C 1
ATOM 2677 O O . LEU A 1 358 ? -5.246 1.024 18.283 1.00 87.19 358 LEU A O 1
ATOM 2681 N N . ASN A 1 359 ? -4.756 2.767 19.600 1.00 85.06 359 ASN A N 1
ATOM 2682 C CA . ASN A 1 359 ? -3.388 2.920 19.109 1.00 85.06 359 ASN A CA 1
ATOM 2683 C C . ASN A 1 359 ? -2.422 1.875 19.679 1.00 85.06 359 ASN A C 1
ATOM 2685 O O . ASN A 1 359 ? -1.406 1.601 19.049 1.00 85.06 359 ASN A O 1
ATOM 2689 N N . SER A 1 360 ? -2.738 1.257 20.823 1.00 84.12 360 SER A N 1
ATOM 2690 C CA . SER A 1 360 ? -1.863 0.265 21.464 1.00 84.12 360 SER A CA 1
ATOM 2691 C C . SER A 1 360 ? -1.668 -1.027 20.657 1.00 84.12 360 SER A C 1
ATOM 2693 O O . SER A 1 360 ? -0.771 -1.807 20.970 1.00 84.12 360 SER A O 1
ATOM 2695 N N . PHE A 1 361 ? -2.479 -1.257 19.617 1.00 79.75 361 PHE A N 1
ATOM 2696 C CA . PHE A 1 361 ? -2.383 -2.440 18.757 1.00 79.75 361 PHE A CA 1
ATOM 2697 C C . PHE A 1 361 ? -1.272 -2.380 17.706 1.00 79.75 361 PHE A C 1
ATOM 2699 O O . PHE A 1 361 ? -0.940 -3.420 17.145 1.00 79.75 361 PHE A O 1
ATOM 2706 N N . TYR A 1 362 ? -0.724 -1.199 17.427 1.00 80.69 362 TYR A N 1
ATOM 2707 C CA . TYR A 1 362 ? 0.194 -0.978 16.309 1.00 80.69 362 TYR A CA 1
ATOM 2708 C C . TYR A 1 362 ? 1.554 -0.502 16.815 1.00 80.69 362 TYR A C 1
ATOM 2710 O O . TYR A 1 362 ? 1.639 0.170 17.851 1.00 80.69 362 TYR A O 1
ATOM 2718 N N . SER A 1 363 ? 2.627 -0.837 16.100 1.00 65.50 363 SER A N 1
ATOM 2719 C CA . SER A 1 363 ? 3.991 -0.476 16.497 1.00 65.50 363 SER A CA 1
ATOM 2720 C C . SER A 1 363 ? 4.253 1.002 16.228 1.00 65.50 363 SER A C 1
ATOM 2722 O O . SER A 1 363 ? 4.845 1.405 15.236 1.00 65.50 363 SER A O 1
ATOM 2724 N N . GLY A 1 364 ? 3.830 1.853 17.149 1.00 55.50 364 GLY A N 1
ATOM 2725 C CA . GLY A 1 364 ? 4.131 3.272 17.107 1.00 55.50 364 GLY A CA 1
ATOM 2726 C C . GLY A 1 364 ? 3.995 3.841 18.499 1.00 55.50 364 GLY A C 1
ATOM 2727 O O . GLY A 1 364 ? 2.939 3.751 19.120 1.00 55.50 364 GLY A O 1
ATOM 2728 N N . THR A 1 365 ? 5.061 4.441 19.023 1.00 37.44 365 THR A N 1
ATOM 2729 C CA . THR A 1 365 ? 4.889 5.351 20.152 1.00 37.44 365 THR A CA 1
ATOM 2730 C C . THR A 1 365 ? 3.916 6.426 19.694 1.00 37.44 365 THR A C 1
ATOM 2732 O O . THR A 1 365 ? 4.219 7.138 18.737 1.00 37.44 365 THR A O 1
ATOM 2735 N N . VAL A 1 366 ? 2.765 6.548 20.357 1.00 38.94 366 VAL A N 1
ATOM 2736 C CA . VAL A 1 366 ? 1.944 7.757 20.280 1.00 38.94 366 VAL A CA 1
ATOM 2737 C C . VAL A 1 366 ? 2.820 8.882 20.827 1.00 38.94 366 VAL A C 1
ATOM 2739 O O . VAL A 1 366 ? 2.860 9.134 22.029 1.00 38.94 366 VAL A O 1
ATOM 2742 N N . THR A 1 367 ? 3.631 9.490 19.966 1.00 36.34 367 THR A N 1
ATOM 2743 C CA . THR A 1 367 ? 4.297 10.743 20.292 1.00 36.34 367 THR A CA 1
ATOM 2744 C C . THR A 1 367 ? 3.205 11.793 20.398 1.00 36.34 367 THR A C 1
ATOM 2746 O O . THR A 1 367 ? 2.256 11.765 19.612 1.00 36.34 367 THR A O 1
ATOM 2749 N N . GLU A 1 368 ? 3.327 12.652 21.410 1.00 36.28 368 GLU A N 1
ATOM 2750 C CA . GLU A 1 368 ? 2.390 13.719 21.772 1.00 36.28 368 GLU A CA 1
ATOM 2751 C C . GLU A 1 368 ? 1.673 14.313 20.554 1.00 36.28 368 GLU A C 1
ATOM 2753 O O . GLU A 1 368 ? 2.307 14.597 19.531 1.00 36.28 368 GLU A O 1
ATOM 2758 N N . ALA A 1 369 ? 0.353 14.514 20.657 1.00 37.22 369 ALA A N 1
ATOM 2759 C CA . ALA A 1 369 ? -0.381 15.215 19.615 1.00 37.22 369 ALA A CA 1
ATOM 2760 C C . ALA A 1 369 ? 0.333 16.549 19.323 1.00 37.22 369 ALA A C 1
ATOM 2762 O O . ALA A 1 369 ? 0.700 17.259 20.269 1.00 37.22 369 ALA A O 1
ATOM 2763 N N . PRO A 1 370 ? 0.558 16.916 18.047 1.00 36.25 370 PRO A N 1
ATOM 2764 C CA . PRO A 1 370 ? 1.160 18.201 17.733 1.00 36.25 370 PRO A CA 1
ATOM 2765 C C . PRO A 1 370 ? 0.337 19.287 18.421 1.00 36.25 370 PRO A C 1
ATOM 2767 O O . PRO A 1 370 ? -0.881 19.332 18.254 1.00 36.25 370 PRO A O 1
ATOM 2770 N N . SER A 1 371 ? 0.992 20.132 19.227 1.00 34.03 371 SER A N 1
ATOM 2771 C CA . SER A 1 371 ? 0.326 21.238 19.920 1.00 34.03 371 SER A CA 1
ATOM 2772 C C . SER A 1 371 ? -0.479 22.067 18.910 1.00 34.03 371 SER A C 1
ATOM 2774 O O . SER A 1 371 ? 0.070 22.846 18.129 1.00 34.03 371 SER A O 1
ATOM 2776 N N . SER A 1 372 ? -1.797 21.854 18.854 1.00 37.22 372 SER A N 1
ATOM 2777 C CA . SER A 1 372 ? -2.640 22.553 17.894 1.00 37.22 372 SER A CA 1
ATOM 2778 C C . SER A 1 372 ? -2.790 23.995 18.365 1.00 37.22 372 SER A C 1
ATOM 2780 O O . SER A 1 372 ? -3.599 24.310 19.242 1.00 37.22 372 SER A O 1
ATOM 2782 N N . SER A 1 373 ? -2.025 24.896 17.760 1.00 37.69 373 SER A N 1
ATOM 2783 C CA . SER A 1 373 ? -2.525 26.249 17.566 1.00 37.69 373 SER A CA 1
ATOM 2784 C C . SER A 1 373 ? -3.597 26.178 16.472 1.00 37.69 373 SER A C 1
ATOM 2786 O O . SER A 1 373 ? -3.348 25.664 15.389 1.00 37.69 373 SER A O 1
ATOM 2788 N N . ALA A 1 374 ? -4.792 26.672 16.805 1.00 32.09 374 ALA A N 1
ATOM 2789 C CA . ALA A 1 374 ? -6.031 26.681 16.018 1.00 32.09 374 ALA A CA 1
ATOM 2790 C C . ALA A 1 374 ? -6.914 25.418 16.103 1.00 32.09 374 ALA A C 1
ATOM 2792 O O . ALA A 1 374 ? -6.961 24.567 15.222 1.00 32.09 374 ALA A O 1
ATOM 2793 N N . LYS A 1 375 ? -7.759 25.410 17.139 1.00 31.73 375 LYS A N 1
ATOM 2794 C CA . LYS A 1 375 ? -9.102 24.821 17.082 1.00 31.73 375 LYS A CA 1
ATOM 2795 C C . LYS A 1 375 ? -9.819 25.333 15.814 1.00 31.73 375 LYS A C 1
ATOM 2797 O O . LYS A 1 375 ? -9.860 26.555 15.639 1.00 31.73 375 LYS A O 1
ATOM 2802 N N . PRO A 1 376 ? -10.418 24.476 14.968 1.00 31.41 376 PRO A N 1
ATOM 2803 C CA . PRO A 1 376 ? -11.267 24.935 13.873 1.00 31.41 376 PRO A CA 1
ATOM 2804 C C . PRO A 1 376 ? -12.381 25.833 14.424 1.00 31.41 376 PRO A C 1
ATOM 2806 O O . PRO A 1 376 ? -13.129 25.445 15.329 1.00 31.41 376 PRO A O 1
ATOM 2809 N N . SER A 1 377 ? -12.462 27.071 13.934 1.00 33.09 377 SER A N 1
ATOM 2810 C CA . SER A 1 377 ? -13.500 28.012 14.339 1.00 33.09 377 SER A CA 1
ATOM 2811 C C . SER A 1 377 ? -14.857 27.537 13.823 1.00 33.09 377 SER A C 1
ATOM 2813 O O . SER A 1 377 ? -15.042 27.429 12.616 1.00 33.09 377 SER A O 1
ATOM 2815 N N . SER A 1 378 ? -15.778 27.294 14.758 1.00 34.84 378 SER A N 1
ATOM 2816 C CA . SER A 1 378 ? -17.241 27.292 14.606 1.00 34.84 378 SER A CA 1
ATOM 2817 C C . SER A 1 378 ? -17.796 26.845 13.246 1.00 34.84 378 SER A C 1
ATOM 2819 O O . SER A 1 378 ? -17.921 27.644 12.318 1.00 34.84 378 SER A O 1
ATOM 2821 N N . TYR A 1 379 ? -18.246 25.593 13.178 1.00 35.59 379 TYR A N 1
ATOM 2822 C CA . TYR A 1 379 ? -19.087 25.116 12.086 1.00 35.59 379 TYR A CA 1
ATOM 2823 C C . TYR A 1 379 ? -20.446 25.837 12.078 1.00 35.59 379 TYR A C 1
ATOM 2825 O O . TYR A 1 379 ? -21.055 25.989 13.143 1.00 35.59 379 TYR A O 1
ATOM 2833 N N . PRO A 1 380 ? -20.975 26.240 10.909 1.00 31.39 380 PRO A N 1
ATOM 2834 C CA . PRO A 1 380 ? -22.390 26.542 10.786 1.00 31.39 380 PRO A CA 1
ATOM 2835 C C . PRO A 1 380 ? -23.188 25.247 10.975 1.00 31.39 380 PRO A C 1
ATOM 2837 O O . PRO A 1 380 ? -22.947 24.235 10.318 1.00 31.39 380 PRO A O 1
ATOM 2840 N N . SER A 1 381 ? -24.141 25.281 11.898 1.00 28.97 381 SER A N 1
ATOM 2841 C CA . SER A 1 381 ? -25.088 24.204 12.158 1.00 28.97 381 SER A CA 1
ATOM 2842 C C . SER A 1 381 ? -25.920 23.910 10.907 1.00 28.97 381 SER A C 1
ATOM 2844 O O . SER A 1 381 ? -26.794 24.687 10.522 1.00 28.97 381 SER A O 1
ATOM 2846 N N . VAL A 1 382 ? -25.687 22.754 10.282 1.00 28.86 382 VAL A N 1
ATOM 2847 C CA . VAL A 1 382 ? -26.598 22.203 9.273 1.00 28.86 382 VAL A CA 1
ATOM 2848 C C . VAL A 1 382 ? -27.781 21.576 10.009 1.00 28.86 382 VAL A C 1
ATOM 2850 O O . VAL A 1 382 ? -27.782 20.409 10.386 1.00 28.86 382 VAL A O 1
ATOM 2853 N N . SER A 1 383 ? -28.797 22.397 10.258 1.00 30.53 383 SER A N 1
ATOM 2854 C CA . SER A 1 383 ? -30.125 21.952 10.672 1.00 30.53 383 SER A CA 1
ATOM 2855 C C . SER A 1 383 ? -30.850 21.369 9.460 1.00 30.53 383 SER A C 1
ATOM 2857 O O . SER A 1 383 ? -31.455 22.139 8.720 1.00 30.53 383 SER A O 1
ATOM 2859 N N . GLN A 1 384 ? -30.835 20.045 9.290 1.00 29.62 384 GLN A N 1
ATOM 2860 C CA . GLN A 1 384 ? -31.975 19.275 8.767 1.00 29.62 384 GLN A CA 1
ATOM 2861 C C . GLN A 1 384 ? -31.929 17.848 9.330 1.00 29.62 384 GLN A C 1
ATOM 2863 O O . GLN A 1 384 ? -31.313 16.952 8.762 1.00 29.62 384 GLN A O 1
ATOM 2868 N N . GLN A 1 385 ? -32.603 17.643 10.461 1.00 27.80 385 GLN A N 1
ATOM 2869 C CA . GLN A 1 385 ? -33.014 16.318 10.913 1.00 27.80 385 GLN A CA 1
ATOM 2870 C C . GLN A 1 385 ? -34.415 16.039 10.332 1.00 27.80 385 GLN A C 1
ATOM 2872 O O . GLN A 1 385 ? -35.295 16.893 10.475 1.00 27.80 385 GLN A O 1
ATOM 2877 N N . PRO A 1 386 ? -34.669 14.887 9.683 1.00 29.66 386 PRO A N 1
ATOM 2878 C CA . PRO A 1 386 ? -36.023 14.487 9.315 1.00 29.66 386 PRO A CA 1
ATOM 2879 C C . PRO A 1 386 ? -36.872 14.271 10.573 1.00 29.66 386 PRO A C 1
ATOM 2881 O O . PRO A 1 386 ? -36.441 13.627 11.528 1.00 29.66 386 PRO A O 1
ATOM 2884 N N . SER A 1 387 ? -38.085 14.822 10.573 1.00 29.09 387 SER A N 1
ATOM 2885 C CA . SER A 1 387 ? -39.022 14.779 11.695 1.00 29.09 387 SER A CA 1
ATOM 2886 C C . SER A 1 387 ? -39.482 13.354 12.022 1.00 29.09 387 SER A C 1
ATOM 2888 O O . SER A 1 387 ? -40.172 12.728 11.214 1.00 29.09 387 SER A O 1
ATOM 2890 N N . SER A 1 388 ? -39.205 12.887 13.238 1.00 33.69 388 SER A N 1
ATOM 2891 C CA . SER A 1 388 ? -39.943 11.799 13.890 1.00 33.69 388 SER A CA 1
ATOM 2892 C C . SER A 1 388 ? -40.681 12.349 15.116 1.00 33.69 388 SER A C 1
ATOM 2894 O O . SER A 1 388 ? -40.155 13.197 15.831 1.00 33.69 388 SER A O 1
ATOM 2896 N N . ALA A 1 389 ? -41.926 11.902 15.294 1.00 31.64 389 ALA A N 1
ATOM 2897 C CA . ALA A 1 389 ? -42.942 12.422 16.212 1.00 31.64 389 ALA A CA 1
ATOM 2898 C C . ALA A 1 389 ? -42.519 12.485 17.705 1.00 31.64 389 ALA A C 1
ATOM 2900 O O . ALA A 1 389 ? -41.629 11.739 18.116 1.00 31.64 389 ALA A O 1
ATOM 2901 N N . PRO A 1 390 ? -43.163 13.343 18.528 1.00 31.95 390 PRO A N 1
ATOM 2902 C CA . PRO A 1 390 ? -42.740 13.592 19.901 1.00 31.95 390 PRO A CA 1
ATOM 2903 C C . PRO A 1 390 ? -43.119 12.440 20.839 1.00 31.95 390 PRO A C 1
ATOM 2905 O O . PRO A 1 390 ? -44.273 12.014 20.879 1.00 31.95 390 PRO A O 1
ATOM 2908 N N . ILE A 1 391 ? -42.143 11.982 21.623 1.00 35.41 391 ILE A N 1
ATOM 2909 C CA . ILE A 1 391 ? -42.345 11.193 22.840 1.00 35.41 391 ILE A CA 1
ATOM 2910 C C . ILE A 1 391 ? -42.020 12.134 24.006 1.00 35.41 391 ILE A C 1
ATOM 2912 O O . ILE A 1 391 ? -40.920 12.686 24.055 1.00 35.41 391 ILE A O 1
ATOM 2916 N N . ASP A 1 392 ? -42.979 12.351 24.905 1.00 29.81 392 ASP A N 1
ATOM 2917 C CA . ASP A 1 392 ? -42.800 13.199 26.088 1.00 29.81 392 ASP A CA 1
ATOM 2918 C C . ASP A 1 392 ? -41.725 12.615 27.032 1.00 29.81 392 ASP A C 1
ATOM 2920 O O . ASP A 1 392 ? -41.782 11.424 27.359 1.00 29.81 392 ASP A O 1
ATOM 2924 N N . PRO A 1 393 ? -40.751 13.416 27.508 1.00 34.19 393 PRO A N 1
ATOM 2925 C CA . PRO A 1 393 ? -39.755 12.958 28.472 1.00 34.19 393 PRO A CA 1
ATOM 2926 C C . PRO A 1 393 ? -40.330 12.887 29.903 1.00 34.19 393 PRO A C 1
ATOM 2928 O O . PRO A 1 393 ? -41.133 13.741 30.292 1.00 34.19 393 PRO A O 1
ATOM 2931 N N . PRO A 1 394 ? -39.904 11.914 30.733 1.00 33.22 394 PRO A N 1
ATOM 2932 C CA . PRO A 1 394 ? -40.336 11.825 32.122 1.00 33.22 394 PRO A CA 1
ATOM 2933 C C . PRO A 1 394 ? -39.739 12.953 32.978 1.00 33.22 394 PRO A C 1
ATOM 2935 O O . PRO A 1 394 ? -38.591 13.367 32.822 1.00 33.22 394 PRO A O 1
ATOM 2938 N N . THR A 1 395 ? -40.555 13.446 33.906 1.00 31.14 395 THR A N 1
ATOM 2939 C CA . THR A 1 395 ? -40.273 14.555 34.823 1.00 31.14 395 THR A CA 1
ATOM 2940 C C . THR A 1 395 ? -39.180 14.180 35.834 1.00 31.14 395 THR A C 1
ATOM 2942 O O . THR A 1 395 ? -39.333 13.215 36.581 1.00 31.14 395 THR A O 1
ATOM 2945 N N . LEU A 1 396 ? -38.088 14.950 35.889 1.00 33.72 396 LEU A N 1
ATOM 2946 C CA . LEU A 1 396 ? -37.025 14.792 36.890 1.00 33.72 396 LEU A CA 1
ATOM 2947 C C . LEU A 1 396 ? -37.442 15.388 38.246 1.00 33.72 396 LEU A C 1
ATOM 2949 O O . LEU A 1 396 ? -37.952 16.506 38.319 1.00 33.72 396 LEU A O 1
ATOM 2953 N N . ALA A 1 397 ? -37.194 14.639 39.323 1.00 35.34 397 ALA A N 1
ATOM 2954 C CA . ALA A 1 397 ? -37.336 15.087 40.709 1.00 35.34 397 ALA A CA 1
ATOM 2955 C C . ALA A 1 397 ? -36.149 15.986 41.141 1.00 35.34 397 ALA A C 1
ATOM 2957 O O . ALA A 1 397 ? -35.053 15.849 40.597 1.00 35.34 397 ALA A O 1
ATOM 2958 N N . PRO A 1 398 ? -36.331 16.901 42.116 1.00 33.72 398 PRO A N 1
ATOM 2959 C CA . PRO A 1 398 ? -35.317 17.890 42.486 1.00 33.72 398 PRO A CA 1
ATOM 2960 C C . PRO A 1 398 ? -34.116 17.280 43.231 1.00 33.72 398 PRO A C 1
ATOM 2962 O O . PRO A 1 398 ? -34.274 16.544 44.204 1.00 33.72 398 PRO A O 1
ATOM 2965 N N . THR A 1 399 ? -32.907 17.645 42.800 1.00 36.62 399 THR A N 1
ATOM 2966 C CA . THR A 1 399 ? -31.621 17.276 43.411 1.00 36.62 399 THR A CA 1
ATOM 2967 C C . THR A 1 399 ? -31.248 18.196 44.580 1.00 36.62 399 THR A C 1
ATOM 2969 O O . THR A 1 399 ? -31.310 19.420 44.465 1.00 36.62 399 THR A O 1
ATOM 2972 N N . VAL A 1 400 ? -30.813 17.599 45.693 1.00 35.22 400 VAL A N 1
ATOM 2973 C CA . VAL A 1 400 ? -30.230 18.263 46.878 1.00 35.22 400 VAL A CA 1
ATOM 2974 C C . VAL A 1 400 ? -28.755 18.616 46.601 1.00 35.22 400 VAL A C 1
ATOM 2976 O O . VAL A 1 400 ? -28.062 17.803 45.990 1.00 35.22 400 VAL A O 1
ATOM 2979 N N . PRO A 1 401 ? -28.236 19.784 47.032 1.00 37.91 401 PRO A N 1
ATOM 2980 C CA . PRO A 1 401 ? -26.838 20.153 46.797 1.00 37.91 401 PRO A CA 1
ATOM 2981 C C . PRO A 1 401 ? -25.866 19.378 47.715 1.00 37.91 401 PRO A C 1
ATOM 2983 O O . PRO A 1 401 ? -26.189 19.147 48.885 1.00 37.91 401 PRO A O 1
ATOM 2986 N N . PRO A 1 402 ? -24.668 18.989 47.232 1.00 37.44 402 PRO A N 1
ATOM 2987 C CA . PRO A 1 402 ? -23.708 18.228 48.024 1.00 37.44 402 PRO A CA 1
ATOM 2988 C C . PRO A 1 402 ? -22.975 19.091 49.062 1.00 37.44 402 PRO A C 1
ATOM 2990 O O . PRO A 1 402 ? -22.723 20.281 48.871 1.00 37.44 402 PRO A O 1
ATOM 2993 N N . THR A 1 403 ? -22.623 18.452 50.179 1.00 35.69 403 THR A N 1
ATOM 2994 C CA . THR A 1 403 ? -21.830 19.014 51.286 1.00 35.69 403 THR A CA 1
ATOM 2995 C C . THR A 1 403 ? -20.326 18.951 50.950 1.00 35.69 403 THR A C 1
ATOM 2997 O O . THR A 1 403 ? -19.907 17.958 50.354 1.00 35.69 403 THR A O 1
ATOM 3000 N N . PRO A 1 404 ? -19.488 19.943 51.318 1.00 32.28 404 PRO A N 1
ATOM 3001 C CA . PRO A 1 404 ? -18.058 19.922 50.994 1.00 32.28 404 PRO A CA 1
ATOM 3002 C C . PRO A 1 404 ? -17.300 18.858 51.802 1.00 32.28 404 PRO A C 1
ATOM 3004 O O . PRO A 1 404 ? -17.454 18.780 53.021 1.00 32.28 404 PRO A O 1
ATOM 3007 N N . VAL A 1 405 ? -16.437 18.088 51.132 1.00 35.72 405 VAL A N 1
ATOM 3008 C CA . VAL A 1 405 ? -15.479 17.143 51.739 1.00 35.72 405 VAL A CA 1
ATOM 3009 C C . VAL A 1 405 ? -14.062 17.751 51.668 1.00 35.72 405 VAL A C 1
ATOM 3011 O O . VAL A 1 405 ? -13.779 18.475 50.710 1.00 35.72 405 VAL A O 1
ATOM 3014 N N . PRO A 1 406 ? -13.169 17.526 52.657 1.00 30.28 406 PRO A N 1
ATOM 3015 C CA . PRO A 1 406 ? -11.874 18.204 52.729 1.00 30.28 406 PRO A CA 1
ATOM 3016 C C . PRO A 1 406 ? -10.910 17.783 51.615 1.00 30.28 406 PRO A C 1
ATOM 3018 O O . PRO A 1 406 ? -10.782 16.604 51.293 1.00 30.28 406 PRO A O 1
ATOM 3021 N N . VAL A 1 407 ? -10.183 18.767 51.083 1.00 32.09 407 VAL A N 1
ATOM 3022 C CA . VAL A 1 407 ? -9.095 18.600 50.115 1.00 32.09 407 VAL A CA 1
ATOM 3023 C C . VAL A 1 407 ? -7.862 18.045 50.830 1.00 32.09 407 VAL A C 1
ATOM 3025 O O . VAL A 1 407 ? -7.291 18.725 51.681 1.00 32.09 407 VAL A O 1
ATOM 3028 N N . ASN A 1 408 ? -7.424 16.843 50.453 1.00 31.59 408 ASN A N 1
ATOM 3029 C CA . ASN A 1 408 ? -6.063 16.380 50.713 1.00 31.59 408 ASN A CA 1
ATOM 3030 C C . ASN A 1 408 ? -5.228 16.577 49.445 1.00 31.59 408 ASN A C 1
ATOM 3032 O O . ASN A 1 408 ? -5.582 16.085 48.376 1.00 31.59 408 ASN A O 1
ATOM 3036 N N . THR A 1 409 ? -4.122 17.303 49.576 1.00 31.08 409 THR A N 1
ATOM 3037 C CA . THR A 1 409 ? -3.128 17.513 48.519 1.00 31.08 409 THR A CA 1
ATOM 3038 C C . THR A 1 409 ? -2.421 16.186 48.201 1.00 31.08 409 THR A C 1
ATOM 3040 O O . THR A 1 409 ? -1.837 15.606 49.119 1.00 31.08 409 THR A O 1
ATOM 3043 N N . PRO A 1 410 ? -2.429 15.686 46.951 1.00 32.59 410 PRO A N 1
ATOM 3044 C CA . PRO A 1 410 ? -1.686 14.481 46.595 1.00 32.59 410 PRO A CA 1
ATOM 3045 C C . PRO A 1 410 ? -0.180 14.759 46.548 1.00 32.59 410 PRO A C 1
ATOM 3047 O O . PRO A 1 410 ? 0.274 15.712 45.912 1.00 32.59 410 PRO A O 1
ATOM 3050 N N . THR A 1 411 ? 0.598 13.903 47.203 1.00 31.12 411 THR A N 1
ATOM 3051 C CA . THR A 1 411 ? 2.052 13.824 47.040 1.00 31.12 411 THR A CA 1
ATOM 3052 C C . THR A 1 411 ? 2.357 13.229 45.663 1.00 31.12 411 THR A C 1
ATOM 3054 O O . THR A 1 411 ? 1.828 12.173 45.324 1.00 31.12 411 THR A O 1
ATOM 3057 N N . LEU A 1 412 ? 3.190 13.906 44.868 1.00 29.12 412 LEU A N 1
ATOM 3058 C CA . LEU A 1 412 ? 3.609 13.457 43.535 1.00 29.12 412 LEU A CA 1
ATOM 3059 C C . LEU A 1 412 ? 4.250 12.059 43.598 1.00 29.12 412 LEU A C 1
ATOM 3061 O O . LEU A 1 412 ? 5.202 11.846 44.350 1.00 29.12 412 LEU A O 1
ATOM 3065 N N . ALA A 1 413 ? 3.745 11.128 42.786 1.00 28.73 413 ALA A N 1
ATOM 3066 C CA . ALA A 1 413 ? 4.408 9.857 42.516 1.00 28.73 413 ALA A CA 1
ATOM 3067 C C . ALA A 1 413 ? 5.658 10.087 41.636 1.00 28.73 413 ALA A C 1
ATOM 3069 O O . ALA A 1 413 ? 5.673 11.023 40.830 1.00 28.73 413 ALA A O 1
ATOM 3070 N N . PRO A 1 414 ? 6.720 9.275 41.788 1.00 27.58 414 PRO A N 1
ATOM 3071 C CA . PRO A 1 414 ? 7.955 9.449 41.035 1.00 27.58 414 PRO A CA 1
ATOM 3072 C C . PRO A 1 414 ? 7.729 9.203 39.538 1.00 27.58 414 PRO A C 1
ATOM 3074 O O . PRO A 1 414 ? 7.111 8.220 39.138 1.00 27.58 414 PRO A O 1
ATOM 3077 N N . VAL A 1 415 ? 8.263 10.108 38.717 1.00 27.48 415 VAL A N 1
ATOM 3078 C CA . VAL A 1 415 ? 8.283 10.005 37.254 1.00 27.48 415 VAL A CA 1
ATOM 3079 C C . VAL A 1 415 ? 9.171 8.823 36.860 1.00 27.48 415 VAL A C 1
ATOM 3081 O O . VAL A 1 415 ? 10.379 8.848 37.095 1.00 27.48 415 VAL A O 1
ATOM 3084 N N . VAL A 1 416 ? 8.581 7.788 36.263 1.00 27.00 416 VAL A N 1
ATOM 3085 C CA . VAL A 1 416 ? 9.328 6.687 35.642 1.00 27.00 416 VAL A CA 1
ATOM 3086 C C . VAL A 1 416 ? 9.803 7.166 34.270 1.00 27.00 416 VAL A C 1
ATOM 3088 O O . VAL A 1 416 ? 9.000 7.609 33.453 1.00 27.00 416 VAL A O 1
ATOM 3091 N N . SER A 1 417 ? 11.116 7.131 34.032 1.00 28.80 417 SER A N 1
ATOM 3092 C CA . SER A 1 417 ? 11.693 7.472 32.724 1.00 28.80 417 SER A CA 1
ATOM 3093 C C . SER A 1 417 ? 11.370 6.381 31.691 1.00 28.80 417 SER A C 1
ATOM 3095 O O . SER A 1 417 ? 11.320 5.206 32.065 1.00 28.80 417 SER A O 1
ATOM 3097 N N . PRO A 1 418 ? 11.164 6.725 30.407 1.00 28.31 418 PRO A N 1
ATOM 3098 C CA . PRO A 1 418 ? 10.864 5.738 29.374 1.00 28.31 418 PRO A CA 1
ATOM 3099 C C . PRO A 1 418 ? 12.034 4.762 29.186 1.00 28.31 418 PRO A C 1
ATOM 3101 O O . PRO A 1 418 ? 13.197 5.162 29.161 1.00 28.31 418 PRO A O 1
ATOM 3104 N N . VAL A 1 419 ? 11.720 3.471 29.056 1.00 31.77 419 VAL A N 1
ATOM 3105 C CA . VAL A 1 419 ? 12.701 2.421 28.752 1.00 31.77 419 VAL A CA 1
ATOM 3106 C C . VAL A 1 419 ? 13.025 2.478 27.260 1.00 31.77 419 VAL A C 1
ATOM 3108 O O . VAL A 1 419 ? 12.178 2.166 26.425 1.00 31.77 419 VAL A O 1
ATOM 3111 N N . THR A 1 420 ? 14.252 2.856 26.909 1.00 35.50 420 THR A N 1
ATOM 3112 C CA . THR A 1 420 ? 14.736 2.821 25.524 1.00 35.50 420 THR A CA 1
ATOM 3113 C C . THR A 1 420 ? 15.197 1.403 25.178 1.00 35.50 420 THR A C 1
ATOM 3115 O O . THR A 1 420 ? 16.028 0.827 25.879 1.00 35.50 420 THR A O 1
ATOM 3118 N N . LYS A 1 421 ? 14.659 0.822 24.101 1.00 38.47 421 LYS A N 1
ATOM 3119 C CA . LYS A 1 421 ? 15.114 -0.467 23.555 1.00 38.47 421 LYS A CA 1
ATOM 3120 C C . LYS A 1 421 ? 16.448 -0.274 22.820 1.00 38.47 421 LYS A C 1
ATOM 3122 O O . LYS A 1 421 ? 16.547 0.628 21.995 1.00 38.47 421 LYS A O 1
ATOM 3127 N N . TYR A 1 422 ? 17.438 -1.133 23.080 1.00 39.56 422 TYR A N 1
ATOM 3128 C CA . TYR A 1 422 ? 18.703 -1.178 22.330 1.00 39.56 422 TYR A CA 1
ATOM 3129 C C . TYR A 1 422 ? 18.807 -2.495 21.555 1.00 39.56 422 TYR A C 1
ATOM 3131 O O . TYR A 1 422 ? 18.626 -3.569 22.135 1.00 39.56 422 TYR A O 1
ATOM 3139 N N . ILE A 1 423 ? 19.092 -2.411 20.256 1.00 44.56 423 ILE A N 1
ATOM 3140 C CA . ILE A 1 423 ? 19.336 -3.559 19.374 1.00 44.56 423 ILE A CA 1
ATOM 3141 C C . ILE A 1 423 ? 20.803 -3.486 18.959 1.00 44.56 423 ILE A C 1
ATOM 3143 O O . ILE A 1 423 ? 21.232 -2.464 18.438 1.00 44.56 423 ILE A O 1
ATOM 3147 N N . CYS A 1 424 ? 21.573 -4.542 19.219 1.00 41.28 424 CYS A N 1
ATOM 3148 C CA . CYS A 1 424 ? 22.991 -4.598 18.878 1.00 41.28 424 CYS A CA 1
ATOM 3149 C C . CYS A 1 424 ? 23.251 -5.377 17.586 1.00 41.28 424 CYS A C 1
ATOM 3151 O O . CYS A 1 424 ? 22.580 -6.370 17.286 1.00 41.28 424 CYS A O 1
ATOM 3153 N N . HIS A 1 425 ? 24.267 -4.954 16.840 1.00 45.09 425 HIS A N 1
ATOM 3154 C CA . HIS A 1 425 ? 24.741 -5.617 15.633 1.00 45.09 425 HIS A CA 1
ATOM 3155 C C . HIS A 1 425 ? 25.902 -6.582 15.920 1.00 45.09 425 HIS A C 1
ATOM 3157 O O . HIS A 1 425 ? 26.630 -6.491 16.911 1.00 45.09 425 HIS A O 1
ATOM 3163 N N . LYS A 1 426 ? 26.112 -7.535 15.005 1.00 40.53 426 LYS A N 1
ATOM 3164 C CA . LYS A 1 426 ? 27.202 -8.515 15.091 1.00 40.53 426 LYS A CA 1
ATOM 3165 C C . LYS A 1 426 ? 28.564 -7.808 15.135 1.00 40.53 426 LYS A C 1
ATOM 3167 O O . LYS A 1 426 ? 28.877 -7.019 14.249 1.00 40.53 426 LYS A O 1
ATOM 3172 N N . ASN A 1 427 ? 29.389 -8.159 16.124 1.00 43.12 427 ASN A N 1
ATOM 3173 C CA . ASN A 1 427 ? 30.688 -7.551 16.447 1.00 43.12 427 ASN A CA 1
ATOM 3174 C C . ASN A 1 427 ? 30.652 -6.096 16.955 1.00 43.12 427 ASN A C 1
ATOM 3176 O O . ASN A 1 427 ? 31.709 -5.478 17.083 1.00 43.12 427 ASN A O 1
ATOM 3180 N N . GLU A 1 428 ? 29.479 -5.549 17.271 1.00 46.41 428 GLU A N 1
ATOM 3181 C CA . GLU A 1 428 ? 29.374 -4.233 17.900 1.00 46.41 428 GLU A CA 1
ATOM 3182 C C . GLU A 1 428 ? 29.850 -4.285 19.363 1.00 46.41 428 GLU A C 1
ATOM 3184 O O . GLU A 1 428 ? 29.590 -5.256 20.086 1.00 46.41 428 GLU A O 1
ATOM 3189 N N . GLN A 1 429 ? 30.583 -3.250 19.782 1.00 44.88 429 GLN A N 1
ATOM 3190 C CA . GLN A 1 429 ? 30.998 -3.026 21.168 1.00 44.88 429 GLN A CA 1
ATOM 3191 C C . GLN A 1 429 ? 29.858 -2.352 21.927 1.00 44.88 429 GLN A C 1
ATOM 3193 O O . GLN A 1 429 ? 29.442 -1.253 21.566 1.00 44.88 429 GLN A O 1
ATOM 3198 N N . LEU A 1 430 ? 29.360 -3.005 22.976 1.00 47.62 430 LEU A N 1
ATOM 3199 C CA . LEU A 1 430 ? 28.272 -2.459 23.781 1.00 47.62 430 LEU A CA 1
ATOM 3200 C C . LEU A 1 430 ? 28.808 -1.493 24.852 1.00 47.62 430 LEU A C 1
ATOM 3202 O O . LEU A 1 430 ? 29.713 -1.876 25.601 1.00 47.62 430 LEU A O 1
ATOM 3206 N N . PRO A 1 431 ? 28.222 -0.286 24.995 1.00 49.84 431 PRO A N 1
ATOM 3207 C CA . PRO A 1 431 ? 28.516 0.614 26.105 1.00 49.84 431 PRO A CA 1
ATOM 3208 C C . PRO A 1 431 ? 28.271 -0.056 27.465 1.00 49.84 431 PRO A C 1
ATOM 3210 O O . PRO A 1 431 ? 27.294 -0.788 27.653 1.00 49.84 431 PRO A O 1
ATOM 3213 N N . SER A 1 432 ? 29.128 0.235 28.448 1.00 47.94 432 SER A N 1
ATOM 3214 C CA . SER A 1 432 ? 29.046 -0.332 29.806 1.00 47.94 432 SER A CA 1
ATOM 3215 C C . SER A 1 432 ? 27.728 -0.019 30.528 1.00 47.94 432 SER A C 1
ATOM 3217 O O . SER A 1 432 ? 27.308 -0.781 31.395 1.00 47.94 432 SER A O 1
ATOM 3219 N N . GLU A 1 433 ? 27.045 1.051 30.122 1.00 47.16 433 GLU A N 1
ATOM 3220 C CA . GLU A 1 433 ? 25.738 1.501 30.620 1.00 47.16 433 GLU A CA 1
ATOM 3221 C C . GLU A 1 433 ? 24.586 0.533 30.282 1.00 47.16 433 GLU A C 1
ATOM 3223 O O . GLU A 1 433 ? 23.543 0.561 30.933 1.00 47.16 433 GLU A O 1
ATOM 3228 N N . ILE A 1 434 ? 24.778 -0.347 29.292 1.00 45.41 434 ILE A N 1
ATOM 3229 C CA . ILE A 1 434 ? 23.780 -1.320 28.811 1.00 45.41 434 ILE A CA 1
ATOM 3230 C C . ILE A 1 434 ? 24.005 -2.712 29.437 1.00 45.41 434 ILE A C 1
ATOM 3232 O O . ILE A 1 434 ? 23.107 -3.554 29.450 1.00 45.41 434 ILE A O 1
ATOM 3236 N N . CYS A 1 435 ? 25.189 -2.965 30.007 1.00 43.56 435 CYS A N 1
ATOM 3237 C CA . CYS A 1 435 ? 25.561 -4.257 30.583 1.00 43.56 435 CYS A CA 1
ATOM 3238 C C . CYS A 1 435 ? 25.372 -4.261 32.108 1.00 43.56 435 CYS A C 1
ATOM 3240 O O . CYS A 1 435 ? 26.027 -3.509 32.827 1.00 43.56 435 CYS A O 1
ATOM 3242 N N . SER A 1 436 ? 24.562 -5.183 32.639 1.00 40.88 436 SER A N 1
ATOM 3243 C CA . SER A 1 436 ? 24.271 -5.289 34.082 1.00 40.88 436 SER A CA 1
ATOM 3244 C C . SER A 1 436 ? 25.491 -5.586 34.974 1.00 40.88 436 SER A C 1
ATOM 3246 O O . SER A 1 436 ? 25.379 -5.529 36.197 1.00 40.88 436 SER A O 1
ATOM 3248 N N . SER A 1 437 ? 26.648 -5.923 34.390 1.00 36.62 437 SER A N 1
ATOM 3249 C CA . SER A 1 437 ? 27.916 -6.181 35.088 1.00 36.62 437 SER A CA 1
ATOM 3250 C C . SER A 1 437 ? 28.924 -5.024 35.034 1.00 36.62 437 SER A C 1
ATOM 3252 O O . SER A 1 437 ? 29.978 -5.134 35.658 1.00 36.62 437 SER A O 1
ATOM 3254 N N . GLY A 1 438 ? 28.645 -3.933 34.305 1.00 37.09 438 GLY A N 1
ATOM 3255 C CA . GLY A 1 438 ? 29.545 -2.773 34.199 1.00 37.09 438 GLY A CA 1
ATOM 3256 C C . GLY A 1 438 ? 30.848 -3.011 33.417 1.00 37.09 438 GLY A C 1
ATOM 3257 O O . GLY A 1 438 ? 31.803 -2.256 33.583 1.00 37.09 438 GLY A O 1
ATOM 3258 N N . SER A 1 439 ? 30.911 -4.048 32.574 1.00 33.56 439 SER A N 1
ATOM 3259 C CA . SER A 1 439 ? 32.076 -4.388 31.739 1.00 33.56 439 SER A CA 1
ATOM 3260 C C . SER A 1 439 ? 31.719 -4.374 30.249 1.00 33.56 439 SER A C 1
ATOM 3262 O O . SER A 1 439 ? 30.710 -4.971 29.875 1.00 33.56 439 SER A O 1
ATOM 3264 N N . GLU A 1 440 ? 32.551 -3.752 29.404 1.00 39.25 440 GLU A N 1
ATOM 3265 C CA . GLU A 1 440 ? 32.390 -3.759 27.938 1.00 39.25 440 GLU A CA 1
ATOM 3266 C C . GLU A 1 440 ? 32.467 -5.192 27.383 1.00 39.25 440 GLU A C 1
ATOM 3268 O O . GLU A 1 440 ? 33.354 -5.970 27.747 1.00 39.25 440 GLU A O 1
ATOM 3273 N N . THR A 1 441 ? 31.534 -5.555 26.499 1.00 50.34 441 THR A N 1
ATOM 3274 C CA . THR A 1 441 ? 31.506 -6.859 25.815 1.00 50.34 441 THR A CA 1
ATOM 3275 C C . THR A 1 441 ? 31.261 -6.682 24.315 1.00 50.34 441 THR A C 1
ATOM 3277 O O . THR A 1 441 ? 30.782 -5.640 23.867 1.00 50.34 441 THR A O 1
ATOM 3280 N N . SER A 1 442 ? 31.637 -7.694 23.526 1.00 41.25 442 SER A N 1
ATOM 3281 C CA . SER A 1 442 ? 31.468 -7.706 22.065 1.00 41.25 442 SER A CA 1
ATOM 3282 C C . SER A 1 442 ? 30.429 -8.743 21.644 1.00 41.25 442 SER A C 1
ATOM 3284 O O . SER A 1 442 ? 30.366 -9.825 22.234 1.00 41.25 442 SER A O 1
ATOM 3286 N N . CYS A 1 443 ? 29.628 -8.430 20.625 1.00 42.12 443 CYS A N 1
ATOM 3287 C CA . CYS A 1 443 ? 28.636 -9.362 20.081 1.00 42.12 443 CYS A CA 1
ATOM 3288 C C . CYS A 1 443 ? 29.327 -10.485 19.283 1.00 42.12 443 CYS A C 1
ATOM 3290 O O . CYS A 1 443 ? 29.858 -10.237 18.200 1.00 42.12 443 CYS A O 1
ATOM 3292 N N . GLY A 1 444 ? 29.350 -11.707 19.828 1.00 40.34 444 GLY A N 1
ATOM 3293 C CA . GLY A 1 444 ? 30.122 -12.840 19.301 1.00 40.34 444 GLY A CA 1
ATOM 3294 C C . GLY A 1 444 ? 29.531 -13.535 18.063 1.00 40.34 444 GLY A C 1
ATOM 3295 O O . GLY A 1 444 ? 28.372 -13.354 17.698 1.00 40.34 444 GLY A O 1
ATOM 3296 N N . SER A 1 445 ? 30.348 -14.368 17.407 1.00 38.75 445 SER A N 1
ATOM 3297 C CA . SER A 1 445 ? 30.017 -15.087 16.164 1.00 38.75 445 SER A CA 1
ATOM 3298 C C . SER A 1 445 ? 29.451 -16.503 16.355 1.00 38.75 445 SER A C 1
ATOM 3300 O O . SER A 1 445 ? 28.949 -17.071 15.387 1.00 38.75 445 SER A O 1
ATOM 3302 N N . HIS A 1 446 ? 29.470 -17.051 17.574 1.00 35.53 446 HIS A N 1
ATOM 3303 C CA . HIS A 1 446 ? 28.871 -18.341 17.924 1.00 35.53 446 HIS A CA 1
ATOM 3304 C C . HIS A 1 446 ? 28.403 -18.356 19.390 1.00 35.53 446 HIS A C 1
ATOM 3306 O O . HIS A 1 446 ? 29.223 -18.283 20.297 1.00 35.53 446 HIS A O 1
ATOM 3312 N N . GLY A 1 447 ? 27.093 -18.503 19.600 1.00 37.44 447 GLY A N 1
ATOM 3313 C CA . GLY A 1 447 ? 26.493 -19.281 20.695 1.00 37.44 447 GLY A CA 1
ATOM 3314 C C . GLY A 1 447 ? 26.520 -18.770 22.139 1.00 37.44 447 GLY A C 1
ATOM 3315 O O . GLY A 1 447 ? 25.536 -19.012 22.824 1.00 37.44 447 GLY A O 1
ATOM 3316 N N . ASP A 1 448 ? 27.547 -18.061 22.607 1.00 34.34 448 ASP A N 1
ATOM 3317 C CA . ASP A 1 448 ? 27.702 -17.764 24.043 1.00 34.34 448 ASP A CA 1
ATOM 3318 C C . ASP A 1 448 ? 27.857 -16.261 24.340 1.00 34.34 448 ASP A C 1
ATOM 3320 O O . ASP A 1 448 ? 28.907 -15.792 24.771 1.00 34.34 448 ASP A O 1
ATOM 3324 N N . SER A 1 449 ? 26.782 -15.502 24.111 1.00 39.31 449 SER A N 1
ATOM 3325 C CA . SER A 1 449 ? 26.366 -14.328 24.904 1.00 39.31 449 SER A CA 1
ATOM 3326 C C . SER A 1 449 ? 25.032 -13.793 24.356 1.00 39.31 449 SER A C 1
ATOM 3328 O O . SER A 1 449 ? 24.905 -13.513 23.170 1.00 39.31 449 SER A O 1
ATOM 3330 N N . CYS A 1 450 ? 24.027 -13.695 25.239 1.00 31.00 450 CYS A N 1
ATOM 3331 C CA . CYS A 1 450 ? 22.590 -13.501 24.960 1.00 31.00 450 CYS A CA 1
ATOM 3332 C C . CYS A 1 450 ? 21.938 -14.667 24.180 1.00 31.00 450 CYS A C 1
ATOM 3334 O O . CYS A 1 450 ? 21.927 -14.711 22.956 1.00 31.00 450 CYS A O 1
ATOM 3336 N N . GLY A 1 451 ? 21.397 -15.643 24.919 1.00 29.11 451 GLY A N 1
ATOM 3337 C CA . GLY A 1 451 ? 20.859 -16.892 24.373 1.00 29.11 451 GLY A CA 1
ATOM 3338 C C . GLY A 1 451 ? 19.700 -16.731 23.374 1.00 29.11 451 GLY A C 1
ATOM 3339 O O . GLY A 1 451 ? 18.719 -16.052 23.662 1.00 29.11 451 GLY A O 1
ATOM 3340 N N . ASN A 1 452 ? 19.851 -17.430 22.243 1.00 29.86 452 ASN A N 1
ATOM 3341 C CA . ASN A 1 452 ? 18.903 -17.841 21.195 1.00 29.86 452 ASN A CA 1
ATOM 3342 C C . ASN A 1 452 ? 17.641 -16.990 20.944 1.00 29.86 452 ASN A C 1
ATOM 3344 O O . ASN A 1 452 ? 16.662 -17.038 21.690 1.00 29.86 452 ASN A O 1
ATOM 3348 N N . GLY A 1 453 ? 17.647 -16.346 19.770 1.00 31.22 453 GLY A N 1
ATOM 3349 C CA . GLY A 1 453 ? 16.636 -15.406 19.286 1.00 31.22 453 GLY A CA 1
ATOM 3350 C C . GLY A 1 453 ? 17.001 -13.998 19.740 1.00 31.22 453 GLY A C 1
ATOM 3351 O O . GLY A 1 453 ? 17.308 -13.810 20.909 1.00 31.22 453 GLY A O 1
ATOM 3352 N N . ALA A 1 454 ? 17.037 -13.020 18.834 1.00 27.33 454 ALA A N 1
ATOM 3353 C CA . ALA A 1 454 ? 17.372 -11.638 19.176 1.00 27.33 454 ALA A CA 1
ATOM 3354 C C . ALA A 1 454 ? 16.504 -11.161 20.358 1.00 27.33 454 ALA A C 1
ATOM 3356 O O . ALA A 1 454 ? 15.303 -10.945 20.206 1.00 27.33 454 ALA A O 1
ATOM 3357 N N . LYS A 1 455 ? 17.088 -11.053 21.557 1.00 33.41 455 LYS A N 1
ATOM 3358 C CA . LYS A 1 455 ? 16.394 -10.532 22.735 1.00 33.41 455 LYS A CA 1
ATOM 3359 C C . LYS A 1 455 ? 16.857 -9.110 23.004 1.00 33.41 455 LYS A C 1
ATOM 3361 O O . LYS A 1 455 ? 18.042 -8.835 23.134 1.00 33.41 455 LYS A O 1
ATOM 3366 N N . LEU A 1 456 ? 15.861 -8.240 23.105 1.00 31.41 456 LEU A N 1
ATOM 3367 C CA . LEU A 1 456 ? 15.933 -6.864 23.574 1.00 31.41 456 LEU A CA 1
ATOM 3368 C C . LEU A 1 456 ? 16.583 -6.789 24.964 1.00 31.41 456 LEU A C 1
ATOM 3370 O O . LEU A 1 456 ? 16.076 -7.400 25.907 1.00 31.41 456 LEU A O 1
ATOM 3374 N N . CYS A 1 457 ? 17.651 -6.004 25.115 1.00 32.34 457 CYS A N 1
ATOM 3375 C CA . CYS A 1 457 ? 18.186 -5.637 26.428 1.00 32.34 457 CYS A CA 1
ATOM 3376 C C . CYS A 1 457 ? 17.368 -4.473 27.010 1.00 32.34 457 CYS A C 1
ATOM 3378 O O . CYS A 1 457 ? 17.132 -3.476 26.328 1.00 32.34 457 CYS A O 1
ATOM 3380 N N . TRP A 1 458 ? 16.923 -4.602 28.264 1.00 32.38 458 TRP A N 1
ATOM 3381 C CA . TRP A 1 458 ? 16.180 -3.564 28.988 1.00 32.38 458 TRP A CA 1
ATOM 3382 C C . TRP A 1 458 ? 17.103 -2.885 30.002 1.00 32.38 458 TRP A C 1
ATOM 3384 O O . TRP A 1 458 ? 17.748 -3.564 30.801 1.00 32.38 458 TRP A O 1
ATOM 3394 N N . ALA A 1 459 ? 17.130 -1.550 30.010 1.00 28.20 459 ALA A N 1
ATOM 3395 C CA . ALA A 1 459 ? 17.750 -0.787 31.089 1.00 28.20 459 ALA A CA 1
ATOM 3396 C C . ALA A 1 459 ? 16.962 -1.009 32.396 1.00 28.20 459 ALA A C 1
ATOM 3398 O O . ALA A 1 459 ? 15.741 -0.857 32.449 1.00 28.20 459 ALA A O 1
ATOM 3399 N N . SER A 1 460 ? 17.658 -1.421 33.453 1.00 30.50 460 SER A N 1
ATOM 3400 C CA . SER A 1 460 ? 17.064 -1.893 34.702 1.00 30.50 460 SER A CA 1
ATOM 3401 C C . SER A 1 460 ? 16.545 -0.758 35.592 1.00 30.50 460 SER A C 1
ATOM 3403 O O . SER A 1 460 ? 17.342 -0.088 36.245 1.00 30.50 460 SER A O 1
ATOM 3405 N N . GLN A 1 461 ? 15.221 -0.634 35.728 1.00 27.86 461 GLN A N 1
ATOM 3406 C CA . GLN A 1 461 ? 14.559 -0.195 36.967 1.00 27.86 461 GLN A CA 1
ATOM 3407 C C . GLN A 1 461 ? 13.240 -0.968 37.171 1.00 27.86 461 GLN A C 1
ATOM 3409 O O . GLN A 1 461 ? 12.156 -0.449 36.935 1.00 27.86 461 GLN A O 1
ATOM 3414 N N . CYS A 1 462 ? 13.325 -2.223 37.629 1.00 23.69 462 CYS A N 1
ATOM 3415 C CA . CYS A 1 462 ? 12.180 -2.922 38.229 1.00 23.69 462 CYS A CA 1
ATOM 3416 C C . CYS A 1 462 ? 12.194 -2.708 39.754 1.00 23.69 462 CYS A C 1
ATOM 3418 O O . CYS A 1 462 ? 13.181 -3.079 40.399 1.00 23.69 462 CYS A O 1
ATOM 3420 N N . PRO A 1 463 ? 11.123 -2.178 40.373 1.00 27.91 463 PRO A N 1
ATOM 3421 C CA . PRO A 1 463 ? 11.011 -2.085 41.821 1.00 27.91 463 PRO A CA 1
ATOM 3422 C C . PRO A 1 463 ? 10.533 -3.428 42.395 1.00 27.91 463 PRO A C 1
ATOM 3424 O O . PRO A 1 463 ? 9.393 -3.576 42.814 1.00 27.91 463 PRO A O 1
ATOM 3427 N N . CYS A 1 464 ? 11.411 -4.431 42.438 1.00 28.50 464 CYS A N 1
ATOM 3428 C CA . CYS A 1 464 ? 11.198 -5.629 43.259 1.00 28.50 464 CYS A CA 1
ATOM 3429 C C . CYS A 1 464 ? 11.988 -5.489 44.558 1.00 28.50 464 CYS A C 1
ATOM 3431 O O . CYS A 1 464 ? 12.998 -6.154 44.777 1.00 28.50 464 CYS A O 1
ATOM 3433 N N . LYS A 1 465 ? 11.551 -4.578 45.422 1.00 28.78 465 LYS A N 1
ATOM 3434 C CA . LYS A 1 465 ? 12.091 -4.460 46.773 1.00 28.78 465 LYS A CA 1
ATOM 3435 C C . LYS A 1 465 ? 10.944 -4.117 47.707 1.00 28.78 465 LYS A C 1
ATOM 3437 O O . LYS A 1 465 ? 10.806 -2.955 48.027 1.00 28.78 465 LYS A O 1
ATOM 3442 N N . ASP A 1 466 ? 10.100 -5.108 48.022 1.00 30.23 466 ASP A N 1
ATOM 3443 C CA . ASP A 1 466 ? 9.245 -5.118 49.230 1.00 30.23 466 ASP A CA 1
ATOM 3444 C C . ASP A 1 466 ? 8.444 -6.424 49.441 1.00 30.23 466 ASP A C 1
ATOM 3446 O O . ASP A 1 466 ? 7.336 -6.412 49.968 1.00 30.23 466 ASP A O 1
ATOM 3450 N N . ILE A 1 467 ? 8.997 -7.598 49.104 1.00 28.22 467 ILE A N 1
ATOM 3451 C CA . ILE A 1 467 ? 8.465 -8.869 49.631 1.00 28.22 467 ILE A CA 1
ATOM 3452 C C . ILE A 1 467 ? 9.647 -9.760 50.017 1.00 28.22 467 ILE A C 1
ATOM 3454 O O . ILE A 1 467 ? 10.434 -10.178 49.172 1.00 28.22 467 ILE A O 1
ATOM 3458 N N . GLY A 1 468 ? 9.814 -9.992 51.320 1.00 31.33 468 GLY A N 1
ATOM 3459 C CA . GLY A 1 468 ? 10.918 -10.755 51.899 1.00 31.33 468 GLY A CA 1
ATOM 3460 C C . GLY A 1 468 ? 10.885 -12.239 51.534 1.00 31.33 468 GLY A C 1
ATOM 3461 O O . GLY A 1 468 ? 10.395 -13.053 52.312 1.00 31.33 468 GLY A O 1
ATOM 3462 N N . VAL A 1 469 ? 11.464 -12.591 50.385 1.00 27.11 469 VAL A N 1
ATOM 3463 C CA . VAL A 1 469 ? 11.731 -13.975 49.971 1.00 27.11 469 VAL A CA 1
ATOM 3464 C C . VAL A 1 469 ? 13.223 -14.103 49.658 1.00 27.11 469 VAL A C 1
ATOM 3466 O O . VAL A 1 469 ? 13.746 -13.414 48.786 1.00 27.11 469 VAL A O 1
ATOM 3469 N N . GLN A 1 470 ? 13.935 -14.961 50.395 1.00 26.38 470 GLN A N 1
ATOM 3470 C CA . GLN A 1 470 ? 15.304 -15.347 50.046 1.00 26.38 470 GLN A CA 1
ATOM 3471 C C . GLN A 1 470 ? 15.262 -16.340 48.879 1.00 26.38 470 GLN A C 1
ATOM 3473 O O . GLN A 1 470 ? 14.787 -17.461 49.046 1.00 26.38 470 GLN A O 1
ATOM 3478 N N . CYS A 1 471 ? 15.783 -15.947 47.715 1.00 26.42 471 CYS A N 1
ATOM 3479 C CA . CYS A 1 471 ? 16.018 -16.865 46.601 1.00 26.42 471 CYS A CA 1
ATOM 3480 C C . CYS A 1 471 ? 17.368 -17.577 46.781 1.00 26.42 471 CYS A C 1
ATOM 3482 O O . CYS A 1 471 ? 18.408 -16.934 46.935 1.00 26.42 471 CYS A O 1
ATOM 3484 N N . GLY A 1 472 ? 17.336 -18.913 46.772 1.00 28.20 472 GLY A N 1
ATOM 3485 C CA . GLY A 1 472 ? 18.521 -19.759 46.635 1.00 28.20 472 GLY A CA 1
ATOM 3486 C C . GLY A 1 472 ? 19.162 -19.604 45.253 1.00 28.20 472 GLY A C 1
ATOM 3487 O O . GLY A 1 472 ? 18.555 -19.077 44.326 1.00 28.20 472 GLY A O 1
ATOM 3488 N N . SER A 1 473 ? 20.415 -20.032 45.137 1.00 30.00 473 SER A N 1
ATOM 3489 C CA . SER A 1 473 ? 21.316 -19.825 44.000 1.00 30.00 473 SER A CA 1
ATOM 3490 C C . SER A 1 473 ? 20.834 -20.441 42.675 1.00 30.00 473 SER A C 1
ATOM 3492 O O . SER A 1 473 ? 21.310 -21.500 42.279 1.00 30.00 473 SER A O 1
ATOM 3494 N N . SER A 1 474 ? 19.920 -19.764 41.985 1.00 29.97 474 SER A N 1
ATOM 3495 C CA . SER A 1 474 ? 19.656 -19.860 40.543 1.00 29.97 474 SER A CA 1
ATOM 3496 C C . SER A 1 474 ? 18.602 -18.803 40.193 1.00 29.97 474 SER A C 1
ATOM 3498 O O . SER A 1 474 ? 17.438 -18.932 40.567 1.00 29.97 474 SER A O 1
ATOM 3500 N N . ASN A 1 475 ? 19.024 -17.723 39.535 1.00 28.83 475 ASN A N 1
ATOM 3501 C CA . ASN A 1 475 ? 18.156 -16.615 39.134 1.00 28.83 475 ASN A CA 1
ATOM 3502 C C . ASN A 1 475 ? 17.275 -17.009 37.937 1.00 28.83 475 ASN A C 1
ATOM 3504 O O . ASN A 1 475 ? 17.659 -16.765 36.796 1.00 28.83 475 ASN A O 1
ATOM 3508 N N . GLU A 1 476 ? 16.080 -17.541 38.184 1.00 30.84 476 GLU A N 1
ATOM 3509 C CA . GLU A 1 476 ? 15.024 -17.616 37.168 1.00 30.84 476 GLU A CA 1
ATOM 3510 C C . GLU A 1 476 ? 13.739 -16.961 37.689 1.00 30.84 476 GLU A C 1
ATOM 3512 O O . GLU A 1 476 ? 13.044 -17.491 38.555 1.00 30.84 476 GLU A O 1
ATOM 3517 N N . CYS A 1 477 ? 13.416 -15.785 37.143 1.00 23.38 477 CYS A N 1
ATOM 3518 C CA . CYS A 1 477 ? 12.067 -15.233 37.191 1.00 23.38 477 CYS A CA 1
ATOM 3519 C C . CYS A 1 477 ? 11.255 -15.875 36.063 1.00 23.38 477 CYS A C 1
ATOM 3521 O O . CYS A 1 477 ? 11.538 -15.660 34.886 1.00 23.38 477 CYS A O 1
ATOM 3523 N N . CYS A 1 478 ? 10.236 -16.649 36.424 1.00 26.55 478 CYS A N 1
ATOM 3524 C CA . CYS A 1 478 ? 9.239 -17.145 35.486 1.00 26.55 478 CYS A CA 1
ATOM 3525 C C . CYS A 1 478 ? 8.294 -16.009 35.058 1.00 26.55 478 CYS A C 1
ATOM 3527 O O . CYS A 1 478 ? 7.590 -15.445 35.893 1.00 26.55 478 CYS A O 1
ATOM 3529 N N . SER A 1 479 ? 8.193 -15.747 33.755 1.00 27.98 479 SER A N 1
ATOM 3530 C CA . SER A 1 479 ? 6.969 -15.237 33.128 1.00 27.98 479 SER A CA 1
ATOM 3531 C C . SER A 1 479 ? 6.738 -16.016 31.830 1.00 27.98 479 SER A C 1
ATOM 3533 O O . SER A 1 479 ? 7.614 -16.130 30.975 1.00 27.98 479 SER A O 1
ATOM 3535 N N . GLY A 1 480 ? 5.592 -16.693 31.762 1.00 24.98 480 GLY A N 1
ATOM 3536 C CA . GLY A 1 480 ? 5.307 -17.726 30.774 1.00 24.98 480 GLY A CA 1
ATOM 3537 C C . GLY A 1 480 ? 4.661 -17.205 29.494 1.00 24.98 480 GLY A C 1
ATOM 3538 O O . GLY A 1 480 ? 3.740 -16.404 29.552 1.00 24.98 480 GLY A O 1
ATOM 3539 N N . PHE A 1 481 ? 5.100 -17.764 28.366 1.00 23.53 481 PHE A N 1
ATOM 3540 C CA . PHE A 1 481 ? 4.293 -18.101 27.189 1.00 23.53 481 PHE A CA 1
ATOM 3541 C C . PHE A 1 481 ? 4.949 -19.335 26.549 1.00 23.53 481 PHE A C 1
ATOM 3543 O O . PHE A 1 481 ? 6.071 -19.267 26.053 1.00 23.53 481 PHE A O 1
ATOM 3550 N N . CYS A 1 482 ? 4.290 -20.492 26.628 1.00 23.67 482 CYS A N 1
ATOM 3551 C CA . CYS A 1 482 ? 4.761 -21.732 26.010 1.00 23.67 482 CYS A CA 1
ATOM 3552 C C . CYS A 1 482 ? 4.182 -21.851 24.595 1.00 23.67 482 CYS A C 1
ATOM 3554 O O . CYS A 1 482 ? 2.995 -22.128 24.451 1.00 23.67 482 CYS A O 1
ATOM 3556 N N . TYR A 1 483 ? 5.020 -21.709 23.566 1.00 25.47 483 TYR A N 1
ATOM 3557 C CA . TYR A 1 483 ? 4.755 -22.256 22.231 1.00 25.47 483 TYR A CA 1
ATOM 3558 C C . TYR A 1 483 ? 5.543 -23.567 22.086 1.00 25.47 483 TYR A C 1
ATOM 3560 O O . TYR A 1 483 ? 6.769 -23.588 22.188 1.00 25.47 483 TYR A O 1
ATOM 3568 N N . GLY A 1 484 ? 4.829 -24.687 21.929 1.00 25.44 484 GLY A N 1
ATOM 3569 C CA . GLY A 1 484 ? 5.405 -26.033 21.838 1.00 25.44 484 GLY A CA 1
ATOM 3570 C C . GLY A 1 484 ? 6.178 -26.231 20.533 1.00 25.44 484 GLY A C 1
ATOM 3571 O O . GLY A 1 484 ? 5.606 -26.166 19.453 1.00 25.44 484 GLY A O 1
ATOM 3572 N N . SER A 1 485 ? 7.490 -26.450 20.613 1.00 30.25 485 SER A N 1
ATOM 3573 C CA . SER A 1 485 ? 8.078 -27.779 20.377 1.00 30.25 485 SER A CA 1
ATOM 3574 C C . SER A 1 485 ? 9.276 -28.093 21.295 1.00 30.25 485 SER A C 1
ATOM 3576 O O . SER A 1 485 ? 9.938 -29.114 21.126 1.00 30.25 485 SER A O 1
ATOM 3578 N N . GLN A 1 486 ? 9.540 -27.269 22.317 1.00 32.59 486 GLN A N 1
ATOM 3579 C CA . GLN A 1 486 ? 10.706 -27.424 23.208 1.00 32.59 486 GLN A CA 1
ATOM 3580 C C . GLN A 1 486 ? 10.469 -28.210 24.512 1.00 32.59 486 GLN A C 1
ATOM 3582 O O . GLN A 1 486 ? 11.402 -28.381 25.290 1.00 32.59 486 GLN A O 1
ATOM 3587 N N . VAL A 1 487 ? 9.277 -28.766 24.759 1.00 33.22 487 VAL A N 1
ATOM 3588 C CA . VAL A 1 487 ? 8.996 -29.489 26.023 1.00 33.22 487 VAL A CA 1
ATOM 3589 C C . VAL A 1 487 ? 9.405 -30.976 25.989 1.00 33.22 487 VAL A C 1
ATOM 3591 O O . VAL A 1 487 ? 9.479 -31.620 27.032 1.00 33.22 487 VAL A O 1
ATOM 3594 N N . CYS A 1 488 ? 9.766 -31.541 24.831 1.00 27.41 488 CYS A N 1
ATOM 3595 C CA . CYS A 1 488 ? 10.221 -32.940 24.763 1.00 27.41 488 CYS A CA 1
ATOM 3596 C C . CYS A 1 488 ? 11.720 -33.144 25.036 1.00 27.41 488 CYS A C 1
ATOM 3598 O O . CYS A 1 488 ? 12.118 -34.265 25.337 1.00 27.41 488 CYS A O 1
ATOM 3600 N N . ALA A 1 489 ? 12.553 -32.100 24.990 1.00 32.09 489 ALA A N 1
ATOM 3601 C CA . ALA A 1 489 ? 13.993 -32.249 25.233 1.00 32.09 489 ALA A CA 1
ATOM 3602 C C . ALA A 1 489 ? 14.347 -32.277 26.732 1.00 32.09 489 ALA A C 1
ATOM 3604 O O . ALA A 1 489 ? 15.315 -32.924 27.131 1.00 32.09 489 ALA A O 1
ATOM 3605 N N . THR A 1 490 ? 13.543 -31.633 27.582 1.00 32.94 490 THR A N 1
ATOM 3606 C CA . THR A 1 490 ? 13.893 -31.434 28.997 1.00 32.94 490 THR A CA 1
ATOM 3607 C C . THR A 1 490 ? 13.576 -32.644 29.882 1.00 32.94 490 THR A C 1
ATOM 3609 O O . THR A 1 490 ? 14.214 -32.817 30.911 1.00 32.94 490 THR A O 1
ATOM 3612 N N . LYS A 1 491 ? 12.668 -33.546 29.473 1.00 30.27 491 LYS A N 1
ATOM 3613 C CA . LYS A 1 491 ? 12.359 -34.764 30.253 1.00 30.27 491 LYS A CA 1
ATOM 3614 C C . LYS A 1 491 ? 13.246 -35.978 29.954 1.00 30.27 491 LYS A C 1
ATOM 3616 O O . LYS A 1 491 ? 13.257 -36.911 30.749 1.00 30.27 491 LYS A O 1
ATOM 3621 N N . CYS A 1 492 ? 14.014 -35.980 28.864 1.00 30.55 492 CYS A N 1
ATOM 3622 C CA . CYS A 1 492 ? 14.950 -37.076 28.570 1.00 30.55 492 CYS A CA 1
ATOM 3623 C C . CYS A 1 492 ? 16.312 -36.904 29.268 1.00 30.55 492 CYS A C 1
ATOM 3625 O O . CYS A 1 492 ? 16.981 -37.894 29.554 1.00 30.55 492 CYS A O 1
ATOM 3627 N N . ALA A 1 493 ? 16.698 -35.673 29.621 1.00 36.38 493 ALA A N 1
ATOM 3628 C CA . ALA A 1 493 ? 17.943 -35.405 30.345 1.00 36.38 493 ALA A CA 1
ATOM 3629 C C . ALA A 1 493 ? 17.883 -35.800 31.837 1.00 36.38 493 ALA A C 1
ATOM 3631 O O . ALA A 1 493 ? 18.918 -36.084 32.435 1.00 36.38 493 ALA A O 1
ATOM 3632 N N . GLU A 1 494 ? 16.686 -35.893 32.426 1.00 37.88 494 GLU A N 1
ATOM 3633 C CA . GLU A 1 494 ? 16.498 -36.305 33.828 1.00 37.88 494 GLU A CA 1
ATOM 3634 C C . GLU A 1 494 ? 16.572 -37.832 34.039 1.00 37.88 494 GLU A C 1
ATOM 3636 O O . GLU A 1 494 ? 16.627 -38.289 35.179 1.00 37.88 494 GLU A O 1
ATOM 3641 N N . ALA A 1 495 ? 16.625 -38.631 32.963 1.00 37.97 495 ALA A N 1
ATOM 3642 C CA . ALA A 1 495 ? 16.676 -40.099 33.023 1.00 37.97 495 ALA A CA 1
ATOM 3643 C C . ALA A 1 495 ? 18.032 -40.718 32.614 1.00 37.97 495 ALA A C 1
ATOM 3645 O O . ALA A 1 495 ? 18.195 -41.932 32.707 1.00 37.97 495 ALA A O 1
ATOM 3646 N N . GLY A 1 496 ? 19.023 -39.913 32.210 1.00 32.12 496 GLY A N 1
ATOM 3647 C CA . GLY A 1 496 ? 20.390 -40.391 31.957 1.00 32.12 496 GLY A CA 1
ATOM 3648 C C . GLY A 1 496 ? 20.635 -41.107 30.618 1.00 32.12 496 GLY A C 1
ATOM 3649 O O . GLY A 1 496 ? 21.574 -41.896 30.537 1.00 32.12 496 GLY A O 1
ATOM 3650 N N . GLU A 1 497 ? 19.862 -40.827 29.562 1.00 35.06 497 GLU A N 1
ATOM 3651 C CA . GLU A 1 497 ? 20.086 -41.392 28.217 1.00 35.06 497 GLU A CA 1
ATOM 3652 C C . GLU A 1 497 ? 20.462 -40.323 27.171 1.00 35.06 497 GLU A C 1
ATOM 3654 O O . GLU A 1 497 ? 19.919 -39.219 27.149 1.00 35.06 497 GLU A O 1
ATOM 3659 N N . SER A 1 498 ? 21.401 -40.650 26.273 1.00 29.88 498 SER A N 1
ATOM 3660 C CA . SER A 1 498 ? 21.861 -39.766 25.191 1.00 29.88 498 SER A CA 1
ATOM 3661 C C . SER A 1 498 ? 21.044 -39.956 23.907 1.00 29.88 498 SER A C 1
ATOM 3663 O O . SER A 1 498 ? 21.047 -41.048 23.336 1.00 29.88 498 SER A O 1
ATOM 3665 N N . CYS A 1 499 ? 20.417 -38.895 23.390 1.00 29.44 499 CYS A N 1
ATOM 3666 C CA . CYS A 1 499 ? 19.735 -38.929 22.091 1.00 29.44 499 CYS A CA 1
ATOM 3667 C C . CYS A 1 499 ? 20.736 -38.789 20.931 1.00 29.44 499 CYS A C 1
ATOM 3669 O O . CYS A 1 499 ? 21.364 -37.746 20.762 1.00 29.44 499 CYS A O 1
ATOM 3671 N N . THR A 1 500 ? 20.846 -39.825 20.096 1.00 31.50 500 THR A N 1
ATOM 3672 C CA . THR A 1 500 ? 21.373 -39.714 18.727 1.00 31.50 500 THR A CA 1
ATOM 3673 C C . THR A 1 500 ? 20.192 -39.751 17.752 1.00 31.50 500 THR A C 1
ATOM 3675 O O . THR A 1 500 ? 19.315 -40.591 17.893 1.00 31.50 500 THR A O 1
ATOM 3678 N N . ASN A 1 501 ? 20.160 -38.775 16.834 1.00 32.03 501 ASN A N 1
ATOM 3679 C CA . ASN A 1 501 ? 19.288 -38.566 15.663 1.00 32.03 501 ASN A CA 1
ATOM 3680 C C . ASN A 1 501 ? 18.039 -39.465 15.467 1.00 32.03 501 ASN A C 1
ATOM 3682 O O . ASN A 1 501 ? 18.196 -40.666 15.257 1.00 32.03 501 ASN A O 1
ATOM 3686 N N . THR A 1 502 ? 16.857 -38.819 15.331 1.00 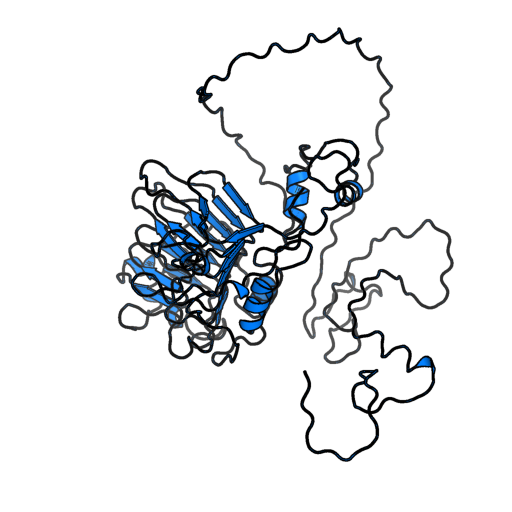28.67 502 THR A N 1
ATOM 3687 C CA . THR A 1 502 ? 15.610 -39.144 14.550 1.00 28.67 502 THR A CA 1
ATOM 3688 C C . THR A 1 502 ? 14.322 -38.908 15.397 1.00 28.67 502 THR A C 1
ATOM 3690 O O . THR A 1 502 ? 14.357 -39.184 16.593 1.00 28.67 502 THR A O 1
ATOM 3693 N N . PRO A 1 503 ? 13.209 -38.339 14.858 1.00 31.92 503 PRO A N 1
ATOM 3694 C CA . PRO A 1 503 ? 12.166 -37.683 15.666 1.00 31.92 503 PRO A CA 1
ATOM 3695 C C . PRO A 1 503 ? 11.073 -38.633 16.190 1.00 31.92 503 PRO A C 1
ATOM 3697 O O . PRO A 1 503 ? 10.598 -39.508 15.469 1.00 31.92 503 PRO A O 1
ATOM 3700 N N . CYS A 1 504 ? 10.619 -38.409 17.429 1.00 25.80 504 CYS A N 1
ATOM 3701 C CA . CYS A 1 504 ? 9.507 -39.137 18.049 1.00 25.80 504 CYS A CA 1
ATOM 3702 C C . CYS A 1 504 ? 8.144 -38.497 17.719 1.00 25.80 504 CYS A C 1
ATOM 3704 O O . CYS A 1 504 ? 7.850 -37.392 18.169 1.00 25.80 504 CYS A O 1
ATOM 3706 N N . CYS A 1 505 ? 7.296 -39.235 16.999 1.00 27.06 505 CYS A N 1
ATOM 3707 C CA . CYS A 1 505 ? 5.831 -39.170 17.080 1.00 27.06 505 CYS A CA 1
ATOM 3708 C C . CYS A 1 505 ? 5.365 -40.444 17.805 1.00 27.06 505 CYS A C 1
ATOM 3710 O O . CYS A 1 505 ? 5.838 -41.524 17.452 1.00 27.06 505 CYS A O 1
ATOM 3712 N N . ASN A 1 506 ? 4.458 -40.345 18.782 1.00 33.16 506 ASN A N 1
ATOM 3713 C CA . ASN A 1 506 ? 3.865 -41.516 19.441 1.00 33.16 506 ASN A CA 1
ATOM 3714 C C . ASN A 1 506 ? 2.430 -41.786 18.962 1.00 33.16 506 ASN A C 1
ATOM 3716 O O . ASN A 1 506 ? 1.678 -40.861 18.669 1.00 33.16 506 ASN A O 1
ATOM 3720 N N . ASP A 1 507 ? 2.102 -43.080 18.985 1.00 29.61 507 ASP A N 1
ATOM 3721 C CA . ASP A 1 507 ? 0.787 -43.734 18.927 1.00 29.61 507 ASP A CA 1
ATOM 3722 C C . ASP A 1 507 ? 0.104 -43.941 17.563 1.00 29.61 507 ASP A C 1
ATOM 3724 O O . ASP A 1 507 ? -0.984 -43.449 17.282 1.00 29.61 507 ASP A O 1
ATOM 3728 N N . LEU A 1 508 ? 0.687 -44.853 16.774 1.00 25.61 508 LEU A N 1
ATOM 3729 C CA . LEU A 1 508 ? -0.054 -45.756 15.885 1.00 25.61 508 LEU A CA 1
ATOM 3730 C C . LEU A 1 508 ? 0.376 -47.201 16.176 1.00 25.61 508 LEU A C 1
ATOM 3732 O O . LEU A 1 508 ? 1.532 -47.578 15.983 1.00 25.61 508 LEU A O 1
ATOM 3736 N N . THR A 1 509 ? -0.550 -48.036 16.645 1.00 33.72 509 THR A N 1
ATOM 3737 C CA . THR A 1 509 ? -0.325 -49.477 16.808 1.00 33.72 509 THR A CA 1
ATOM 3738 C C . THR A 1 509 ? -0.379 -50.167 15.445 1.00 33.72 509 THR A C 1
ATOM 3740 O O . THR A 1 509 ? -1.400 -50.137 14.764 1.00 33.72 509 THR A O 1
ATOM 3743 N N . CYS A 1 510 ? 0.706 -50.831 15.033 1.00 27.20 510 CYS A N 1
ATOM 3744 C CA . CYS A 1 510 ? 0.686 -51.762 13.902 1.00 27.20 510 CYS A CA 1
ATOM 3745 C C . CYS A 1 510 ? 1.716 -52.889 14.066 1.00 27.20 510 CYS A C 1
ATOM 3747 O O . CYS A 1 510 ? 2.886 -52.665 14.365 1.00 27.20 510 CYS A O 1
ATOM 3749 N N . SER A 1 511 ? 1.241 -54.113 13.840 1.00 33.59 511 SER A N 1
ATOM 3750 C CA . SER A 1 511 ? 1.981 -55.375 13.851 1.00 33.59 511 SER A CA 1
ATOM 3751 C C . SER A 1 511 ? 3.054 -55.464 12.758 1.00 33.59 511 SER A C 1
ATOM 3753 O O . SER A 1 511 ? 2.914 -54.892 11.676 1.00 33.59 511 SER A O 1
ATOM 3755 N N . SER A 1 512 ? 4.098 -56.241 13.042 1.00 30.67 512 SER A N 1
ATOM 3756 C CA . SER A 1 512 ? 5.336 -56.402 12.273 1.00 30.67 512 SER A CA 1
ATOM 3757 C C . SER A 1 512 ? 5.159 -56.943 10.840 1.00 30.67 512 SER A C 1
ATOM 3759 O O . SER A 1 512 ? 4.612 -58.023 10.630 1.00 30.67 512 SER A O 1
ATOM 3761 N N . GLY A 1 513 ? 5.712 -56.222 9.852 1.00 35.12 513 GLY A N 1
ATOM 3762 C CA . GLY A 1 513 ? 5.885 -56.662 8.457 1.00 35.12 513 GLY A CA 1
ATOM 3763 C C . GLY A 1 513 ? 6.850 -55.749 7.663 1.00 35.12 513 GLY A C 1
ATOM 3764 O O . GLY A 1 513 ? 6.999 -54.586 8.038 1.00 35.12 513 GLY A O 1
ATOM 3765 N N . PRO A 1 514 ? 7.546 -56.251 6.617 1.00 31.67 514 PRO A N 1
ATOM 3766 C CA . PRO A 1 514 ? 8.651 -55.555 5.936 1.00 31.67 514 PRO A CA 1
ATOM 3767 C C . PRO A 1 514 ? 8.215 -54.419 4.978 1.00 31.67 514 PRO A C 1
ATOM 3769 O O . PRO A 1 514 ? 7.063 -54.384 4.542 1.00 31.67 514 PRO A O 1
ATOM 3772 N N . PRO A 1 515 ? 9.131 -53.485 4.633 1.00 35.72 515 PRO A N 1
ATOM 3773 C CA . PRO A 1 515 ? 8.789 -52.158 4.133 1.00 35.72 515 PRO A CA 1
ATOM 3774 C C . PRO A 1 515 ? 8.727 -52.103 2.604 1.00 35.72 515 PRO A C 1
ATOM 3776 O O . PRO A 1 515 ? 9.730 -51.908 1.924 1.00 35.72 515 PRO A O 1
ATOM 3779 N N . SER A 1 516 ? 7.524 -52.196 2.052 1.00 33.72 516 SER A N 1
ATOM 3780 C CA . SER A 1 516 ? 7.223 -51.586 0.755 1.00 33.72 516 SER A CA 1
ATOM 3781 C C . SER A 1 516 ? 5.720 -51.351 0.662 1.00 33.72 516 SER A C 1
ATOM 3783 O O . SER A 1 516 ? 4.953 -52.310 0.660 1.00 33.72 516 SER A O 1
ATOM 3785 N N . SER A 1 517 ? 5.336 -50.076 0.566 1.00 33.19 517 SER A N 1
ATOM 3786 C CA . SER A 1 517 ? 3.977 -49.508 0.513 1.00 33.19 517 SER A CA 1
ATOM 3787 C C . SER A 1 517 ? 3.222 -49.369 1.846 1.00 33.19 517 SER A C 1
ATOM 3789 O O . SER A 1 517 ? 2.813 -50.353 2.456 1.00 33.19 517 SER A O 1
ATOM 3791 N N . ARG A 1 518 ? 2.964 -48.112 2.246 1.00 29.67 518 ARG A N 1
ATOM 3792 C CA . ARG A 1 518 ? 1.710 -47.704 2.897 1.00 29.67 518 ARG A CA 1
ATOM 3793 C C . ARG A 1 518 ? 1.276 -46.320 2.406 1.00 29.67 518 ARG A C 1
ATOM 3795 O O . ARG A 1 518 ? 2.094 -45.415 2.275 1.00 29.67 518 ARG A O 1
ATOM 3802 N N . VAL A 1 519 ? -0.018 -46.247 2.113 1.00 34.00 519 VAL A N 1
ATOM 3803 C CA . VAL A 1 519 ? -0.872 -45.070 1.921 1.00 34.00 519 VAL A CA 1
ATOM 3804 C C . VAL A 1 519 ? -1.359 -44.638 3.309 1.00 34.00 519 VAL A C 1
ATOM 3806 O O . VAL A 1 519 ? -1.583 -45.515 4.146 1.00 34.00 519 VAL A O 1
ATOM 3809 N N . CYS A 1 520 ? -1.548 -43.340 3.545 1.00 24.64 520 CYS A N 1
ATOM 3810 C CA . CYS A 1 520 ? -2.282 -42.840 4.710 1.00 24.64 520 CYS A CA 1
ATOM 3811 C C . CYS A 1 520 ? -3.449 -41.966 4.229 1.00 24.64 520 CYS A C 1
ATOM 3813 O O . CYS A 1 520 ? -3.236 -41.107 3.372 1.00 24.64 520 CYS A O 1
ATOM 3815 N N . GLU A 1 521 ? -4.647 -42.227 4.759 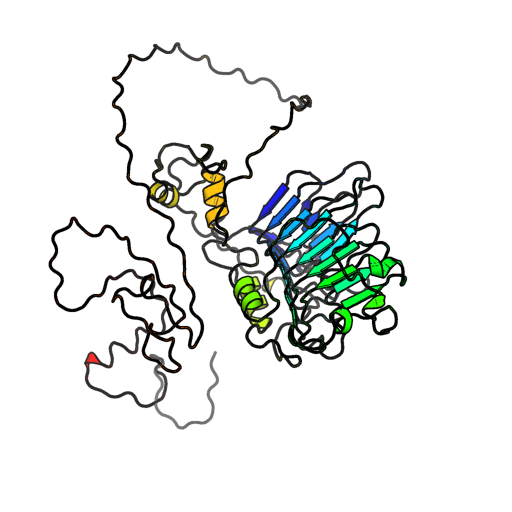1.00 30.70 521 GLU A N 1
ATOM 3816 C CA . GLU A 1 521 ? -5.736 -41.243 4.873 1.00 30.70 521 GLU A CA 1
ATOM 3817 C C . GLU A 1 521 ? -5.499 -40.359 6.099 1.00 30.70 521 GLU A C 1
ATOM 3819 O O . GLU A 1 521 ? -4.981 -40.901 7.109 1.00 30.70 521 GLU A O 1
#

InterPro domains:
  IPR011050 Pectin lyase fold/virulence factor [SSF51126] (14-238)
  IPR012334 Pectin lyase fold [G3DSA:2.160.20.10] (1-248)
  IPR052063 Polysaccharide Lyase 1 [PTHR42970] (1-366)

Sequence (521 aa):
QTSPGGITLRGSRLKVRASEVIVRGMRFRPGDDTIANGGDSTCQNKDGFGVGSSDSTNYVENVVFDHCSATWAMDENGSSWYTSSKTTVSSCIFAEGISQQCSGDGGFGYLIGTSSTVSPPSKISLLRNVFISNRDRNPYITDAASEVEFINNFVYNHKSKALGVNGDASVHAIGNVFKHGPQSLSRESCYLYASTSNLQWVYLQGNIDTCHRNDLSSGSETDICHKENNNAVSASEVANSPVFTSSGFVSLPADNFLVDDLFTDVGAIHPSGLDTIDADILNKANKDDLTCNDKGTGAIVANTPASWYPAVEAASPPADTDGDGIPDIFEANYNLNPNVSDAGTITPSGYTYLETYLNSFYSGTVTEAPSSSAKPSSYPSVSQQPSSAPIDPPTLAPTVPPTPVPVNTPTLAPVVSPVTKYICHKNEQLPSEICSSGSETSCGSHGDSCGNGAKLCWASQCPCKDIGVQCGSSNECCSGFCYGSQVCATKCAEAGESCTNTPCCNDLTCSSGPPSSRVCE

Secondary structure (DSSP, 8-state):
---TT-EEEESS-EEE-SSSEEEESEEEE--SGGGGGTS-SS-----SEEE--SSTT--B-SEEEES-EEES-SSEEEEEEESB-SEEEES-EEE---SB-SSSB--EEEEEEE-TT-SS---EEEES-EEES-SB-SSEEEET--SEEEES-EEE--SS-SEEEETT--EEEES-EEE--TTTTTS-SEEEES-HHHHTTEEEES-EETTTB-STTSS-GGGGEEEGGGPBPPTTTSBSS-SS------PPPSSHHHHHHHHHS-SS-BTTBS-HHHHHHHHHT-TT---TT--------S---GGGSPP---PPPPP-SS-SSS-HHHHHHTT--TTS--TTPBPTTSSBHHHHHHHTTSS---------S-PPP-------PPP----PPPPPPPPPPPPP-PPPPPPPPP-PPP---B-PPTTPEEPGGGSTTS--EE--SSSSSS-SS-PPB--------SS-----S----------TTSTTTTTTGGGT-PPPS-------------SS-----